Protein AF-A0A8H5W0X8-F1 (afdb_monomer_lite)

Sequence (452 aa):
MTFRLILVRHGQSTWNERNLFTGWEDVGITQNGHDEATQAGAFLKTHNYLPDLCHTSLLRRVITTCNIALDAADRHWIPVKKSWRLNERHYGALQVLNKKTTAEKFGDEQVKIWRRSYDVQPPPMSDDAYQRQLAYTNLQGQSIQAPRTESLQDVVARVEPYWKECIIPDLRSGKTVLVAAHGNSLRALVKIIDHLGDEEVVDLNIPTGTPIVYEFDDSLQPSSKDLLSCEFQNNLLTNTNPYPDLAPGRVIERPKAIYNEETGKYVIWIQVDNSTYGDARSGVAVSDAPCGDYEYLGSLQPKGHIARDMTLFVDDDSTAYLVAADRKEGTHFFKLSDNYTVIESLVATVPYSFMSALEAPAIVKTNGVYYFFGSHFTGWSTNGNQYTTTKNVKGSWSKPANFAPTGSKTCNSQTTFVLQTADGKLVYMGDRWNKNELDKSGTTWKLPEAGL

Radius of gyration: 26.24 Å; chains: 1; bounding box: 60×54×73 Å

Structure (mmCIF, N/CA/C/O backbone):
data_AF-A0A8H5W0X8-F1
#
_entry.id   AF-A0A8H5W0X8-F1
#
loop_
_atom_site.group_PDB
_atom_site.id
_atom_site.type_symbol
_atom_site.label_atom_id
_atom_site.label_alt_id
_atom_site.label_comp_id
_atom_site.label_asym_id
_atom_site.label_entity_id
_atom_site.label_seq_id
_atom_site.pdbx_PDB_ins_code
_atom_site.Cartn_x
_atom_site.Cartn_y
_atom_site.Cartn_z
_atom_site.occupancy
_atom_site.B_iso_or_equiv
_atom_site.auth_seq_id
_atom_site.auth_comp_id
_atom_site.auth_asym_id
_atom_site.auth_atom_id
_atom_site.pdbx_PDB_model_num
ATOM 1 N N . MET A 1 1 ? -17.360 -11.589 -9.525 1.00 60.47 1 MET A N 1
ATOM 2 C CA . MET A 1 1 ? -16.216 -12.527 -9.478 1.00 60.47 1 MET A CA 1
ATOM 3 C C . MET A 1 1 ? -14.984 -11.746 -9.056 1.00 60.47 1 MET A C 1
ATOM 5 O O . MET A 1 1 ? -14.965 -10.536 -9.215 1.00 60.47 1 MET A O 1
ATOM 9 N N . THR A 1 2 ? -13.985 -12.411 -8.478 1.00 79.62 2 THR A N 1
ATOM 10 C CA . THR A 1 2 ? -12.716 -11.760 -8.126 1.00 79.62 2 THR A CA 1
ATOM 1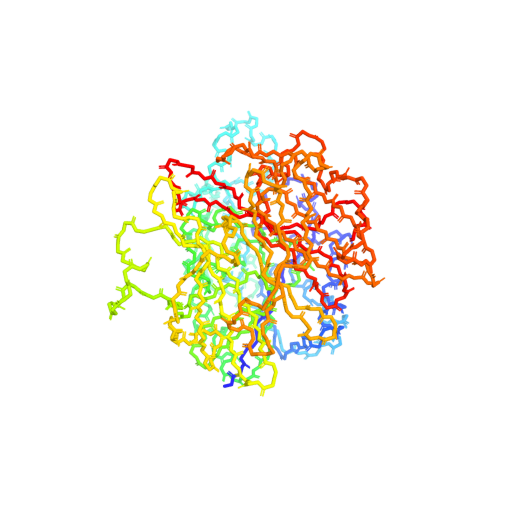1 C C . THR A 1 2 ? -11.647 -12.226 -9.101 1.00 79.62 2 THR A C 1
ATOM 13 O O . THR A 1 2 ? -11.407 -13.430 -9.206 1.00 79.62 2 THR A O 1
ATOM 16 N N . PHE A 1 3 ? -11.021 -11.299 -9.824 1.00 86.75 3 PHE A N 1
ATOM 17 C CA . PHE A 1 3 ? -9.876 -11.604 -10.684 1.00 86.75 3 PHE A CA 1
ATOM 18 C C . PHE A 1 3 ? -8.583 -11.314 -9.933 1.00 86.75 3 PHE A C 1
ATOM 20 O O . PHE A 1 3 ? -8.525 -10.373 -9.148 1.00 86.75 3 PHE A O 1
ATOM 27 N N . ARG A 1 4 ? -7.530 -12.094 -10.177 1.00 91.88 4 ARG A N 1
ATOM 28 C CA . ARG A 1 4 ? -6.252 -11.925 -9.479 1.00 91.88 4 ARG A CA 1
ATOM 29 C C . ARG A 1 4 ? -5.110 -11.731 -10.462 1.00 91.88 4 ARG A C 1
ATOM 31 O O . ARG A 1 4 ? -4.903 -12.559 -11.351 1.00 91.88 4 ARG A O 1
ATOM 38 N N . LEU A 1 5 ? -4.346 -10.666 -10.254 1.00 95.44 5 LEU A N 1
ATOM 39 C CA . LEU A 1 5 ? -3.121 -10.362 -10.982 1.00 95.44 5 LEU A CA 1
ATOM 40 C C . LEU A 1 5 ? -1.952 -10.327 -10.009 1.00 95.44 5 LEU A C 1
ATOM 42 O O . LEU A 1 5 ? -2.013 -9.703 -8.959 1.00 95.44 5 LEU A O 1
ATOM 46 N N . ILE A 1 6 ? -0.861 -10.966 -10.388 1.00 96.50 6 ILE A N 1
ATOM 47 C CA . ILE A 1 6 ? 0.369 -11.009 -9.614 1.00 96.50 6 ILE A CA 1
ATOM 48 C C . ILE A 1 6 ? 1.443 -10.350 -10.468 1.00 96.50 6 ILE A C 1
ATOM 50 O O . ILE A 1 6 ? 1.663 -10.765 -11.603 1.00 96.50 6 ILE A O 1
ATOM 54 N N . LEU A 1 7 ? 2.130 -9.341 -9.950 1.00 97.31 7 LEU A N 1
ATOM 55 C CA . LEU A 1 7 ? 3.269 -8.708 -10.606 1.00 97.31 7 LEU A CA 1
ATOM 56 C C . LEU A 1 7 ? 4.556 -9.147 -9.913 1.00 97.31 7 LEU A C 1
ATOM 58 O O . LEU A 1 7 ? 4.664 -9.068 -8.694 1.00 97.31 7 LEU A O 1
ATOM 62 N N . VAL A 1 8 ? 5.556 -9.577 -10.682 1.00 96.19 8 VAL A N 1
ATOM 63 C CA . VAL A 1 8 ? 6.878 -9.936 -10.149 1.00 96.19 8 VAL A CA 1
ATOM 64 C C . VAL A 1 8 ? 7.959 -9.264 -10.978 1.00 96.19 8 VAL A C 1
ATOM 66 O O . VAL A 1 8 ? 8.086 -9.488 -12.185 1.00 96.19 8 VAL A O 1
ATOM 69 N N . ARG A 1 9 ? 8.786 -8.443 -10.328 1.00 97.62 9 ARG A N 1
ATOM 70 C CA . ARG A 1 9 ? 9.995 -7.905 -10.955 1.00 97.62 9 ARG A CA 1
ATOM 71 C C . ARG A 1 9 ? 11.080 -8.976 -10.976 1.00 97.62 9 ARG A C 1
ATOM 73 O O . ARG A 1 9 ? 11.284 -9.654 -9.971 1.00 97.62 9 ARG A O 1
ATOM 80 N N . HIS A 1 10 ? 11.817 -9.079 -12.085 1.00 97.94 10 HIS A N 1
ATOM 81 C CA . HIS A 1 10 ? 12.969 -9.982 -12.154 1.00 97.94 10 HIS A CA 1
ATOM 82 C C . HIS A 1 10 ? 13.952 -9.774 -10.995 1.00 97.94 10 HIS A C 1
ATOM 84 O O . HIS A 1 10 ? 14.109 -8.659 -10.489 1.00 97.94 10 HIS A O 1
ATOM 90 N N . GLY A 1 11 ? 14.659 -10.844 -10.637 1.00 93.31 11 GLY A N 1
ATOM 91 C CA . GLY A 1 11 ? 15.725 -10.794 -9.644 1.00 93.31 11 GLY A CA 1
ATOM 92 C C . GLY A 1 11 ? 16.926 -9.971 -10.119 1.00 93.31 11 GLY A C 1
ATOM 93 O O . GLY A 1 11 ? 17.042 -9.617 -11.297 1.00 93.31 11 GLY A O 1
ATOM 94 N N . GLN A 1 12 ? 17.839 -9.651 -9.213 1.00 94.44 12 GLN A N 1
ATOM 95 C CA . GLN A 1 12 ? 19.032 -8.858 -9.474 1.00 94.44 12 GLN A CA 1
ATOM 96 C C . GLN A 1 12 ? 19.793 -9.377 -10.707 1.00 94.44 12 GLN A C 1
ATOM 98 O O . GLN A 1 12 ? 20.171 -10.545 -10.795 1.00 94.44 12 GLN A O 1
ATOM 103 N N . SER A 1 13 ? 20.027 -8.491 -11.681 1.00 95.50 13 SER A N 1
ATOM 104 C CA . SER A 1 13 ? 20.827 -8.820 -12.867 1.00 95.50 13 SER A CA 1
ATOM 105 C C . SER A 1 13 ? 22.316 -8.560 -12.661 1.00 95.50 13 SER A C 1
ATOM 107 O O . SER A 1 13 ? 22.697 -7.684 -11.880 1.00 95.50 13 SER A O 1
ATOM 109 N N . THR A 1 14 ? 23.161 -9.247 -13.437 1.00 93.56 14 THR A N 1
ATOM 110 C CA . THR A 1 14 ? 24.626 -9.041 -13.424 1.00 93.56 14 THR A CA 1
ATOM 111 C C . THR A 1 14 ? 25.023 -7.592 -13.722 1.00 93.56 14 THR A C 1
ATOM 113 O O . THR A 1 14 ? 26.083 -7.124 -13.316 1.00 93.56 14 THR A O 1
ATOM 116 N N . TRP A 1 15 ? 24.169 -6.844 -14.423 1.00 92.50 15 TRP A N 1
ATOM 117 C CA . TRP A 1 15 ? 24.390 -5.429 -14.725 1.00 92.50 15 TRP A CA 1
ATOM 118 C C . TRP A 1 15 ? 23.795 -4.483 -13.686 1.00 92.50 15 TRP A C 1
ATOM 120 O O . TRP A 1 15 ? 24.290 -3.366 -13.542 1.00 92.50 15 TRP A O 1
ATOM 130 N N . ASN A 1 16 ? 22.771 -4.904 -12.935 1.00 83.44 16 ASN A N 1
ATOM 131 C CA . ASN A 1 16 ? 22.322 -4.139 -11.771 1.00 83.44 16 ASN A CA 1
ATOM 132 C C . ASN A 1 16 ? 23.406 -4.122 -10.694 1.00 83.44 16 ASN A C 1
ATOM 134 O O . ASN A 1 16 ? 23.709 -3.047 -10.186 1.00 83.44 16 ASN A O 1
ATOM 138 N N . GLU A 1 17 ? 24.034 -5.271 -10.439 1.00 86.44 17 GLU A N 1
ATOM 139 C CA . GLU A 1 17 ? 25.179 -5.404 -9.530 1.00 86.44 17 GLU A CA 1
ATOM 140 C C . GLU A 1 17 ? 26.344 -4.485 -9.939 1.00 86.44 17 GLU A C 1
ATOM 142 O O . GLU A 1 17 ? 26.902 -3.765 -9.117 1.00 86.44 17 GLU A O 1
ATOM 147 N N . ARG A 1 18 ? 26.659 -4.424 -11.239 1.00 86.88 18 ARG A N 1
ATOM 148 C CA . ARG A 1 18 ? 27.742 -3.582 -11.786 1.00 86.88 18 ARG A CA 1
ATOM 149 C C . ARG A 1 18 ? 27.353 -2.122 -12.026 1.00 86.88 18 ARG A C 1
ATOM 151 O O . ARG A 1 18 ? 28.141 -1.361 -12.588 1.00 86.88 18 ARG A O 1
ATOM 158 N N . ASN A 1 19 ? 26.145 -1.725 -11.630 1.00 87.06 19 ASN A N 1
ATOM 159 C CA . ASN A 1 19 ? 25.619 -0.371 -11.785 1.00 87.06 19 ASN A CA 1
ATOM 160 C C . ASN A 1 19 ? 25.620 0.152 -13.244 1.00 87.06 19 ASN A C 1
ATOM 162 O O . ASN A 1 19 ? 25.884 1.331 -13.495 1.00 87.06 19 ASN A O 1
ATOM 166 N N . LEU A 1 20 ? 25.312 -0.716 -14.214 1.00 91.56 20 LEU A N 1
ATOM 167 C CA . LEU A 1 20 ? 25.224 -0.373 -15.639 1.00 91.56 20 LEU A CA 1
ATOM 168 C C . LEU A 1 20 ? 23.786 -0.003 -16.046 1.00 91.56 20 LEU A C 1
ATOM 170 O O . LEU A 1 20 ? 22.805 -0.431 -15.424 1.00 91.56 20 LEU A O 1
ATOM 174 N N . PHE A 1 21 ? 23.640 0.801 -17.098 1.00 91.56 21 PHE A N 1
ATOM 175 C CA . PHE A 1 21 ? 22.369 0.959 -17.807 1.00 91.56 21 PHE A CA 1
ATOM 176 C C . PHE A 1 21 ? 22.123 -0.269 -18.690 1.00 91.56 21 PHE A C 1
ATOM 178 O O . PHE A 1 21 ? 22.861 -0.524 -19.637 1.00 91.56 21 PHE A O 1
ATOM 185 N N . THR A 1 22 ? 21.091 -1.047 -18.366 1.00 93.31 22 THR A N 1
ATOM 186 C CA . THR A 1 22 ? 20.799 -2.313 -19.056 1.00 93.31 22 THR A CA 1
ATOM 187 C C . THR A 1 22 ? 19.863 -2.123 -20.243 1.00 93.31 22 THR A C 1
ATOM 189 O O . THR A 1 22 ? 20.231 -2.422 -21.369 1.00 93.31 22 THR A O 1
ATOM 192 N N . GLY A 1 23 ? 18.651 -1.621 -20.009 1.00 94.12 23 GLY A N 1
ATOM 193 C CA . GLY A 1 23 ? 17.635 -1.509 -21.055 1.00 94.12 23 GLY A CA 1
ATOM 194 C C . GLY A 1 23 ? 17.317 -2.852 -21.703 1.00 94.12 23 GLY A C 1
ATOM 195 O O . GLY A 1 23 ? 16.999 -3.815 -20.999 1.00 94.12 23 GLY A O 1
ATOM 196 N N . TRP A 1 24 ? 17.394 -2.916 -23.029 1.00 94.56 24 TRP A N 1
ATOM 197 C CA . TRP A 1 24 ? 17.068 -4.120 -23.799 1.00 94.56 24 TRP A CA 1
ATOM 198 C C . TRP A 1 24 ? 18.234 -5.104 -23.951 1.00 94.56 24 TRP A C 1
ATOM 200 O O . TRP A 1 24 ? 18.056 -6.162 -24.551 1.00 94.56 24 TRP A O 1
ATOM 210 N N . GLU A 1 25 ? 19.391 -4.815 -23.352 1.00 92.56 25 GLU A N 1
ATOM 211 C CA . GLU A 1 25 ? 20.513 -5.755 -23.314 1.00 92.56 25 GLU A CA 1
ATOM 212 C C . GLU A 1 25 ? 20.120 -7.055 -22.596 1.00 92.56 25 GLU A C 1
ATOM 214 O O . GLU A 1 25 ? 19.565 -7.041 -21.486 1.00 92.56 25 GLU A O 1
ATOM 219 N N . ASP A 1 26 ? 20.415 -8.193 -23.228 1.00 93.44 26 ASP A N 1
ATOM 220 C CA . ASP A 1 26 ? 19.935 -9.506 -22.797 1.00 93.44 26 ASP A CA 1
ATOM 221 C C . ASP A 1 26 ? 20.886 -10.199 -21.807 1.00 93.44 26 ASP A C 1
ATOM 223 O O . ASP A 1 26 ? 21.578 -11.178 -22.094 1.00 93.44 26 ASP A O 1
ATOM 227 N N . VAL A 1 27 ? 20.939 -9.645 -20.599 1.00 94.88 27 VAL A N 1
ATOM 228 C CA . VAL A 1 27 ? 21.827 -10.100 -19.520 1.00 94.88 27 VAL A CA 1
ATOM 229 C C . VAL A 1 27 ? 21.148 -11.105 -18.590 1.00 94.88 27 VAL A C 1
ATOM 231 O O . VAL A 1 27 ? 19.930 -11.085 -18.421 1.00 94.88 27 VAL A O 1
ATOM 234 N N . GLY A 1 28 ? 21.941 -11.980 -17.965 1.00 96.81 28 GLY A N 1
ATOM 235 C CA . GLY A 1 28 ? 21.471 -12.937 -16.958 1.00 96.81 28 GLY A CA 1
ATOM 236 C C . GLY A 1 28 ? 21.249 -12.329 -15.565 1.00 96.81 28 GLY A C 1
ATOM 237 O O . GLY A 1 28 ? 21.615 -11.179 -15.300 1.00 96.81 28 GLY A O 1
ATOM 238 N N . ILE A 1 29 ? 20.665 -13.131 -14.673 1.00 97.81 29 ILE A N 1
ATOM 239 C CA . ILE A 1 29 ? 20.543 -12.835 -13.237 1.00 97.81 29 ILE A CA 1
ATOM 240 C C . ILE A 1 29 ? 21.773 -13.317 -12.454 1.00 97.81 29 ILE A C 1
ATOM 242 O O . ILE A 1 29 ? 22.494 -14.198 -12.922 1.00 97.81 29 ILE A O 1
ATOM 246 N N . THR A 1 30 ? 22.055 -12.696 -11.307 1.00 97.62 30 THR A N 1
ATOM 247 C CA . THR A 1 30 ? 23.094 -13.141 -10.356 1.00 97.62 30 THR A CA 1
ATOM 248 C C . THR A 1 30 ? 22.572 -14.288 -9.492 1.00 97.62 30 THR A C 1
ATOM 250 O O . THR A 1 30 ? 21.372 -14.559 -9.501 1.00 97.62 30 THR A O 1
ATOM 253 N N . GLN A 1 31 ? 23.434 -14.920 -8.685 1.00 97.25 31 GLN A N 1
ATOM 254 C CA . GLN A 1 31 ? 22.982 -15.899 -7.687 1.00 97.25 31 GLN A CA 1
ATOM 255 C C . GLN A 1 31 ? 21.935 -15.299 -6.733 1.00 97.25 31 GLN A C 1
ATOM 257 O O . GLN A 1 31 ? 20.898 -15.911 -6.516 1.00 97.25 31 GLN A O 1
ATOM 262 N N . ASN A 1 32 ? 22.127 -14.055 -6.279 1.00 93.50 32 ASN A N 1
ATOM 263 C CA . ASN A 1 32 ? 21.112 -13.352 -5.488 1.00 93.50 32 ASN A CA 1
ATOM 264 C C . ASN A 1 32 ? 19.779 -13.225 -6.249 1.00 93.50 32 ASN A C 1
ATOM 266 O O . ASN A 1 32 ? 18.715 -13.413 -5.674 1.00 93.50 32 ASN A O 1
ATOM 270 N N . GLY A 1 33 ? 19.820 -12.965 -7.560 1.00 95.94 33 GLY A N 1
ATOM 271 C CA . GLY A 1 33 ? 18.616 -12.949 -8.392 1.00 95.94 33 GLY A CA 1
ATOM 272 C C . GLY A 1 33 ? 17.932 -14.318 -8.536 1.00 95.94 33 GLY A C 1
ATOM 273 O O . GLY A 1 33 ? 16.711 -14.367 -8.690 1.00 95.94 33 GLY A O 1
ATOM 274 N N . HIS A 1 34 ? 18.687 -15.422 -8.479 1.00 98.12 34 HIS A N 1
ATOM 275 C CA . HIS A 1 34 ? 18.131 -16.780 -8.405 1.00 98.12 34 HIS A CA 1
ATOM 276 C C . HIS A 1 34 ? 17.427 -17.021 -7.061 1.00 98.12 34 HIS A C 1
ATOM 278 O O . HIS A 1 34 ? 16.323 -17.572 -7.034 1.00 98.12 34 HIS A O 1
ATOM 284 N N . ASP A 1 35 ? 18.031 -16.570 -5.962 1.00 92.12 35 ASP A N 1
ATOM 285 C CA . ASP A 1 35 ? 17.473 -16.717 -4.615 1.00 92.12 35 ASP A CA 1
ATOM 286 C C . ASP A 1 35 ? 16.188 -15.885 -4.458 1.00 92.12 35 ASP A C 1
ATOM 288 O O . ASP A 1 35 ? 15.169 -16.400 -3.998 1.00 92.12 35 ASP A O 1
ATOM 292 N N . GLU A 1 36 ? 16.191 -14.636 -4.936 1.00 91.50 36 GLU A N 1
ATOM 293 C CA . GLU A 1 36 ? 15.012 -13.759 -5.013 1.00 91.50 36 GLU A CA 1
ATOM 294 C C . GLU A 1 36 ? 13.866 -14.404 -5.811 1.00 91.50 36 GLU A C 1
ATOM 296 O O . GLU A 1 36 ? 12.714 -14.384 -5.382 1.00 91.50 36 GLU A O 1
ATOM 301 N N . ALA A 1 37 ? 14.165 -15.015 -6.963 1.00 97.38 37 ALA A N 1
ATOM 302 C CA . ALA A 1 37 ? 13.160 -15.695 -7.780 1.00 97.38 37 ALA A CA 1
ATOM 303 C C . ALA A 1 37 ? 12.563 -16.927 -7.076 1.00 97.38 37 ALA A C 1
ATOM 305 O O . ALA A 1 37 ? 11.358 -17.169 -7.153 1.00 97.38 37 ALA A O 1
ATOM 306 N N . THR A 1 38 ? 13.398 -17.683 -6.361 1.00 96.75 38 THR A N 1
ATOM 307 C CA . THR A 1 38 ? 12.969 -18.850 -5.576 1.00 96.75 38 THR A CA 1
ATOM 308 C C . THR A 1 38 ? 12.060 -18.420 -4.425 1.00 96.75 38 THR A C 1
ATOM 310 O O . THR A 1 38 ? 11.000 -19.009 -4.215 1.00 96.75 38 THR A O 1
ATOM 313 N N . GLN A 1 39 ? 12.431 -17.348 -3.716 1.00 87.00 39 GLN A N 1
ATOM 314 C CA . GLN A 1 39 ? 11.625 -16.761 -2.642 1.00 87.00 39 GLN A CA 1
ATOM 315 C C . GLN A 1 39 ? 10.284 -16.233 -3.158 1.00 87.00 39 GLN A C 1
ATOM 317 O O . GLN A 1 39 ? 9.261 -16.469 -2.517 1.00 87.00 39 GLN A O 1
ATOM 322 N N . ALA A 1 40 ? 10.266 -15.595 -4.333 1.00 90.25 40 ALA A N 1
ATOM 323 C CA . ALA A 1 40 ? 9.032 -15.163 -4.981 1.00 90.25 40 ALA A CA 1
ATOM 324 C C . ALA A 1 40 ? 8.073 -16.347 -5.182 1.00 90.25 40 ALA A C 1
ATOM 326 O O . ALA A 1 40 ? 6.919 -16.283 -4.768 1.00 90.25 40 ALA A O 1
ATOM 327 N N . GLY A 1 41 ? 8.552 -17.455 -5.757 1.00 94.50 41 GLY A N 1
ATOM 328 C CA . GLY A 1 41 ? 7.735 -18.654 -5.962 1.00 94.50 41 GLY A CA 1
ATOM 329 C C . GLY A 1 41 ? 7.270 -19.312 -4.659 1.00 94.50 41 GLY A C 1
ATOM 330 O O . GLY A 1 41 ? 6.102 -19.684 -4.533 1.00 94.50 41 GLY A O 1
ATOM 331 N N . ALA A 1 42 ? 8.146 -19.389 -3.653 1.00 87.38 42 ALA A N 1
ATOM 332 C CA . ALA A 1 42 ? 7.792 -19.895 -2.327 1.00 87.38 42 ALA A CA 1
ATOM 333 C C . ALA A 1 42 ? 6.709 -19.038 -1.646 1.00 87.38 42 ALA A C 1
ATOM 335 O O . ALA A 1 42 ? 5.790 -19.582 -1.025 1.00 87.38 42 ALA A O 1
ATOM 336 N N . PHE A 1 43 ? 6.774 -17.711 -1.800 1.00 88.88 43 PHE A N 1
ATOM 337 C CA . PHE A 1 43 ? 5.736 -16.791 -1.337 1.00 88.88 43 PHE A CA 1
ATOM 338 C C . PHE A 1 43 ? 4.394 -17.090 -2.013 1.00 88.88 43 PHE A C 1
ATOM 340 O O . PHE A 1 43 ? 3.394 -17.249 -1.312 1.00 88.88 43 PHE A O 1
ATOM 347 N N . LEU A 1 44 ? 4.377 -17.234 -3.345 1.00 91.81 44 LEU A N 1
ATOM 348 C CA . LEU A 1 44 ? 3.159 -17.560 -4.096 1.00 91.81 44 LEU A CA 1
ATOM 349 C C . LEU A 1 44 ? 2.528 -18.871 -3.617 1.00 91.81 44 LEU A C 1
ATOM 351 O O . LEU A 1 44 ? 1.319 -18.928 -3.395 1.00 91.81 44 LEU A O 1
ATOM 355 N N . LYS A 1 45 ? 3.346 -19.906 -3.395 1.00 91.19 45 LYS A N 1
ATOM 356 C CA . LYS A 1 45 ? 2.881 -21.206 -2.900 1.00 91.19 45 LYS A CA 1
ATOM 357 C C . LYS A 1 45 ? 2.290 -21.119 -1.498 1.00 91.19 45 LYS A C 1
ATOM 359 O O . LYS A 1 45 ? 1.197 -21.622 -1.261 1.00 91.19 45 LYS A O 1
ATOM 364 N N . THR A 1 46 ? 3.007 -20.468 -0.583 1.00 86.81 46 THR A N 1
ATOM 365 C CA . THR A 1 46 ? 2.637 -20.379 0.839 1.00 86.81 46 THR A CA 1
ATOM 366 C C . THR A 1 46 ? 1.318 -19.632 1.037 1.00 86.81 46 THR A C 1
ATOM 368 O O . THR A 1 46 ? 0.517 -20.019 1.881 1.00 86.81 46 THR A O 1
ATOM 371 N N . HIS A 1 47 ? 1.063 -18.603 0.227 1.00 80.50 47 HIS A N 1
ATOM 372 C CA . HIS A 1 47 ? -0.140 -17.770 0.319 1.00 80.50 47 HIS A CA 1
ATOM 373 C C . HIS A 1 47 ? -1.253 -18.201 -0.646 1.00 80.50 47 HIS A C 1
ATOM 375 O O . HIS A 1 47 ? -2.251 -17.501 -0.789 1.00 80.50 47 HIS A O 1
ATOM 381 N N . ASN A 1 48 ? -1.096 -19.349 -1.315 1.00 88.19 48 ASN A N 1
ATOM 382 C CA . ASN A 1 48 ? -2.060 -19.876 -2.283 1.00 88.19 48 ASN A CA 1
ATOM 383 C C . ASN A 1 48 ? -2.373 -18.904 -3.450 1.00 88.19 48 ASN A C 1
ATOM 385 O O . ASN A 1 48 ? -3.473 -18.888 -4.005 1.00 88.19 48 ASN A O 1
ATOM 389 N N . TYR A 1 49 ? -1.384 -18.105 -3.859 1.00 90.38 49 TYR A N 1
ATOM 390 C CA . TYR A 1 49 ? -1.435 -17.236 -5.037 1.00 90.38 49 TYR A CA 1
ATOM 391 C C . TYR A 1 49 ? -0.888 -17.975 -6.254 1.00 90.38 49 TYR A C 1
ATOM 393 O O . TYR A 1 49 ? 0.166 -17.644 -6.792 1.00 90.38 49 TYR A O 1
ATOM 401 N N . LEU A 1 50 ? -1.592 -19.029 -6.654 1.00 94.50 50 LEU A N 1
ATOM 402 C CA . LEU A 1 50 ? -1.112 -19.979 -7.649 1.00 94.50 50 LEU A CA 1
ATOM 403 C C . LEU A 1 50 ? -1.552 -19.554 -9.063 1.00 94.50 50 LEU A C 1
ATOM 405 O O . LEU A 1 50 ? -2.740 -19.657 -9.362 1.00 94.50 50 LEU A O 1
ATOM 409 N N . PRO A 1 51 ? -0.642 -19.077 -9.934 1.00 97.44 51 PRO A N 1
ATOM 410 C CA . PRO A 1 51 ? -1.013 -18.609 -11.267 1.00 97.44 51 PRO A CA 1
ATOM 411 C C . PRO A 1 51 ? -1.406 -19.751 -12.209 1.00 97.44 51 PRO A C 1
ATOM 413 O O . PRO A 1 51 ? -0.823 -20.833 -12.159 1.00 97.44 51 PRO A O 1
ATOM 416 N N . ASP A 1 52 ? -2.339 -19.461 -13.118 1.00 98.19 52 ASP A N 1
ATOM 417 C CA . ASP A 1 52 ? -2.804 -20.354 -14.195 1.00 98.19 52 ASP A CA 1
ATOM 418 C C . ASP A 1 52 ? -2.222 -19.963 -15.564 1.00 98.19 52 ASP A C 1
ATOM 420 O O . ASP A 1 52 ? -2.264 -20.726 -16.530 1.00 98.19 52 ASP A O 1
ATOM 424 N N . LEU A 1 53 ? -1.697 -18.741 -15.666 1.00 98.44 53 LEU A N 1
ATOM 425 C CA . LEU A 1 53 ? -1.083 -18.183 -16.864 1.00 98.44 53 LEU A CA 1
ATOM 426 C C . LEU A 1 53 ? -0.009 -17.174 -16.466 1.00 98.44 53 LEU A C 1
ATOM 428 O O . LEU A 1 53 ? -0.219 -16.362 -15.565 1.00 98.44 53 LEU A O 1
ATOM 432 N N . CYS A 1 54 ? 1.112 -17.169 -17.186 1.00 98.56 54 CYS A N 1
ATOM 433 C CA . CYS A 1 54 ? 2.132 -16.139 -17.038 1.00 98.56 54 CYS A CA 1
ATOM 434 C C . CYS A 1 54 ? 2.312 -15.307 -18.316 1.00 98.56 54 CYS A C 1
ATOM 436 O O . CYS A 1 54 ? 2.409 -15.850 -19.415 1.00 98.56 54 CYS A O 1
ATOM 438 N N . HIS A 1 55 ? 2.432 -13.987 -18.172 1.00 98.69 55 HIS A N 1
ATOM 439 C CA . HIS A 1 55 ? 2.974 -13.091 -19.188 1.00 98.69 55 HIS A CA 1
ATOM 440 C C . HIS A 1 55 ? 4.387 -12.654 -18.799 1.00 98.69 55 HIS A C 1
ATOM 442 O O . HIS A 1 55 ? 4.661 -12.332 -17.644 1.00 98.69 55 HIS A O 1
ATOM 448 N N . THR A 1 56 ? 5.287 -12.596 -19.776 1.00 98.38 56 THR A N 1
ATOM 449 C CA . THR A 1 56 ? 6.668 -12.152 -19.565 1.00 98.38 56 THR A CA 1
ATOM 450 C C . THR A 1 56 ? 7.207 -11.343 -20.742 1.00 98.38 56 THR A C 1
ATOM 452 O O . THR A 1 56 ? 6.669 -11.359 -21.850 1.00 98.38 56 THR A O 1
ATOM 455 N N . SER A 1 57 ? 8.305 -10.634 -20.497 1.00 96.81 57 SER A N 1
ATOM 456 C CA . SER A 1 57 ? 9.136 -10.032 -21.541 1.00 96.81 57 SER A CA 1
ATOM 457 C C . SER A 1 57 ? 9.916 -11.076 -22.357 1.00 96.81 57 SER A C 1
ATOM 459 O O . SER A 1 57 ? 9.889 -12.272 -22.049 1.00 96.81 57 SER A O 1
ATOM 461 N N . LEU A 1 58 ? 10.672 -10.615 -23.356 1.00 94.94 58 LEU A N 1
ATOM 462 C CA . LEU A 1 58 ? 11.559 -11.459 -24.170 1.00 94.94 58 LEU A CA 1
ATOM 463 C C . LEU A 1 58 ? 12.984 -11.578 -23.614 1.00 94.94 58 LEU A C 1
ATOM 465 O 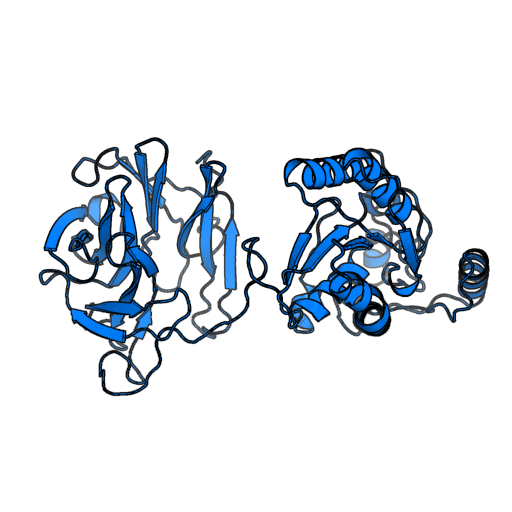O . LEU A 1 58 ? 13.815 -12.260 -24.205 1.00 94.94 58 LEU A O 1
ATOM 469 N N . LEU A 1 59 ? 13.285 -10.906 -22.502 1.00 95.44 59 LEU A N 1
ATOM 470 C CA . LEU A 1 59 ? 14.644 -10.814 -21.974 1.00 95.44 59 LEU A CA 1
ATOM 471 C C . LEU A 1 59 ? 14.913 -11.924 -20.956 1.00 95.44 59 LEU A C 1
ATOM 473 O O . LEU A 1 59 ? 14.137 -12.134 -20.016 1.00 95.44 59 LEU A O 1
ATOM 477 N N . ARG A 1 60 ? 16.051 -12.599 -21.115 1.00 96.00 60 ARG A N 1
ATOM 478 C CA . ARG A 1 60 ? 16.448 -13.805 -20.390 1.00 96.00 60 ARG A CA 1
ATOM 479 C C . ARG A 1 60 ? 16.390 -13.636 -18.882 1.00 96.00 60 ARG A C 1
ATOM 481 O O . ARG A 1 60 ? 15.958 -14.558 -18.216 1.00 96.00 60 ARG A O 1
ATOM 488 N N . ARG A 1 61 ? 16.748 -12.470 -18.330 1.00 97.50 61 ARG A N 1
ATOM 489 C CA . ARG A 1 61 ? 16.678 -12.230 -16.875 1.00 97.50 61 ARG A CA 1
ATOM 490 C C . ARG A 1 61 ? 15.279 -12.447 -16.305 1.00 97.50 61 ARG A C 1
ATOM 492 O O . ARG A 1 61 ? 15.139 -13.117 -15.292 1.00 97.50 61 ARG A O 1
ATOM 499 N N . VAL A 1 62 ? 14.248 -11.928 -16.974 1.00 97.75 62 VAL A N 1
ATOM 500 C CA . VAL A 1 62 ? 12.861 -12.115 -16.536 1.00 97.75 62 VAL A CA 1
ATOM 501 C C . VAL A 1 62 ? 12.415 -13.537 -16.827 1.00 97.75 62 VAL A C 1
ATOM 503 O O . VAL A 1 62 ? 11.778 -14.134 -15.973 1.00 97.75 62 VAL A O 1
ATOM 506 N N . ILE A 1 63 ? 12.757 -14.092 -17.996 1.00 98.00 63 ILE A N 1
ATOM 507 C CA . ILE A 1 63 ? 12.374 -15.467 -18.350 1.00 98.00 63 ILE A CA 1
ATOM 508 C C . ILE A 1 63 ? 12.945 -16.456 -17.324 1.00 98.00 63 ILE A C 1
ATOM 510 O O . ILE A 1 63 ? 12.219 -17.312 -16.832 1.00 98.00 63 ILE A O 1
ATOM 514 N N . THR A 1 64 ? 14.215 -16.307 -16.946 1.00 98.25 64 THR A N 1
ATOM 515 C CA . THR A 1 64 ? 14.858 -17.126 -15.917 1.00 98.25 64 THR A CA 1
ATOM 516 C C . THR A 1 64 ? 14.197 -16.923 -14.554 1.00 98.25 64 THR A C 1
ATOM 518 O O . THR A 1 64 ? 13.854 -17.915 -13.918 1.00 98.25 64 THR A O 1
ATOM 521 N N . THR A 1 65 ? 13.957 -15.678 -14.113 1.00 98.00 65 THR A N 1
ATOM 522 C CA . THR A 1 65 ? 13.232 -15.423 -12.853 1.00 98.00 65 THR A CA 1
ATOM 523 C C . THR A 1 65 ? 11.840 -16.055 -12.860 1.00 98.00 65 THR A C 1
ATOM 525 O O . THR A 1 65 ? 11.466 -16.702 -11.890 1.00 98.00 65 THR A O 1
ATOM 528 N N . CYS A 1 66 ? 11.095 -15.907 -13.954 1.00 97.69 66 CYS A N 1
ATOM 529 C CA . CYS A 1 66 ? 9.769 -16.484 -14.125 1.00 97.69 66 CYS A CA 1
ATOM 530 C C . CYS A 1 66 ? 9.806 -18.010 -13.999 1.00 97.69 66 CYS A C 1
ATOM 532 O O . CYS A 1 66 ? 9.069 -18.568 -13.195 1.00 97.69 66 CYS A O 1
ATOM 534 N N . ASN A 1 67 ? 10.711 -18.676 -14.719 1.00 98.38 67 ASN A N 1
ATOM 535 C CA . ASN A 1 67 ? 10.831 -20.132 -14.672 1.00 98.38 67 ASN A CA 1
ATOM 536 C C . ASN A 1 67 ? 11.143 -20.640 -13.256 1.00 98.38 67 ASN A C 1
ATOM 538 O O . ASN A 1 67 ? 10.521 -21.597 -12.810 1.00 98.38 67 ASN A O 1
ATOM 542 N N . ILE A 1 68 ? 12.065 -19.986 -12.540 1.00 98.62 68 ILE A N 1
ATOM 543 C CA . ILE A 1 68 ? 12.423 -20.361 -11.161 1.00 98.62 68 ILE A CA 1
ATOM 544 C C . ILE A 1 68 ? 11.241 -20.144 -10.211 1.00 98.62 68 ILE A C 1
ATOM 546 O O . ILE A 1 68 ? 10.927 -21.017 -9.406 1.00 98.62 68 ILE A O 1
ATOM 550 N N . ALA A 1 69 ? 10.565 -18.996 -10.313 1.00 98.06 69 ALA A N 1
ATOM 551 C CA . ALA A 1 69 ? 9.419 -18.689 -9.465 1.00 98.06 69 ALA A CA 1
ATOM 552 C C . ALA A 1 69 ? 8.253 -19.660 -9.713 1.00 98.06 69 ALA A C 1
ATOM 554 O O . ALA A 1 69 ? 7.620 -20.112 -8.763 1.00 98.06 69 ALA A O 1
ATOM 555 N N . LEU A 1 70 ? 7.985 -20.018 -10.973 1.00 98.44 70 LEU A N 1
ATOM 556 C CA . LEU A 1 70 ? 6.945 -20.985 -11.329 1.00 98.44 70 LEU A CA 1
ATOM 557 C C . LEU A 1 70 ? 7.286 -22.405 -10.872 1.00 98.44 70 LEU A C 1
ATOM 559 O O . LEU A 1 70 ? 6.389 -23.116 -10.429 1.00 98.44 70 LEU A O 1
ATOM 563 N N . ASP A 1 71 ? 8.551 -22.815 -10.941 1.00 98.38 71 ASP A N 1
ATOM 564 C CA . ASP A 1 71 ? 8.993 -24.110 -10.414 1.00 98.38 71 ASP A CA 1
ATOM 565 C C . ASP A 1 71 ? 8.807 -24.186 -8.890 1.00 98.38 71 ASP A C 1
ATOM 567 O O . ASP A 1 71 ? 8.122 -25.076 -8.385 1.00 98.38 71 ASP A O 1
ATOM 571 N N . ALA A 1 72 ? 9.281 -23.174 -8.156 1.00 97.44 72 ALA A N 1
ATOM 572 C CA . ALA A 1 72 ? 9.106 -23.084 -6.705 1.00 97.44 72 ALA A CA 1
ATOM 573 C C . ALA A 1 72 ? 7.626 -22.981 -6.276 1.00 97.44 72 ALA A C 1
ATOM 575 O O . ALA A 1 72 ? 7.254 -23.467 -5.203 1.00 97.44 72 ALA A O 1
ATOM 576 N N . ALA A 1 73 ? 6.769 -22.398 -7.122 1.00 96.81 73 ALA A N 1
ATOM 577 C CA . ALA A 1 73 ? 5.323 -22.331 -6.917 1.00 96.81 73 ALA A CA 1
ATOM 578 C C . ALA A 1 73 ? 4.566 -23.614 -7.319 1.00 96.81 73 ALA A C 1
ATOM 580 O O . ALA A 1 73 ? 3.345 -23.660 -7.175 1.00 96.81 73 ALA A O 1
ATOM 581 N N . ASP A 1 74 ? 5.256 -24.651 -7.810 1.00 97.06 74 ASP A N 1
ATOM 582 C CA . ASP A 1 74 ? 4.655 -25.872 -8.368 1.00 97.06 74 ASP A CA 1
ATOM 583 C C . ASP A 1 74 ? 3.655 -25.577 -9.510 1.00 97.06 74 ASP A C 1
ATOM 585 O O . ASP A 1 74 ? 2.505 -26.031 -9.552 1.00 97.06 74 ASP A O 1
ATOM 589 N N . ARG A 1 75 ? 4.095 -24.709 -10.427 1.00 97.81 75 ARG A N 1
ATOM 590 C CA . ARG A 1 75 ? 3.352 -24.196 -11.590 1.00 97.81 75 ARG A CA 1
ATOM 591 C C . ARG A 1 75 ? 4.203 -24.141 -12.864 1.00 97.81 75 ARG A C 1
ATOM 593 O O . ARG A 1 75 ? 3.873 -23.415 -13.793 1.00 97.81 75 ARG A O 1
ATOM 600 N N . HIS A 1 76 ? 5.273 -24.932 -12.957 1.00 94.62 76 HIS A N 1
ATOM 601 C CA . HIS A 1 76 ? 6.185 -24.939 -14.114 1.00 94.62 76 HIS A CA 1
ATOM 602 C C . HIS A 1 76 ? 5.502 -25.245 -15.467 1.00 94.62 76 HIS A C 1
ATOM 604 O O . HIS A 1 76 ? 6.030 -24.894 -16.519 1.00 94.62 76 HIS A O 1
ATOM 610 N N . TRP A 1 77 ? 4.348 -25.917 -15.447 1.00 96.69 77 TRP A N 1
ATOM 611 C CA . TRP A 1 77 ? 3.624 -26.389 -16.630 1.00 96.69 77 TRP A CA 1
ATOM 612 C C . TRP A 1 77 ? 2.645 -25.365 -17.220 1.00 96.69 77 TRP A C 1
ATOM 614 O O . TRP A 1 77 ? 2.093 -25.609 -18.296 1.00 96.69 77 TRP A O 1
ATOM 624 N N . ILE A 1 78 ? 2.388 -24.246 -16.535 1.00 98.25 78 ILE A N 1
ATOM 625 C CA . ILE A 1 78 ? 1.380 -23.286 -16.992 1.00 98.25 78 ILE A CA 1
ATOM 626 C C . ILE A 1 78 ? 1.809 -22.612 -18.304 1.00 98.25 78 ILE A C 1
ATOM 628 O O . ILE A 1 78 ? 3.004 -22.427 -18.557 1.00 98.25 78 ILE A O 1
ATOM 632 N N . PRO A 1 79 ? 0.857 -22.193 -19.153 1.00 98.19 79 PRO A N 1
ATOM 633 C CA . PRO A 1 79 ? 1.180 -21.436 -20.353 1.00 98.19 79 PRO A CA 1
ATOM 634 C C . PRO A 1 79 ? 1.931 -20.131 -20.031 1.00 98.19 79 PRO A C 1
ATOM 636 O O . PRO A 1 79 ? 1.581 -19.398 -19.104 1.00 98.19 79 PRO A O 1
ATOM 639 N N . VAL A 1 80 ? 2.936 -19.808 -20.855 1.00 98.12 80 VAL A N 1
ATOM 640 C CA . VAL A 1 80 ? 3.726 -18.570 -20.756 1.00 98.12 80 VAL A CA 1
ATOM 641 C C . VAL A 1 80 ? 3.647 -17.783 -22.066 1.00 98.12 80 VAL A C 1
ATOM 643 O O . VAL A 1 80 ? 4.169 -18.216 -23.096 1.00 98.12 80 VAL A O 1
ATOM 646 N N . LYS A 1 81 ? 3.031 -16.598 -22.032 1.00 97.62 81 LYS A N 1
ATOM 647 C CA . LYS A 1 81 ? 2.929 -15.662 -23.162 1.00 97.62 81 LYS A CA 1
ATOM 648 C C . LYS A 1 81 ? 4.058 -14.633 -23.095 1.00 97.62 81 LYS A C 1
ATOM 650 O O . LYS A 1 81 ? 4.203 -13.919 -22.105 1.00 97.62 81 LYS A O 1
ATOM 655 N N . LYS A 1 82 ? 4.868 -14.536 -24.150 1.00 95.62 82 LYS A N 1
ATOM 656 C CA . LYS A 1 82 ? 6.024 -13.627 -24.202 1.00 95.62 82 LYS A CA 1
ATOM 657 C C . LYS A 1 82 ? 5.747 -12.454 -25.136 1.00 95.62 82 LYS A C 1
ATOM 659 O O . LYS A 1 82 ? 5.234 -12.663 -26.230 1.00 95.62 82 LYS A O 1
ATOM 664 N N . SER A 1 83 ? 6.107 -11.238 -24.730 1.00 94.56 83 SER A N 1
ATOM 665 C CA . SER A 1 83 ? 5.919 -10.041 -25.557 1.00 94.56 83 SER A CA 1
ATOM 666 C C . SER A 1 83 ? 6.987 -8.983 -25.304 1.00 94.56 83 SER A C 1
ATOM 668 O O . SER A 1 83 ? 7.311 -8.665 -24.159 1.00 94.56 83 SER A O 1
ATOM 670 N N . TRP A 1 84 ? 7.488 -8.374 -26.381 1.00 94.31 84 TRP A N 1
ATOM 671 C CA . TRP A 1 84 ? 8.416 -7.240 -26.309 1.00 94.31 84 TRP A CA 1
ATOM 672 C C . TRP A 1 84 ? 7.788 -6.029 -25.610 1.00 94.31 84 TRP A C 1
ATOM 674 O O . TRP A 1 84 ? 8.499 -5.232 -25.004 1.00 94.31 84 TRP A O 1
ATOM 684 N N . ARG A 1 85 ? 6.450 -5.911 -25.634 1.00 95.12 85 ARG A N 1
ATOM 685 C CA . ARG A 1 85 ? 5.715 -4.836 -24.954 1.00 95.12 85 ARG A CA 1
ATOM 686 C C . ARG A 1 85 ? 5.907 -4.855 -23.439 1.00 95.12 85 ARG A C 1
ATOM 688 O O . ARG A 1 85 ? 5.653 -3.840 -22.805 1.00 95.12 85 ARG A O 1
ATOM 695 N N . LEU A 1 86 ? 6.408 -5.955 -22.871 1.00 97.38 86 LEU A N 1
ATOM 696 C CA . LEU A 1 86 ? 6.785 -6.067 -21.461 1.00 97.38 86 LEU A CA 1
ATOM 697 C C . LEU A 1 86 ? 8.290 -5.895 -21.198 1.00 97.38 86 LEU A C 1
ATOM 699 O O . LEU A 1 86 ? 8.699 -5.998 -20.042 1.00 97.38 86 LEU A O 1
ATOM 703 N N . ASN A 1 87 ? 9.126 -5.628 -22.210 1.00 97.06 87 ASN A N 1
ATOM 704 C CA . ASN A 1 87 ? 10.559 -5.358 -22.024 1.00 97.06 87 ASN A CA 1
ATOM 705 C C . ASN A 1 87 ? 10.798 -4.129 -21.128 1.00 97.06 87 ASN A C 1
ATOM 707 O O . ASN A 1 87 ? 9.919 -3.285 -20.952 1.00 97.06 87 ASN A O 1
ATOM 711 N N . GLU A 1 88 ? 12.010 -4.021 -20.581 1.00 96.50 88 GLU A N 1
ATOM 712 C CA . GLU A 1 88 ? 12.464 -2.857 -19.807 1.00 96.50 88 GLU A CA 1
ATOM 713 C C . GLU A 1 88 ? 12.451 -1.568 -20.647 1.00 96.50 88 GLU A C 1
ATOM 715 O O . GLU A 1 88 ? 12.395 -1.639 -21.870 1.00 96.50 88 GLU A O 1
ATOM 720 N N . ARG A 1 89 ? 12.538 -0.392 -20.017 1.00 96.25 89 ARG A N 1
ATOM 721 C CA . ARG A 1 89 ? 12.777 0.877 -20.729 1.00 96.25 89 ARG A CA 1
ATOM 722 C C . ARG A 1 89 ? 14.079 0.820 -21.533 1.00 96.25 89 ARG A C 1
ATOM 724 O O . ARG A 1 89 ? 15.131 0.518 -20.967 1.00 96.25 89 ARG A O 1
ATOM 731 N N . HIS A 1 90 ? 14.030 1.150 -22.817 1.00 95.81 90 HIS A N 1
ATOM 732 C CA . HIS A 1 90 ? 15.212 1.255 -23.667 1.00 95.81 90 HIS A CA 1
ATOM 733 C C . HIS A 1 90 ? 16.021 2.522 -23.339 1.00 95.81 90 HIS A C 1
ATOM 735 O O . HIS A 1 90 ? 15.548 3.639 -23.518 1.00 95.81 90 HIS A O 1
ATOM 741 N N . TYR A 1 91 ? 17.269 2.372 -22.885 1.00 95.00 91 TYR A N 1
ATOM 742 C CA . TYR A 1 91 ? 18.098 3.512 -22.446 1.00 95.00 91 TYR A CA 1
ATOM 743 C C . TYR A 1 91 ? 18.904 4.178 -23.575 1.00 95.00 91 TYR A C 1
ATOM 745 O O . TYR A 1 91 ? 19.762 5.022 -23.315 1.00 95.00 91 TYR A O 1
ATOM 753 N N . GLY A 1 92 ? 18.656 3.789 -24.826 1.00 95.12 92 GLY A N 1
ATOM 754 C CA . GLY A 1 92 ? 19.299 4.376 -25.997 1.00 95.12 92 GLY A CA 1
ATOM 755 C C . GLY A 1 92 ? 20.815 4.220 -25.968 1.00 95.12 92 GLY A C 1
ATOM 756 O O . GLY A 1 92 ? 21.331 3.155 -25.629 1.00 95.12 92 GLY A O 1
ATOM 757 N N . ALA A 1 93 ? 21.535 5.290 -26.293 1.00 94.31 93 ALA A N 1
ATOM 758 C CA . ALA A 1 93 ? 22.995 5.320 -26.272 1.00 94.31 93 ALA A CA 1
ATOM 759 C C . ALA A 1 93 ? 23.599 5.163 -24.865 1.00 94.31 93 ALA A C 1
ATOM 761 O O . ALA A 1 93 ? 24.811 4.998 -24.750 1.00 94.31 93 ALA A O 1
ATOM 762 N N . LEU A 1 94 ? 22.789 5.215 -23.797 1.00 93.31 94 LEU A N 1
ATOM 763 C CA . LEU A 1 94 ? 23.283 4.981 -22.442 1.00 93.31 94 LEU A CA 1
ATOM 764 C C . LEU A 1 94 ? 23.445 3.496 -22.118 1.00 93.31 94 LEU A C 1
ATOM 766 O O . LEU A 1 94 ? 24.126 3.190 -21.144 1.00 93.31 94 LEU A O 1
ATOM 770 N N . GLN A 1 95 ? 22.841 2.578 -22.886 1.00 93.06 95 GLN A N 1
ATOM 771 C CA . GLN A 1 95 ? 23.017 1.140 -22.654 1.00 93.06 95 GLN A CA 1
ATOM 772 C C . GLN A 1 95 ? 24.508 0.780 -22.604 1.00 93.06 95 GLN A C 1
ATOM 774 O O . GLN A 1 95 ? 25.328 1.370 -23.304 1.00 93.06 95 GLN A O 1
ATOM 779 N N . VAL A 1 96 ? 24.863 -0.180 -21.746 1.00 91.06 96 VAL A N 1
ATOM 780 C CA . VAL A 1 96 ? 26.245 -0.628 -21.473 1.00 91.06 96 VAL A CA 1
ATOM 781 C C . VAL A 1 96 ? 27.070 0.348 -20.622 1.00 91.06 96 VAL A C 1
ATOM 783 O O . VAL A 1 96 ? 28.019 -0.074 -19.960 1.00 91.06 96 VAL A O 1
ATOM 786 N N . LEU A 1 97 ? 26.708 1.633 -20.554 1.00 91.81 97 LEU A N 1
ATOM 787 C CA . LEU A 1 97 ? 27.468 2.609 -19.774 1.00 91.81 97 LEU A CA 1
ATOM 788 C C . LEU A 1 97 ? 27.271 2.416 -18.265 1.00 91.81 97 LEU A C 1
ATOM 790 O O . LEU A 1 97 ? 26.183 2.088 -17.779 1.00 91.81 97 LEU A O 1
ATOM 794 N N . ASN A 1 98 ? 28.337 2.663 -17.499 1.00 92.19 98 ASN A N 1
ATOM 795 C CA . ASN A 1 98 ? 28.262 2.699 -16.044 1.00 92.19 98 ASN A CA 1
ATOM 796 C C . ASN A 1 98 ? 27.598 4.001 -15.589 1.00 92.19 98 ASN A C 1
ATOM 798 O O . ASN A 1 98 ? 27.957 5.089 -16.039 1.00 92.19 98 ASN A O 1
ATOM 802 N N . LYS A 1 99 ? 26.626 3.902 -14.679 1.00 87.12 99 LYS A N 1
ATOM 803 C CA . LYS A 1 99 ? 25.840 5.060 -14.233 1.00 87.12 99 LYS A CA 1
ATOM 804 C C . LYS A 1 99 ? 26.697 6.119 -13.547 1.00 87.12 99 LYS A C 1
ATOM 806 O O . LYS A 1 99 ? 26.431 7.300 -13.735 1.00 87.12 99 LYS A O 1
ATOM 811 N N . LYS A 1 100 ? 27.724 5.707 -12.798 1.00 87.19 100 LYS A N 1
ATOM 812 C CA . LYS A 1 100 ? 28.630 6.621 -12.094 1.00 87.19 100 LYS A CA 1
ATOM 813 C C . LYS A 1 100 ? 29.501 7.400 -13.080 1.00 87.19 100 LYS A C 1
ATOM 815 O O . LYS A 1 100 ? 29.510 8.621 -13.044 1.00 87.19 100 LYS A O 1
ATOM 820 N N . THR A 1 101 ? 30.152 6.714 -14.017 1.00 88.62 101 THR A N 1
ATOM 821 C CA . THR A 1 101 ? 31.005 7.393 -15.010 1.00 88.62 101 THR A CA 1
ATOM 822 C C . THR A 1 101 ? 30.190 8.226 -16.004 1.00 88.62 101 THR A C 1
ATOM 824 O O . THR A 1 101 ? 30.653 9.250 -16.497 1.00 88.62 101 THR A O 1
ATOM 827 N N . THR A 1 102 ? 28.943 7.830 -16.277 1.00 89.06 102 THR A N 1
ATOM 828 C CA . THR A 1 102 ? 28.008 8.639 -17.076 1.00 89.06 102 THR A CA 1
ATOM 829 C C . THR A 1 102 ? 27.654 9.937 -16.350 1.00 89.06 102 THR A C 1
ATOM 831 O O . THR A 1 102 ? 27.641 10.991 -16.979 1.00 89.06 102 THR A O 1
ATOM 834 N N . ALA A 1 103 ? 27.416 9.881 -15.037 1.00 88.56 103 ALA A N 1
ATOM 835 C CA . ALA A 1 103 ? 27.185 11.068 -14.217 1.00 88.56 103 ALA A CA 1
ATOM 836 C C . ALA A 1 103 ? 28.408 11.995 -14.171 1.00 88.56 103 ALA A C 1
ATOM 838 O O . ALA A 1 103 ? 28.259 13.198 -14.348 1.00 88.56 103 ALA A O 1
ATOM 839 N N . GLU A 1 104 ? 29.619 11.445 -14.056 1.00 88.75 104 GLU A N 1
ATOM 840 C CA . GLU A 1 104 ? 30.866 12.225 -14.130 1.00 88.75 104 GLU A CA 1
ATOM 841 C C . GLU A 1 104 ? 31.019 12.952 -15.481 1.00 88.75 104 GLU A C 1
ATOM 843 O O . GLU A 1 104 ? 31.530 14.069 -15.531 1.00 88.75 104 GLU A O 1
ATOM 848 N N . LYS A 1 105 ? 30.556 12.344 -16.583 1.00 89.88 105 LYS A N 1
ATOM 849 C CA . LYS A 1 105 ? 30.675 12.909 -17.937 1.00 89.88 105 LYS A CA 1
ATOM 850 C C . LYS A 1 105 ? 29.581 13.921 -18.292 1.00 89.88 105 LYS A C 1
ATOM 852 O O . LYS A 1 105 ? 29.871 14.909 -18.960 1.00 89.88 105 LYS A O 1
ATOM 857 N N . PHE A 1 106 ? 28.331 13.639 -17.933 1.00 87.31 106 PHE A N 1
ATOM 858 C CA . PHE A 1 106 ? 27.161 14.415 -18.371 1.00 87.31 106 PHE A CA 1
ATOM 859 C C . PHE A 1 106 ? 26.533 15.259 -17.252 1.00 87.31 106 PHE A C 1
ATOM 861 O O . PHE A 1 106 ? 25.634 16.049 -17.525 1.00 87.31 106 PHE A O 1
ATOM 868 N N . GLY A 1 107 ? 27.011 15.112 -16.015 1.00 89.88 107 GLY A N 1
ATOM 869 C CA . GLY A 1 107 ? 26.461 15.748 -14.823 1.00 89.88 107 GLY A CA 1
ATOM 870 C C . GLY A 1 107 ? 25.377 14.904 -14.149 1.00 89.88 107 GLY A C 1
ATOM 871 O O . GLY A 1 107 ? 24.543 14.273 -14.807 1.00 89.88 107 GLY A O 1
ATOM 872 N N . ASP A 1 108 ? 25.369 14.923 -12.814 1.00 84.44 108 ASP A N 1
ATOM 873 C CA . ASP A 1 108 ? 24.398 14.192 -11.990 1.00 84.44 108 ASP A CA 1
ATOM 874 C C . ASP A 1 108 ? 22.952 14.604 -12.290 1.00 84.44 108 ASP A C 1
ATOM 876 O O . ASP A 1 108 ? 22.085 13.739 -12.427 1.00 84.44 108 ASP A O 1
ATOM 880 N N . GLU A 1 109 ? 22.695 15.904 -12.466 1.00 87.75 109 GLU A N 1
ATOM 881 C CA . GLU A 1 109 ? 21.357 16.427 -12.771 1.00 87.75 109 GLU A CA 1
ATOM 882 C C . GLU A 1 109 ? 20.830 15.900 -14.111 1.00 87.75 109 GLU A C 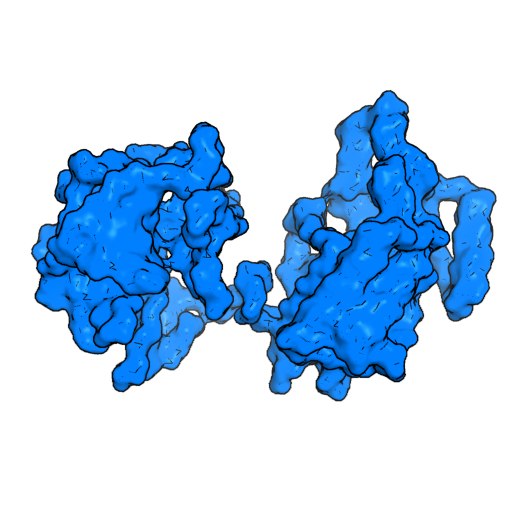1
ATOM 884 O O . GLU A 1 109 ? 19.701 15.417 -14.188 1.00 87.75 109 GLU A O 1
ATOM 889 N N . GLN A 1 110 ? 21.663 15.874 -15.155 1.00 88.56 110 GLN A N 1
ATOM 890 C CA . GLN A 1 110 ? 21.258 15.362 -16.467 1.00 88.56 110 GLN A CA 1
ATOM 891 C C . GLN A 1 110 ? 20.966 13.856 -16.426 1.00 88.56 110 GLN A C 1
ATOM 893 O O . GLN A 1 110 ? 19.965 13.386 -16.973 1.00 88.56 110 GLN A O 1
ATOM 898 N N . VAL A 1 111 ? 21.814 13.082 -15.742 1.00 85.00 111 VAL A N 1
ATOM 899 C CA . VAL A 1 111 ? 21.602 11.639 -15.567 1.00 85.00 111 VAL A CA 1
ATOM 900 C C . VAL A 1 111 ? 20.368 11.360 -14.714 1.00 85.00 111 VAL A C 1
ATOM 902 O O . VAL A 1 111 ? 19.640 10.398 -14.976 1.00 85.00 111 VAL A O 1
ATOM 905 N N . LYS A 1 112 ? 20.100 12.193 -13.707 1.00 83.88 112 LYS A N 1
ATOM 906 C CA . LYS A 1 112 ? 18.888 12.116 -12.895 1.00 83.88 112 LYS A CA 1
ATOM 907 C C . LYS A 1 112 ? 17.653 12.403 -13.742 1.00 83.88 112 LYS A C 1
ATOM 909 O O . LYS A 1 112 ? 16.733 11.595 -13.674 1.00 83.88 112 LYS A O 1
ATOM 914 N N . ILE A 1 113 ? 17.665 13.433 -14.592 1.00 87.31 113 ILE A N 1
ATOM 915 C CA . ILE A 1 113 ? 16.576 13.734 -15.537 1.00 87.31 113 ILE A CA 1
ATOM 916 C C . ILE A 1 113 ? 16.302 12.524 -16.434 1.00 87.31 113 ILE A C 1
ATOM 918 O O . ILE A 1 113 ? 15.192 12.008 -16.419 1.00 87.31 113 ILE A O 1
ATOM 922 N N . TRP A 1 114 ? 17.303 11.962 -17.117 1.00 87.94 114 TRP A N 1
ATOM 923 C CA . TRP A 1 114 ? 17.092 10.769 -17.957 1.00 87.94 114 TRP A CA 1
ATOM 924 C C . TRP A 1 114 ? 16.574 9.546 -17.185 1.00 87.94 114 TRP A C 1
ATOM 926 O O . TRP A 1 114 ? 15.905 8.674 -17.740 1.00 87.94 114 TRP A O 1
ATOM 936 N N . ARG A 1 115 ? 16.898 9.434 -15.893 1.00 81.94 115 ARG A N 1
ATOM 937 C CA . ARG A 1 115 ? 16.480 8.295 -15.067 1.00 81.94 115 ARG A CA 1
ATOM 938 C C . ARG A 1 115 ? 15.104 8.474 -14.444 1.00 81.94 115 ARG A C 1
ATOM 940 O O . ARG A 1 115 ? 14.426 7.457 -14.269 1.00 81.94 115 ARG A O 1
ATOM 947 N N . ARG A 1 116 ? 14.752 9.703 -14.075 1.00 81.44 116 ARG A N 1
ATOM 948 C CA . ARG A 1 116 ? 13.627 10.049 -13.202 1.00 81.44 116 ARG A CA 1
ATOM 949 C C . ARG A 1 116 ? 12.598 10.966 -13.859 1.00 81.44 116 ARG A C 1
ATOM 951 O O . ARG A 1 116 ? 11.546 11.117 -13.283 1.00 81.44 116 ARG A O 1
ATOM 958 N N . SER A 1 117 ? 12.826 11.546 -15.030 1.00 88.44 117 SER A N 1
ATOM 959 C CA . SER A 1 117 ? 11.733 12.201 -15.756 1.00 88.44 117 SER A CA 1
ATOM 960 C C . SER A 1 117 ? 10.763 11.156 -16.322 1.00 88.44 117 SER A C 1
ATOM 962 O O . SER A 1 117 ? 11.156 10.026 -16.650 1.00 88.44 117 SER A O 1
ATOM 964 N N . TYR A 1 118 ? 9.493 11.549 -16.411 1.00 91.00 118 TYR A N 1
ATOM 965 C CA . TYR A 1 118 ? 8.438 10.766 -17.032 1.00 91.00 118 TYR A CA 1
ATOM 966 C C . TYR A 1 118 ? 8.550 10.755 -18.567 1.00 91.00 118 TYR A C 1
ATOM 968 O O . TYR A 1 118 ? 8.489 9.684 -19.171 1.00 91.00 118 TYR A O 1
ATOM 976 N N . ASP A 1 119 ? 8.788 11.912 -19.184 1.00 94.88 119 ASP A N 1
ATOM 977 C CA . ASP A 1 119 ? 8.658 12.180 -20.624 1.00 94.88 119 ASP A CA 1
ATOM 978 C C . ASP A 1 119 ? 9.994 12.463 -21.342 1.00 94.88 119 ASP A C 1
ATOM 980 O O . ASP A 1 119 ? 10.049 12.523 -22.569 1.00 94.88 119 ASP A O 1
ATOM 984 N N . VAL A 1 120 ? 11.109 12.578 -20.614 1.00 93.81 120 VAL A N 1
ATOM 985 C CA . VAL A 1 120 ? 12.418 12.841 -21.229 1.00 93.81 120 VAL A CA 1
ATOM 986 C C . VAL A 1 120 ? 13.116 11.543 -21.640 1.00 93.81 120 VAL A C 1
ATOM 988 O O . VAL A 1 120 ? 13.476 10.699 -20.814 1.00 93.81 120 VAL A O 1
ATOM 991 N N . GLN A 1 121 ? 13.388 11.423 -22.939 1.00 95.12 121 GLN A N 1
ATOM 992 C CA . GLN A 1 121 ? 14.169 10.333 -23.518 1.00 95.12 121 GLN A CA 1
ATOM 993 C C . GLN A 1 121 ? 15.688 10.553 -23.339 1.00 95.12 121 GLN A C 1
ATOM 995 O O . GLN A 1 121 ? 16.193 11.661 -23.549 1.00 95.12 121 GLN A O 1
ATOM 1000 N N . PRO A 1 122 ? 16.463 9.502 -23.011 1.00 94.56 122 PRO A N 1
ATOM 1001 C CA . PRO A 1 122 ? 17.914 9.501 -23.193 1.00 94.56 122 PRO A CA 1
ATOM 1002 C C . PRO A 1 122 ? 18.322 9.666 -24.668 1.00 94.56 122 PRO A C 1
ATOM 1004 O O . PRO A 1 122 ? 17.505 9.397 -25.554 1.00 94.56 122 PRO A O 1
ATOM 1007 N N . PRO A 1 123 ? 19.593 10.009 -24.969 1.00 94.62 123 PRO A N 1
ATOM 1008 C CA . PRO A 1 123 ? 20.067 10.095 -26.347 1.00 94.62 123 PRO A CA 1
ATOM 1009 C C . PRO A 1 123 ? 19.829 8.783 -27.119 1.00 94.62 123 PRO A C 1
ATOM 1011 O O . PRO A 1 123 ? 20.085 7.703 -26.573 1.00 94.62 123 PRO A O 1
ATOM 1014 N N . PRO A 1 124 ? 19.356 8.841 -28.376 1.00 96.06 124 PRO A N 1
ATOM 1015 C CA . PRO A 1 124 ? 19.065 7.651 -29.168 1.00 96.06 124 PRO A CA 1
ATOM 1016 C C . PRO A 1 124 ? 20.330 6.852 -29.482 1.00 96.06 124 PRO A C 1
ATOM 1018 O O . PRO A 1 124 ? 21.414 7.411 -29.647 1.00 96.06 124 PRO A O 1
ATOM 1021 N N . MET A 1 125 ? 20.191 5.530 -29.583 1.00 94.50 125 MET A N 1
ATOM 1022 C CA . MET A 1 125 ? 21.293 4.658 -29.997 1.00 94.50 125 MET A CA 1
ATOM 1023 C C . MET A 1 125 ? 21.690 4.883 -31.469 1.00 94.50 125 MET A C 1
ATOM 1025 O O . MET A 1 125 ? 20.882 5.344 -32.282 1.00 94.50 125 MET A O 1
ATOM 1029 N N . SER A 1 126 ? 22.927 4.513 -31.819 1.00 94.19 126 SER A N 1
ATOM 1030 C CA . SER A 1 126 ? 23.433 4.597 -33.195 1.00 94.19 126 SER A CA 1
ATOM 1031 C C . SER A 1 126 ? 22.738 3.614 -34.142 1.00 94.19 126 SER A C 1
ATOM 1033 O O . SER A 1 126 ? 22.161 2.619 -33.700 1.00 94.19 126 SER A O 1
ATOM 1035 N N . ASP A 1 127 ? 22.840 3.855 -35.451 1.00 92.31 127 ASP A N 1
ATOM 1036 C CA . ASP A 1 127 ? 22.279 2.968 -36.482 1.00 92.31 127 ASP A CA 1
ATOM 1037 C C . ASP A 1 127 ? 22.813 1.537 -36.377 1.00 92.31 127 ASP A C 1
ATOM 1039 O O . ASP A 1 127 ? 22.031 0.591 -36.387 1.00 92.31 127 ASP A O 1
ATOM 1043 N N . ASP A 1 128 ? 24.120 1.362 -36.180 1.00 90.56 128 ASP A N 1
ATOM 1044 C CA . ASP A 1 128 ? 24.711 0.029 -36.035 1.00 90.56 128 ASP A CA 1
ATOM 1045 C C . ASP A 1 128 ? 24.172 -0.711 -34.805 1.00 90.56 128 ASP A C 1
ATOM 1047 O O . ASP A 1 128 ? 23.912 -1.915 -34.855 1.00 90.56 128 ASP A O 1
ATOM 1051 N N . ALA A 1 129 ? 24.006 -0.004 -33.681 1.00 89.38 129 ALA A N 1
ATOM 1052 C CA . ALA A 1 129 ? 23.434 -0.582 -32.467 1.00 89.38 129 ALA A CA 1
ATOM 1053 C C . ALA A 1 129 ? 21.958 -0.941 -32.670 1.00 89.38 129 ALA A C 1
ATOM 1055 O O . ALA A 1 129 ? 21.526 -2.023 -32.273 1.00 89.38 129 ALA A O 1
ATOM 1056 N N . TYR A 1 130 ? 21.224 -0.074 -33.362 1.00 90.06 130 TYR A N 1
ATOM 1057 C CA . TYR A 1 130 ? 19.832 -0.286 -33.718 1.00 90.06 130 TYR A CA 1
ATOM 1058 C C . TYR A 1 130 ? 19.637 -1.529 -34.595 1.00 90.06 130 TYR A C 1
ATOM 1060 O O . TYR A 1 130 ? 18.800 -2.374 -34.280 1.00 90.06 130 TYR A O 1
ATOM 1068 N N . GLN A 1 131 ? 20.448 -1.699 -35.644 1.00 87.88 131 GLN A N 1
ATOM 1069 C CA . GLN A 1 131 ? 20.369 -2.869 -36.525 1.00 87.88 131 GLN A CA 1
ATOM 1070 C C . GLN A 1 131 ? 20.685 -4.176 -35.786 1.00 87.88 131 GLN A C 1
ATOM 1072 O O . GLN A 1 131 ? 20.008 -5.182 -36.001 1.00 87.88 131 GLN A O 1
ATOM 1077 N N . ARG A 1 132 ? 21.659 -4.170 -34.863 1.00 85.88 132 ARG A N 1
ATOM 1078 C CA . ARG A 1 132 ? 21.946 -5.341 -34.014 1.00 85.88 132 ARG A CA 1
ATOM 1079 C C . ARG A 1 132 ? 20.775 -5.688 -33.096 1.00 85.88 132 ARG A C 1
ATOM 1081 O O . ARG A 1 132 ? 20.413 -6.859 -32.996 1.00 85.88 132 ARG A O 1
ATOM 1088 N N . GLN A 1 133 ? 20.173 -4.685 -32.455 1.00 87.19 133 GLN A N 1
ATOM 1089 C CA . GLN A 1 133 ? 19.020 -4.880 -31.574 1.00 87.19 133 GLN A CA 1
ATOM 1090 C C . GLN A 1 133 ? 17.810 -5.410 -32.358 1.00 87.19 133 GLN A C 1
ATOM 1092 O O . GLN A 1 133 ? 17.189 -6.377 -31.923 1.00 87.19 133 GLN A O 1
ATOM 1097 N N . LEU A 1 134 ? 17.519 -4.839 -33.535 1.00 84.12 134 LEU A N 1
ATOM 1098 C CA . LEU A 1 134 ? 16.454 -5.308 -34.427 1.00 84.12 134 LEU A CA 1
ATOM 1099 C C . LEU A 1 134 ? 16.665 -6.756 -34.868 1.00 84.12 134 LEU A C 1
ATOM 1101 O O . LEU A 1 134 ? 15.739 -7.559 -34.778 1.00 84.12 134 LEU A O 1
ATOM 1105 N N . ALA A 1 135 ? 17.873 -7.108 -35.318 1.00 82.25 135 ALA A N 1
ATOM 1106 C CA . ALA A 1 135 ? 18.189 -8.474 -35.724 1.00 82.25 135 ALA A CA 1
ATOM 1107 C C . ALA A 1 135 ? 17.949 -9.463 -34.575 1.00 82.25 135 ALA A C 1
ATOM 1109 O O . ALA A 1 135 ? 17.326 -10.505 -34.776 1.00 82.25 135 ALA A O 1
ATOM 1110 N N . TYR A 1 136 ? 18.371 -9.106 -33.358 1.00 79.75 136 TYR A N 1
ATOM 1111 C CA . TYR A 1 136 ? 18.143 -9.928 -32.175 1.00 79.75 136 TYR A CA 1
ATOM 1112 C C . TYR A 1 136 ? 16.650 -10.065 -31.836 1.00 79.75 136 TYR A C 1
ATOM 1114 O O . TYR A 1 136 ? 16.184 -11.171 -31.581 1.00 79.75 136 TYR A O 1
ATOM 1122 N N . THR A 1 137 ? 15.868 -8.985 -31.889 1.00 78.44 137 THR A N 1
ATOM 1123 C CA . THR A 1 137 ? 14.424 -9.058 -31.617 1.00 78.44 137 THR A CA 1
ATOM 1124 C C . THR A 1 137 ? 13.659 -9.843 -32.689 1.00 78.44 137 THR A C 1
ATOM 1126 O O . THR A 1 137 ? 12.758 -10.612 -32.353 1.00 78.44 137 THR A O 1
ATOM 1129 N N . ASN A 1 138 ? 14.056 -9.743 -33.959 1.00 80.12 138 ASN A N 1
ATOM 1130 C CA . ASN A 1 138 ? 13.468 -10.540 -35.038 1.00 80.12 138 ASN A CA 1
ATOM 1131 C C . ASN A 1 138 ? 13.707 -12.047 -34.833 1.00 80.12 138 ASN A C 1
ATOM 1133 O O . ASN A 1 138 ? 12.799 -12.844 -35.069 1.00 80.12 138 ASN A O 1
ATOM 1137 N N . LEU A 1 139 ? 14.879 -12.448 -34.318 1.00 73.44 139 LEU A N 1
ATOM 1138 C CA . LEU A 1 139 ? 15.156 -13.846 -33.941 1.00 73.44 139 LEU A CA 1
ATOM 1139 C C . LEU A 1 139 ? 14.225 -14.363 -32.832 1.00 73.44 139 LEU A C 1
ATOM 1141 O O . LEU A 1 139 ? 14.018 -15.567 -32.715 1.00 73.44 139 LEU A O 1
ATOM 1145 N N . GLN A 1 140 ? 13.629 -13.470 -32.040 1.00 75.94 140 GLN A N 1
ATOM 1146 C CA . GLN A 1 140 ? 12.646 -13.811 -31.008 1.00 75.94 140 GLN A CA 1
ATOM 1147 C C . GLN A 1 140 ? 11.213 -13.931 -31.566 1.00 75.94 140 GLN A C 1
ATOM 1149 O O . GLN A 1 140 ? 10.256 -14.026 -30.796 1.00 75.94 140 GLN A O 1
ATOM 1154 N N . GLY A 1 141 ? 11.053 -13.927 -32.896 1.00 73.25 141 GLY A N 1
ATOM 1155 C CA . GLY A 1 141 ? 9.772 -14.120 -33.577 1.00 73.25 141 GLY A CA 1
ATOM 1156 C C . GLY A 1 141 ? 8.857 -12.896 -33.547 1.00 73.25 141 GLY A C 1
ATOM 1157 O O . GLY A 1 141 ? 7.652 -13.032 -33.743 1.00 73.25 141 GLY A O 1
ATOM 1158 N N . GLN A 1 142 ? 9.402 -11.708 -33.275 1.00 72.12 142 GLN A N 1
ATOM 1159 C CA . GLN A 1 142 ? 8.652 -10.454 -33.258 1.00 72.12 142 GLN A CA 1
ATOM 1160 C C . GLN A 1 142 ? 9.093 -9.572 -34.424 1.00 72.12 142 GLN A C 1
ATOM 1162 O O . GLN A 1 142 ? 10.231 -9.119 -34.450 1.00 72.12 142 GLN A O 1
ATOM 1167 N N . SER A 1 143 ? 8.189 -9.286 -35.361 1.00 70.25 143 SER A N 1
ATOM 1168 C CA . SER A 1 143 ? 8.423 -8.279 -36.400 1.00 70.25 143 SER A CA 1
ATOM 1169 C C . SER A 1 143 ? 8.016 -6.909 -35.862 1.00 70.25 143 SER A C 1
ATOM 1171 O O . SER A 1 143 ? 6.851 -6.523 -35.969 1.00 70.25 143 SER A O 1
ATOM 1173 N N . ILE A 1 144 ? 8.952 -6.197 -35.232 1.00 72.25 144 ILE A N 1
ATOM 1174 C CA . ILE A 1 144 ? 8.683 -4.901 -34.591 1.00 72.25 144 ILE A CA 1
ATOM 1175 C C . ILE A 1 144 ? 9.653 -3.823 -35.062 1.00 72.25 144 ILE A C 1
ATOM 1177 O O . ILE A 1 144 ? 10.796 -4.104 -35.417 1.00 72.25 144 ILE A O 1
ATOM 1181 N N . GLN A 1 145 ? 9.225 -2.565 -34.974 1.00 71.56 145 GLN A N 1
ATOM 1182 C CA . GLN A 1 145 ? 10.155 -1.443 -34.927 1.00 71.56 145 GLN A CA 1
ATOM 1183 C C . GLN A 1 145 ? 10.600 -1.273 -33.475 1.00 71.56 145 GLN A C 1
ATOM 1185 O O . GLN A 1 145 ? 9.884 -0.686 -32.667 1.00 71.56 145 GLN A O 1
ATOM 1190 N N . ALA A 1 146 ? 11.758 -1.839 -33.122 1.00 76.38 146 ALA A N 1
ATOM 1191 C CA . ALA A 1 146 ? 12.353 -1.596 -31.811 1.00 76.38 146 ALA A CA 1
ATOM 1192 C C . ALA A 1 146 ? 12.534 -0.076 -31.591 1.00 76.38 146 ALA A C 1
ATOM 1194 O O . ALA A 1 146 ? 12.770 0.655 -32.561 1.00 76.38 146 ALA A O 1
ATOM 1195 N N . PRO A 1 147 ? 12.429 0.423 -30.351 1.00 90.62 147 PRO A N 1
ATOM 1196 C CA . PRO A 1 147 ? 12.718 1.817 -30.054 1.00 90.62 147 PRO A CA 1
ATOM 1197 C C . PRO A 1 147 ? 14.229 2.076 -30.110 1.00 90.62 147 PRO A C 1
ATOM 1199 O O . PRO A 1 147 ? 15.037 1.216 -29.769 1.00 90.62 147 PRO A O 1
ATOM 1202 N N . ARG A 1 148 ? 14.627 3.292 -30.496 1.00 93.75 148 ARG A N 1
ATOM 1203 C CA . ARG A 1 148 ? 16.030 3.747 -30.393 1.00 93.75 148 ARG A CA 1
ATOM 1204 C C . ARG A 1 148 ? 16.370 4.313 -29.017 1.00 93.75 148 ARG A C 1
ATOM 1206 O O . ARG A 1 148 ? 17.545 4.418 -28.674 1.00 93.75 148 ARG A O 1
ATOM 1213 N N . THR A 1 149 ? 15.353 4.704 -28.256 1.00 96.06 149 THR A N 1
ATOM 1214 C CA . THR A 1 149 ? 15.372 5.220 -26.882 1.00 96.06 149 THR A CA 1
ATOM 1215 C C . THR A 1 149 ? 13.925 5.276 -26.384 1.00 96.06 149 THR A C 1
ATOM 1217 O O . THR A 1 149 ? 13.009 5.287 -27.203 1.00 96.06 149 THR A O 1
ATOM 1220 N N . GLU A 1 150 ? 13.719 5.270 -25.072 1.00 96.75 150 GLU A N 1
ATOM 1221 C CA . GLU A 1 150 ? 12.404 5.384 -24.439 1.00 96.75 150 GLU A CA 1
ATOM 1222 C C . GLU A 1 150 ? 12.493 6.258 -23.178 1.00 96.75 150 GLU A C 1
ATOM 1224 O O . GLU A 1 150 ? 13.427 6.146 -22.378 1.00 96.75 150 GLU A O 1
ATOM 1229 N N . SER A 1 151 ? 11.472 7.083 -22.975 1.00 96.62 151 SER A N 1
ATOM 1230 C CA . SER A 1 151 ? 11.078 7.673 -21.694 1.00 96.62 151 SER A CA 1
ATOM 1231 C C . SER A 1 151 ? 10.198 6.683 -20.912 1.00 96.62 151 SER A C 1
ATOM 1233 O O . SER A 1 151 ? 9.969 5.556 -21.357 1.00 96.62 151 SER A O 1
ATOM 1235 N N . LEU A 1 152 ? 9.714 7.046 -19.719 1.00 95.75 152 LEU A N 1
ATOM 1236 C CA . LEU A 1 152 ? 8.717 6.212 -19.031 1.00 95.75 152 LEU A CA 1
ATOM 1237 C C . LEU A 1 152 ? 7.344 6.312 -19.719 1.00 95.75 152 LEU A C 1
ATOM 1239 O O . LEU A 1 152 ? 6.649 5.301 -19.808 1.00 95.75 152 LEU A O 1
ATOM 1243 N N . GLN A 1 153 ? 6.998 7.479 -20.270 1.00 97.50 153 GLN A N 1
ATOM 1244 C CA . GLN A 1 153 ? 5.794 7.699 -21.074 1.00 97.50 153 GLN A CA 1
ATOM 1245 C C . GLN A 1 153 ? 5.728 6.747 -22.279 1.00 97.50 153 GLN A C 1
ATOM 1247 O O . GLN A 1 153 ? 4.695 6.124 -22.514 1.00 97.50 153 GLN A O 1
ATOM 1252 N N . ASP A 1 154 ? 6.841 6.553 -22.994 1.00 97.44 154 ASP A N 1
ATOM 1253 C CA . ASP A 1 154 ? 6.902 5.617 -24.128 1.00 97.44 154 ASP A CA 1
ATOM 1254 C C . ASP A 1 154 ? 6.644 4.166 -23.688 1.00 97.44 154 ASP A C 1
ATOM 1256 O O . ASP A 1 154 ? 5.950 3.403 -24.367 1.00 97.44 154 ASP A O 1
ATOM 1260 N N . VAL A 1 155 ? 7.160 3.784 -22.512 1.00 97.38 155 VAL A N 1
ATOM 1261 C CA . VAL A 1 155 ? 6.910 2.459 -21.928 1.00 97.38 155 VAL A CA 1
ATOM 1262 C C . VAL A 1 155 ? 5.428 2.292 -21.595 1.00 97.38 155 VAL A C 1
ATOM 1264 O O . VAL A 1 155 ? 4.860 1.248 -21.918 1.00 97.38 155 VAL A O 1
ATOM 1267 N N . VAL A 1 156 ? 4.785 3.308 -21.008 1.00 97.19 156 VAL A N 1
ATOM 1268 C CA . VAL A 1 156 ? 3.333 3.312 -20.751 1.00 97.19 156 VAL A CA 1
ATOM 1269 C C . VAL A 1 156 ? 2.561 3.129 -22.055 1.00 97.19 156 VAL A C 1
ATOM 1271 O O . VAL A 1 156 ? 1.756 2.202 -22.151 1.00 97.19 156 VAL A O 1
ATOM 1274 N N . ALA A 1 157 ? 2.887 3.906 -23.091 1.00 96.75 157 ALA A N 1
ATOM 1275 C CA . ALA A 1 157 ? 2.207 3.866 -24.384 1.00 96.75 157 ALA A CA 1
ATOM 1276 C C . ALA A 1 157 ? 2.256 2.482 -25.062 1.00 96.75 157 ALA A C 1
ATOM 1278 O O . ALA A 1 157 ? 1.310 2.092 -25.750 1.00 96.75 157 ALA A O 1
ATOM 1279 N N . ARG A 1 158 ? 3.327 1.694 -24.866 1.00 95.69 158 ARG A N 1
ATOM 1280 C CA . ARG A 1 158 ? 3.388 0.316 -25.395 1.00 95.69 158 ARG A CA 1
ATOM 1281 C C . ARG A 1 158 ? 2.817 -0.752 -24.465 1.00 95.69 158 ARG A C 1
ATOM 1283 O O . ARG A 1 158 ? 2.394 -1.795 -24.975 1.00 95.69 158 ARG A O 1
ATOM 1290 N N . VAL A 1 159 ? 2.825 -0.529 -23.150 1.00 97.62 159 VAL A N 1
ATOM 1291 C CA . VAL A 1 159 ? 2.288 -1.459 -22.142 1.00 97.62 159 VAL A CA 1
ATOM 1292 C C . VAL A 1 159 ? 0.763 -1.386 -22.095 1.00 97.62 159 VAL A C 1
ATOM 1294 O O . VAL A 1 159 ? 0.121 -2.427 -21.982 1.00 97.62 159 VAL A O 1
ATOM 1297 N N . GLU A 1 160 ? 0.176 -0.201 -22.252 1.00 96.00 160 GLU A N 1
ATOM 1298 C CA . GLU A 1 160 ? -1.271 0.010 -22.153 1.00 96.00 160 GLU A CA 1
ATOM 1299 C C . GLU A 1 160 ? -2.092 -0.830 -23.151 1.00 96.00 160 GLU A C 1
ATOM 1301 O O . GLU A 1 160 ? -3.027 -1.507 -22.712 1.00 96.00 160 GLU A O 1
ATOM 1306 N N . PRO A 1 161 ? -1.742 -0.916 -24.451 1.00 96.12 161 PRO A N 1
ATOM 1307 C CA . PRO A 1 161 ? -2.432 -1.830 -25.358 1.00 96.12 161 PRO A CA 1
ATOM 1308 C C . PRO A 1 161 ? -2.283 -3.297 -24.939 1.00 96.12 161 PRO A C 1
ATOM 1310 O O . PRO A 1 161 ? -3.237 -4.058 -25.013 1.00 96.12 161 PRO A O 1
ATOM 1313 N N . TYR A 1 162 ? -1.116 -3.707 -24.425 1.00 97.31 162 TYR A N 1
ATOM 1314 C CA . TYR A 1 162 ? -0.909 -5.088 -23.968 1.00 97.31 162 TYR A CA 1
ATOM 1315 C C . TYR A 1 162 ? -1.737 -5.422 -22.720 1.00 97.31 162 TYR A C 1
ATOM 1317 O O . TYR A 1 162 ? -2.260 -6.530 -22.594 1.00 97.31 162 TYR A O 1
ATOM 1325 N N . TRP A 1 163 ? -1.889 -4.460 -21.809 1.00 96.25 163 TRP A N 1
ATOM 1326 C CA . TRP A 1 163 ? -2.796 -4.567 -20.671 1.00 96.25 163 TRP A CA 1
ATOM 1327 C C . TRP A 1 163 ? -4.237 -4.803 -21.140 1.00 96.25 163 TRP A C 1
ATOM 1329 O O . TRP A 1 163 ? -4.848 -5.800 -20.755 1.00 96.25 163 TRP A O 1
ATOM 1339 N N . LYS A 1 164 ? -4.740 -3.951 -22.042 1.00 94.06 164 LYS A N 1
ATOM 1340 C CA . LYS A 1 164 ? -6.123 -3.988 -22.548 1.00 94.06 164 LYS A CA 1
ATOM 1341 C C . LYS A 1 164 ? -6.433 -5.204 -23.420 1.00 94.06 164 LYS A C 1
ATOM 1343 O O . LYS A 1 164 ? -7.502 -5.791 -23.294 1.00 94.06 164 LYS A O 1
ATOM 1348 N N . GLU A 1 165 ? -5.517 -5.579 -24.305 1.00 96.12 165 GLU A N 1
ATOM 1349 C CA . GLU A 1 165 ? -5.768 -6.567 -25.362 1.00 96.12 165 GLU A CA 1
ATOM 1350 C C . GLU A 1 165 ? -5.292 -7.978 -24.999 1.00 96.12 165 GLU A C 1
ATOM 1352 O O . GLU A 1 165 ? -5.706 -8.943 -25.637 1.00 96.12 165 GLU A O 1
ATOM 1357 N N . CYS A 1 166 ? -4.407 -8.126 -24.007 1.00 96.88 166 CYS A N 1
ATOM 1358 C CA . CYS A 1 166 ? -3.856 -9.429 -23.622 1.00 96.88 166 CYS A CA 1
ATOM 1359 C C . CYS A 1 166 ? -4.141 -9.776 -22.159 1.00 96.88 166 CYS A C 1
ATOM 1361 O O . CYS A 1 166 ? -4.762 -10.802 -21.900 1.00 96.88 166 CYS A O 1
ATOM 1363 N N . ILE A 1 167 ? -3.721 -8.935 -21.207 1.00 97.75 167 ILE A N 1
ATOM 1364 C CA . ILE A 1 167 ? -3.814 -9.273 -19.775 1.00 97.75 167 ILE A CA 1
ATOM 1365 C C . ILE A 1 167 ? -5.272 -9.239 -19.287 1.00 97.75 167 ILE A C 1
ATOM 1367 O O . ILE A 1 167 ? -5.722 -10.191 -18.652 1.00 97.75 167 ILE A O 1
ATOM 1371 N N . ILE A 1 168 ? -6.034 -8.191 -19.626 1.00 94.88 168 ILE A N 1
ATOM 1372 C CA . ILE A 1 168 ? -7.450 -8.057 -19.245 1.00 94.88 168 ILE A CA 1
ATOM 1373 C C . ILE A 1 168 ? -8.305 -9.240 -19.740 1.00 94.88 168 ILE A C 1
ATOM 1375 O O . ILE A 1 168 ? -9.049 -9.801 -18.932 1.00 94.88 168 ILE A O 1
ATOM 1379 N N . PRO A 1 169 ? -8.230 -9.668 -21.016 1.00 96.06 169 PRO A N 1
ATOM 1380 C CA . PRO A 1 169 ? -8.976 -10.836 -21.479 1.00 96.06 169 PRO A CA 1
ATOM 1381 C C . PRO A 1 169 ? -8.631 -12.124 -20.727 1.00 96.06 169 PRO A C 1
ATOM 1383 O O . PRO A 1 169 ? -9.525 -12.917 -20.435 1.00 96.06 169 PRO A O 1
ATOM 1386 N N . ASP A 1 170 ? -7.357 -12.334 -20.382 1.00 97.19 170 ASP A N 1
ATOM 1387 C CA . ASP A 1 170 ? -6.952 -13.505 -19.605 1.00 97.19 170 ASP A CA 1
ATOM 1388 C C . ASP A 1 170 ? -7.472 -13.443 -18.160 1.00 97.19 170 ASP A C 1
ATOM 1390 O O . ASP A 1 170 ? -7.982 -14.454 -17.674 1.00 97.19 170 ASP A O 1
ATOM 1394 N N . LEU A 1 171 ? -7.453 -12.272 -17.512 1.00 94.19 171 LEU A N 1
ATOM 1395 C CA . LEU A 1 171 ? -8.091 -12.063 -16.203 1.00 94.19 171 LEU A CA 1
ATOM 1396 C C . LEU A 1 171 ? -9.594 -12.363 -16.264 1.00 94.19 171 LEU A C 1
ATOM 1398 O O . LEU A 1 171 ? -10.094 -13.179 -15.494 1.00 94.19 171 LEU A O 1
ATOM 1402 N N . ARG A 1 172 ? -10.305 -11.791 -17.244 1.00 91.94 172 ARG A N 1
ATOM 1403 C CA . ARG A 1 172 ? -11.750 -12.007 -17.449 1.00 91.94 172 ARG A CA 1
ATOM 1404 C C . ARG A 1 172 ? -12.116 -13.453 -17.777 1.00 91.94 172 ARG A C 1
ATOM 1406 O O . ARG A 1 172 ? -13.262 -13.841 -17.583 1.00 91.94 172 ARG A O 1
ATOM 1413 N N . SER A 1 173 ? -11.159 -14.261 -18.236 1.00 93.81 173 SER A N 1
ATOM 1414 C CA . SER A 1 173 ? -11.349 -15.707 -18.408 1.00 93.81 173 SER A CA 1
ATOM 1415 C C . SER A 1 173 ? -11.316 -16.500 -17.091 1.00 93.81 173 SER A C 1
ATOM 1417 O O . SER A 1 173 ? -11.398 -17.725 -17.120 1.00 93.81 173 SER A O 1
ATOM 1419 N N . GLY A 1 174 ? -11.203 -15.817 -15.945 1.00 91.81 174 GLY A N 1
ATOM 1420 C CA . GLY A 1 174 ? -11.200 -16.411 -14.607 1.00 91.81 174 GLY A CA 1
ATOM 1421 C C . GLY A 1 174 ? -9.840 -16.954 -14.164 1.00 91.81 174 GLY A C 1
ATOM 1422 O O . GLY A 1 174 ? -9.768 -17.645 -13.153 1.00 91.81 174 GLY A O 1
ATOM 1423 N N . LYS A 1 175 ? -8.765 -16.669 -14.908 1.00 95.25 175 LYS A N 1
ATOM 1424 C CA . LYS A 1 175 ? -7.408 -17.130 -14.584 1.00 95.25 175 LYS A CA 1
ATOM 1425 C C . LYS A 1 175 ? -6.762 -16.230 -13.538 1.00 95.25 175 LYS A C 1
ATOM 1427 O O . LYS A 1 175 ? -6.869 -15.006 -13.622 1.00 95.25 175 LYS A O 1
ATOM 1432 N N . THR A 1 176 ? -5.978 -16.823 -12.641 1.00 96.75 176 THR A N 1
ATOM 1433 C CA . THR A 1 176 ? -4.973 -16.076 -11.876 1.00 96.75 176 THR A CA 1
ATOM 1434 C C . THR A 1 176 ? -3.791 -15.777 -12.796 1.00 96.75 176 THR A C 1
ATOM 1436 O O . THR A 1 176 ? -3.104 -16.694 -13.256 1.00 96.75 176 THR A O 1
ATOM 1439 N N . VAL A 1 177 ? -3.551 -14.499 -13.089 1.00 98.25 177 VAL A N 1
ATOM 1440 C CA . VAL A 1 177 ? -2.532 -14.078 -14.060 1.00 98.25 177 VAL A CA 1
ATOM 1441 C C . VAL A 1 177 ? -1.271 -13.604 -13.346 1.00 98.25 177 VAL A C 1
ATOM 1443 O O . VAL A 1 177 ? -1.318 -12.693 -12.530 1.00 98.25 177 VAL A O 1
ATOM 1446 N N . LEU A 1 178 ? -0.119 -14.174 -13.695 1.00 98.56 178 LEU A N 1
ATOM 1447 C CA . LEU A 1 178 ? 1.199 -13.671 -13.302 1.00 98.56 178 LEU A CA 1
ATOM 1448 C C . LEU A 1 178 ? 1.797 -12.818 -14.425 1.00 98.56 178 LEU A C 1
ATOM 1450 O O . LEU A 1 178 ? 1.864 -13.259 -15.568 1.00 98.56 178 LEU A O 1
ATOM 1454 N N . VAL A 1 179 ? 2.331 -11.644 -14.107 1.00 98.69 179 VAL A N 1
ATOM 1455 C CA . VAL A 1 179 ? 3.174 -10.844 -14.999 1.00 98.69 179 VAL A CA 1
ATOM 1456 C C . VAL A 1 179 ? 4.568 -10.740 -14.394 1.00 98.69 179 VAL A C 1
ATOM 1458 O O . VAL A 1 179 ? 4.809 -9.972 -13.462 1.00 98.69 179 VAL A O 1
ATOM 1461 N N . ALA A 1 180 ? 5.508 -11.501 -14.950 1.00 98.44 180 ALA A N 1
ATOM 1462 C CA . ALA A 1 180 ? 6.922 -11.358 -14.636 1.00 98.44 180 ALA A CA 1
ATOM 1463 C C . ALA A 1 180 ? 7.539 -10.334 -15.598 1.00 98.44 180 ALA A C 1
ATOM 1465 O O . ALA A 1 180 ? 7.519 -10.537 -16.813 1.00 98.44 180 ALA A O 1
ATOM 1466 N N . ALA A 1 181 ? 8.079 -9.221 -15.100 1.00 98.38 181 ALA A N 1
ATOM 1467 C CA . ALA A 1 181 ? 8.639 -8.177 -15.965 1.00 98.38 181 ALA A CA 1
ATOM 1468 C C . ALA A 1 181 ? 9.739 -7.342 -15.279 1.00 98.38 181 ALA A C 1
ATOM 1470 O O . ALA A 1 181 ? 10.450 -7.814 -14.387 1.00 98.38 181 ALA A O 1
ATOM 1471 N N . HIS A 1 182 ? 9.957 -6.117 -15.762 1.00 97.81 182 HIS A N 1
ATOM 1472 C CA . HIS A 1 182 ? 11.054 -5.240 -15.347 1.00 97.81 182 HIS A CA 1
ATOM 1473 C C . HIS A 1 182 ? 10.535 -4.040 -14.568 1.00 97.81 182 HIS A C 1
ATOM 1475 O O . HIS A 1 182 ? 9.336 -3.783 -14.529 1.00 97.81 182 HIS A O 1
ATOM 1481 N N . GLY A 1 183 ? 11.447 -3.265 -13.982 1.00 93.75 183 GLY A N 1
ATOM 1482 C CA . GLY A 1 183 ? 11.074 -2.112 -13.168 1.00 93.75 183 GLY A CA 1
ATOM 1483 C C . GLY A 1 183 ? 10.178 -1.123 -13.918 1.00 93.75 183 GLY A C 1
ATOM 1484 O O . GLY A 1 183 ? 9.124 -0.770 -13.410 1.00 93.75 183 GLY A O 1
ATOM 1485 N N . ASN A 1 184 ? 10.543 -0.681 -15.129 1.00 95.81 184 ASN A N 1
ATOM 1486 C CA . ASN A 1 184 ? 9.740 0.334 -15.828 1.00 95.81 184 ASN A CA 1
ATOM 1487 C C . ASN A 1 184 ? 8.449 -0.226 -16.424 1.00 95.81 184 ASN A C 1
ATOM 1489 O O . ASN A 1 184 ? 7.437 0.463 -16.378 1.00 95.81 184 ASN A O 1
ATOM 1493 N N . SER A 1 185 ? 8.455 -1.455 -16.949 1.00 97.56 185 SER A N 1
ATOM 1494 C CA . SER A 1 185 ? 7.229 -2.046 -17.494 1.00 97.56 185 SER A CA 1
ATOM 1495 C C . SER A 1 185 ? 6.209 -2.380 -16.405 1.00 97.56 185 SER A C 1
ATOM 1497 O O . SER A 1 185 ? 5.018 -2.185 -16.626 1.00 97.56 185 SER A O 1
ATOM 1499 N N . LEU A 1 186 ? 6.650 -2.790 -15.211 1.00 97.12 186 LEU A N 1
ATOM 1500 C CA . LEU A 1 186 ? 5.750 -2.943 -14.067 1.00 97.12 186 LEU A CA 1
ATOM 1501 C C . LEU A 1 186 ? 5.274 -1.596 -13.519 1.00 97.12 186 LEU A C 1
ATOM 1503 O O . LEU A 1 186 ? 4.101 -1.477 -13.202 1.00 97.12 186 LEU A O 1
ATOM 1507 N N . ARG A 1 187 ? 6.124 -0.560 -13.465 1.00 94.56 187 ARG A N 1
ATOM 1508 C CA . ARG A 1 187 ? 5.675 0.793 -13.082 1.00 94.56 187 ARG A CA 1
ATOM 1509 C C . ARG A 1 187 ? 4.623 1.343 -14.035 1.00 94.56 187 ARG A C 1
ATOM 1511 O O . ARG A 1 187 ? 3.672 1.963 -13.584 1.00 94.56 187 ARG A O 1
ATOM 1518 N N . ALA A 1 188 ? 4.771 1.081 -15.332 1.00 96.75 188 ALA A N 1
ATOM 1519 C CA . ALA A 1 188 ? 3.752 1.418 -16.315 1.00 96.75 188 ALA A CA 1
ATOM 1520 C C . ALA A 1 188 ? 2.430 0.681 -16.047 1.00 96.75 188 ALA A C 1
ATOM 1522 O O . ALA A 1 188 ? 1.384 1.317 -16.070 1.00 96.75 188 ALA A O 1
ATOM 1523 N N . LEU A 1 189 ? 2.468 -0.624 -15.739 1.00 96.00 189 LEU A N 1
ATOM 1524 C CA . LEU A 1 189 ? 1.263 -1.371 -15.351 1.00 96.00 189 LEU A CA 1
ATOM 1525 C C . LEU A 1 189 ? 0.619 -0.800 -14.087 1.00 96.00 189 LEU A C 1
ATOM 1527 O O . LEU A 1 189 ? -0.574 -0.531 -14.105 1.00 96.00 189 LEU A O 1
ATOM 1531 N N . VAL A 1 190 ? 1.402 -0.563 -13.033 1.00 89.88 190 VAL A N 1
ATOM 1532 C CA . VAL A 1 190 ? 0.912 0.019 -11.774 1.00 89.88 190 VAL A CA 1
ATOM 1533 C C . VAL A 1 190 ? 0.291 1.395 -12.017 1.00 89.88 190 VAL A C 1
ATOM 1535 O O . VAL A 1 190 ? -0.807 1.647 -11.551 1.00 89.88 190 VAL A O 1
ATOM 1538 N N . LYS A 1 191 ? 0.909 2.258 -12.835 1.00 88.56 191 LYS A N 1
ATOM 1539 C CA . LYS A 1 191 ? 0.311 3.547 -13.224 1.00 88.56 191 LYS A CA 1
ATOM 1540 C C . LYS A 1 191 ? -1.057 3.387 -13.884 1.00 88.56 191 LYS A C 1
ATOM 1542 O O . LYS A 1 191 ? -1.954 4.172 -13.609 1.00 88.56 191 LYS A O 1
ATOM 1547 N N . ILE A 1 192 ? -1.197 2.416 -14.787 1.00 89.19 192 ILE A N 1
ATOM 1548 C CA . ILE A 1 192 ? -2.454 2.175 -15.505 1.00 89.19 192 ILE A CA 1
ATOM 1549 C C . ILE A 1 192 ? -3.525 1.631 -14.553 1.00 89.19 192 ILE A C 1
ATOM 1551 O O . ILE A 1 192 ? -4.676 2.038 -14.665 1.00 89.19 192 ILE A O 1
ATOM 1555 N N . ILE A 1 193 ? -3.143 0.716 -13.657 1.00 86.25 193 ILE A N 1
ATOM 1556 C CA . ILE A 1 193 ? -4.044 0.037 -12.717 1.00 86.25 193 ILE A CA 1
ATOM 1557 C C . ILE A 1 193 ? -4.496 0.985 -11.600 1.00 86.25 193 ILE A C 1
ATOM 1559 O O . ILE A 1 193 ? -5.688 1.086 -11.346 1.00 86.25 193 ILE A O 1
ATOM 1563 N N . ASP A 1 194 ? -3.558 1.708 -10.986 1.00 80.75 194 ASP A N 1
ATOM 1564 C CA . ASP A 1 194 ? -3.806 2.587 -9.834 1.00 80.75 194 ASP A CA 1
ATOM 1565 C C . ASP A 1 194 ? -4.084 4.041 -10.250 1.00 80.75 194 ASP A C 1
ATOM 1567 O O . ASP A 1 194 ? -4.141 4.934 -9.410 1.00 80.75 194 ASP A O 1
ATOM 1571 N N . HIS A 1 195 ? -4.217 4.303 -11.554 1.00 79.38 195 HIS A N 1
ATOM 1572 C CA . HIS A 1 195 ? -4.479 5.631 -12.119 1.00 79.38 195 HIS A CA 1
ATOM 1573 C C . HIS A 1 195 ? -3.505 6.732 -11.654 1.00 79.38 195 HIS A C 1
ATOM 1575 O O . HIS A 1 195 ? -3.876 7.902 -11.564 1.00 79.38 195 HIS A O 1
ATOM 1581 N N . LEU A 1 196 ? -2.243 6.369 -11.399 1.00 78.44 196 LEU A N 1
ATOM 1582 C CA . LEU A 1 196 ? -1.238 7.291 -10.862 1.00 78.44 196 LEU A CA 1
ATOM 1583 C C . LEU A 1 196 ? -0.945 8.450 -11.824 1.00 78.44 196 LEU A C 1
ATOM 1585 O O . LEU A 1 196 ? -0.852 8.269 -13.046 1.00 78.44 196 LEU A O 1
ATOM 1589 N N . GLY A 1 197 ? -0.679 9.629 -11.266 1.00 80.06 197 GLY A N 1
ATOM 1590 C CA . GLY A 1 197 ? -0.139 10.784 -11.975 1.00 80.06 197 GLY A CA 1
ATOM 1591 C C . GLY A 1 197 ? 1.285 10.562 -12.503 1.00 80.06 197 GLY A C 1
ATOM 1592 O O . GLY A 1 197 ? 1.937 9.541 -12.261 1.00 80.06 197 GLY A O 1
ATOM 1593 N N . ASP A 1 198 ? 1.779 11.508 -13.301 1.00 87.38 198 ASP A N 1
ATOM 1594 C CA . ASP A 1 198 ? 3.115 11.424 -13.916 1.00 87.38 198 ASP A CA 1
ATOM 1595 C C . ASP A 1 198 ? 4.242 11.615 -12.889 1.00 87.38 198 ASP A C 1
ATOM 1597 O O . ASP A 1 198 ? 5.282 10.963 -12.983 1.00 87.38 198 ASP A O 1
ATOM 1601 N N . GLU A 1 199 ? 4.016 12.443 -11.868 1.00 81.00 199 GLU A N 1
ATOM 1602 C CA . GLU A 1 199 ? 4.965 12.643 -10.766 1.00 81.00 199 GLU A CA 1
ATOM 1603 C C . GLU A 1 199 ? 5.006 11.428 -9.823 1.00 81.00 199 GLU A C 1
ATOM 1605 O O . GLU A 1 199 ? 6.078 10.979 -9.421 1.00 81.00 199 GLU A O 1
ATOM 1610 N N . GLU A 1 200 ? 3.855 10.813 -9.541 1.00 73.12 200 GLU A N 1
ATOM 1611 C CA . GLU A 1 200 ? 3.749 9.675 -8.618 1.00 73.12 200 GLU A CA 1
ATOM 1612 C C . GLU A 1 200 ? 4.453 8.418 -9.156 1.00 73.12 200 GLU A C 1
ATOM 1614 O O . GLU A 1 200 ? 5.210 7.749 -8.445 1.00 73.12 200 GLU A O 1
ATOM 1619 N N . VAL A 1 201 ? 4.277 8.105 -10.446 1.00 79.31 201 VAL A N 1
ATOM 1620 C CA . VAL A 1 201 ? 4.904 6.920 -11.064 1.00 79.31 201 VAL A CA 1
ATOM 1621 C C . VAL A 1 201 ? 6.438 7.028 -11.131 1.00 79.31 201 VAL A C 1
ATOM 1623 O O . VAL A 1 201 ? 7.156 6.019 -11.160 1.00 79.31 201 VAL A O 1
ATOM 1626 N N . VAL A 1 202 ? 6.971 8.250 -11.172 1.00 79.56 202 VAL A N 1
ATOM 1627 C CA . VAL A 1 202 ? 8.415 8.511 -11.232 1.00 79.56 202 VAL A CA 1
ATOM 1628 C C . VAL A 1 202 ? 9.112 8.061 -9.946 1.00 79.56 202 VAL A C 1
ATOM 1630 O O . VAL A 1 202 ? 10.212 7.476 -10.005 1.00 79.56 202 VAL A O 1
ATOM 1633 N N . ASP A 1 203 ? 8.455 8.292 -8.812 1.00 77.12 203 ASP A N 1
ATOM 1634 C CA . ASP A 1 203 ? 8.952 7.968 -7.478 1.00 77.12 203 ASP A CA 1
ATOM 1635 C C . ASP A 1 203 ? 8.587 6.554 -7.026 1.00 77.12 203 ASP A C 1
ATOM 1637 O O . ASP A 1 203 ? 9.281 5.987 -6.173 1.00 77.12 203 ASP A O 1
ATOM 1641 N N . LEU A 1 204 ? 7.601 5.928 -7.675 1.00 76.25 204 LEU A N 1
ATOM 1642 C CA . LEU A 1 204 ? 7.280 4.520 -7.481 1.00 76.25 204 LEU A CA 1
ATOM 1643 C C . LEU A 1 204 ? 8.529 3.642 -7.666 1.00 76.25 204 LEU A C 1
ATOM 1645 O O . LEU A 1 204 ? 9.219 3.687 -8.692 1.00 76.25 204 LEU A O 1
ATOM 1649 N N . ASN A 1 205 ? 8.807 2.796 -6.673 1.00 79.81 205 ASN A N 1
ATOM 1650 C CA . ASN A 1 205 ? 9.901 1.832 -6.703 1.00 79.81 205 ASN A CA 1
ATOM 1651 C C . ASN A 1 205 ? 9.376 0.417 -6.460 1.00 79.81 205 ASN A C 1
ATOM 1653 O O . ASN A 1 205 ? 8.914 0.101 -5.370 1.00 79.81 205 ASN A O 1
ATOM 1657 N N . ILE A 1 206 ? 9.530 -0.444 -7.464 1.00 80.94 206 ILE A N 1
ATOM 1658 C CA . ILE A 1 206 ? 9.122 -1.848 -7.390 1.00 80.94 206 ILE A CA 1
ATOM 1659 C C . ILE A 1 206 ? 10.351 -2.691 -7.020 1.00 80.94 206 ILE A C 1
ATOM 1661 O O . ILE A 1 206 ? 11.295 -2.732 -7.821 1.00 80.94 206 ILE A O 1
ATOM 1665 N N . PRO A 1 207 ? 10.402 -3.327 -5.837 1.00 83.19 207 PRO A N 1
ATOM 1666 C CA . PRO A 1 207 ? 11.540 -4.150 -5.418 1.00 83.19 207 PRO A CA 1
ATOM 1667 C C . PRO A 1 207 ? 11.726 -5.385 -6.314 1.00 83.19 207 PRO A C 1
ATOM 1669 O O . PRO A 1 207 ? 10.811 -5.812 -7.013 1.00 83.19 207 PRO A O 1
ATOM 1672 N N . THR A 1 208 ? 12.942 -5.932 -6.350 1.00 87.19 208 THR A N 1
ATOM 1673 C CA . THR A 1 208 ? 13.261 -7.171 -7.081 1.00 87.19 208 THR A CA 1
ATOM 1674 C C . THR A 1 208 ? 12.733 -8.384 -6.323 1.00 87.19 208 THR A C 1
ATOM 1676 O O . THR A 1 208 ? 12.810 -8.423 -5.101 1.00 87.19 208 THR A O 1
ATOM 1679 N N . GLY A 1 209 ? 12.178 -9.374 -7.030 1.00 82.00 209 GLY A N 1
ATOM 1680 C CA . GLY A 1 209 ? 11.792 -10.657 -6.429 1.00 82.00 209 GLY A CA 1
ATOM 1681 C C . GLY A 1 209 ? 10.627 -10.631 -5.434 1.00 82.00 209 GLY A C 1
ATOM 1682 O O . GLY A 1 209 ? 10.268 -11.682 -4.918 1.00 82.00 209 GLY A O 1
ATOM 1683 N N . THR A 1 210 ? 10.010 -9.481 -5.160 1.00 86.56 210 THR A N 1
ATOM 1684 C CA . THR A 1 210 ? 8.828 -9.394 -4.290 1.00 86.56 210 THR A CA 1
ATOM 1685 C C . THR A 1 210 ? 7.553 -9.382 -5.137 1.00 86.56 210 THR A C 1
ATOM 1687 O O . THR A 1 210 ? 7.385 -8.461 -5.943 1.00 86.56 210 THR A O 1
ATOM 1690 N N . PRO A 1 211 ? 6.652 -10.370 -4.986 1.00 90.00 211 PRO A N 1
ATOM 1691 C CA . PRO A 1 211 ? 5.349 -10.341 -5.642 1.00 90.00 211 PRO A CA 1
ATOM 1692 C C . PRO A 1 211 ? 4.457 -9.207 -5.118 1.00 90.00 211 PRO A C 1
ATOM 1694 O O . PRO A 1 211 ? 4.360 -9.006 -3.911 1.00 90.00 211 PRO A O 1
ATOM 1697 N N . ILE A 1 212 ? 3.780 -8.507 -6.028 1.00 86.31 212 ILE A N 1
ATOM 1698 C CA . ILE A 1 212 ? 2.677 -7.576 -5.743 1.00 86.31 212 ILE A CA 1
ATOM 1699 C C . ILE A 1 212 ? 1.394 -8.252 -6.224 1.00 86.31 212 ILE A C 1
ATOM 1701 O O . ILE A 1 212 ? 1.372 -8.768 -7.342 1.00 86.31 212 ILE A O 1
ATOM 1705 N N . VAL A 1 213 ? 0.345 -8.281 -5.406 1.00 85.88 213 VAL A N 1
ATOM 1706 C CA . VAL A 1 213 ? -0.901 -8.993 -5.723 1.00 85.88 213 VAL A CA 1
ATOM 1707 C C . VAL A 1 213 ? -2.050 -8.000 -5.780 1.00 85.88 213 VAL A C 1
ATOM 1709 O O . VAL A 1 213 ? -2.394 -7.397 -4.774 1.00 85.88 213 VAL A O 1
ATOM 1712 N N . TYR A 1 214 ? -2.664 -7.886 -6.952 1.00 82.12 214 TYR A N 1
ATOM 1713 C CA . TYR A 1 214 ? -3.914 -7.171 -7.154 1.00 82.12 214 TYR A CA 1
ATOM 1714 C C . TYR A 1 214 ? -5.076 -8.153 -7.163 1.00 82.12 214 TYR A C 1
ATOM 1716 O O . TYR A 1 214 ? -5.027 -9.198 -7.825 1.00 82.12 214 TYR A O 1
ATOM 1724 N N . GLU A 1 215 ? -6.148 -7.776 -6.480 1.00 80.19 215 GLU A N 1
ATOM 1725 C CA . GLU A 1 215 ? -7.452 -8.401 -6.634 1.00 80.19 215 GLU A CA 1
ATOM 1726 C C . GLU A 1 215 ? -8.426 -7.384 -7.210 1.00 80.19 215 GLU A C 1
ATOM 1728 O O . GLU A 1 215 ? -8.500 -6.253 -6.737 1.00 80.19 215 GLU A O 1
ATOM 1733 N N . PHE A 1 216 ? -9.152 -7.798 -8.240 1.00 75.69 216 PHE A N 1
ATOM 1734 C CA . PHE A 1 216 ? -10.092 -6.962 -8.964 1.00 75.69 216 PHE A CA 1
ATOM 1735 C C . PHE A 1 216 ? -11.514 -7.474 -8.807 1.00 75.69 216 PHE A C 1
ATOM 1737 O O . PHE A 1 216 ? -11.739 -8.687 -8.740 1.00 75.69 216 PHE A O 1
ATOM 1744 N N . ASP A 1 217 ? -12.469 -6.556 -8.828 1.00 75.56 217 ASP A N 1
ATOM 1745 C CA . ASP A 1 217 ? -13.886 -6.866 -8.983 1.00 75.56 217 ASP A CA 1
ATOM 1746 C C . ASP A 1 217 ? -14.275 -7.118 -10.462 1.00 75.56 217 ASP A C 1
ATOM 1748 O O . ASP A 1 217 ? -13.433 -7.134 -11.367 1.00 75.56 217 ASP A O 1
ATOM 1752 N N . ASP A 1 218 ? -15.575 -7.285 -10.731 1.00 74.94 218 ASP A N 1
ATOM 1753 C CA . ASP A 1 218 ? -16.100 -7.488 -12.091 1.00 74.94 218 ASP A CA 1
ATOM 1754 C C . ASP A 1 218 ? -15.873 -6.280 -13.026 1.00 74.94 218 ASP A C 1
ATOM 1756 O O . ASP A 1 218 ? -15.876 -6.433 -14.253 1.00 74.94 218 ASP A O 1
ATOM 1760 N N . SER A 1 219 ? -15.646 -5.089 -12.463 1.00 71.44 219 SER A N 1
ATOM 1761 C CA . SER A 1 219 ? -15.351 -3.858 -13.198 1.00 71.44 219 SER A CA 1
ATOM 1762 C C . SER A 1 219 ? -13.853 -3.657 -13.479 1.00 71.44 219 SER A C 1
ATOM 1764 O O . SER A 1 219 ? -13.486 -2.724 -14.197 1.00 71.44 219 SER A O 1
ATOM 1766 N N . LEU A 1 220 ? -13.008 -4.605 -13.044 1.00 68.44 220 LEU A N 1
ATOM 1767 C CA . LEU A 1 220 ? -11.544 -4.558 -13.104 1.00 68.44 220 LEU A CA 1
ATOM 1768 C C . LEU A 1 220 ? -10.938 -3.394 -12.307 1.00 68.44 220 LEU A C 1
ATOM 1770 O O . LEU A 1 220 ? -9.862 -2.909 -12.659 1.00 68.44 220 LEU A O 1
ATOM 1774 N N . GLN A 1 221 ? -11.609 -2.981 -11.230 1.00 61.50 221 GLN A N 1
ATOM 1775 C CA . GLN A 1 221 ? -11.096 -2.006 -10.268 1.00 61.50 221 GLN A CA 1
ATOM 1776 C C . GLN A 1 221 ? -10.393 -2.721 -9.102 1.00 61.50 221 GLN A C 1
ATOM 1778 O O . GLN A 1 221 ? -10.871 -3.775 -8.662 1.00 61.50 221 GLN A O 1
ATOM 1783 N N . PRO A 1 222 ? -9.221 -2.238 -8.646 1.00 56.72 222 PRO A N 1
ATOM 1784 C CA . PRO A 1 222 ? -8.442 -2.900 -7.603 1.00 56.72 222 PRO A CA 1
ATOM 1785 C C . PRO A 1 222 ? -9.088 -2.732 -6.217 1.00 56.72 222 PRO A C 1
ATOM 1787 O O . PRO A 1 222 ? -9.203 -1.627 -5.699 1.00 56.72 222 PRO A O 1
ATOM 1790 N N . SER A 1 223 ? -9.443 -3.841 -5.564 1.00 52.47 223 SER A N 1
ATOM 1791 C CA . SER A 1 223 ? -9.908 -3.848 -4.171 1.00 52.47 223 SER A CA 1
ATOM 1792 C C . SER A 1 223 ? -8.721 -3.980 -3.208 1.00 52.47 223 SER A C 1
ATOM 1794 O O . SER A 1 223 ? -7.968 -4.954 -3.301 1.00 52.47 223 SER A O 1
ATOM 1796 N N . SER A 1 224 ? -8.557 -3.044 -2.266 1.00 52.16 224 SER A N 1
ATOM 1797 C CA . SER A 1 224 ? -7.476 -3.094 -1.266 1.00 52.16 224 SER A CA 1
ATOM 1798 C C . SER A 1 224 ? -7.545 -4.355 -0.408 1.00 52.16 224 SER A C 1
ATOM 1800 O O . SER A 1 224 ? -8.473 -4.524 0.385 1.00 52.16 224 SER A O 1
ATOM 1802 N N . LYS A 1 225 ? -6.547 -5.234 -0.524 1.00 48.75 225 LYS A N 1
ATOM 1803 C CA . LYS A 1 225 ? -6.347 -6.378 0.391 1.00 48.75 225 LYS A CA 1
ATOM 1804 C C . LYS A 1 225 ? -4.924 -6.487 0.928 1.00 48.75 225 LYS A C 1
ATOM 1806 O O . LYS A 1 225 ? -4.653 -7.333 1.775 1.00 48.75 225 LYS A O 1
ATOM 1811 N N . ASP A 1 226 ? -4.021 -5.637 0.447 1.00 55.91 226 ASP A N 1
ATOM 1812 C CA . ASP A 1 226 ? -2.583 -5.715 0.693 1.00 55.91 226 ASP A CA 1
ATOM 1813 C C . ASP A 1 226 ? -2.028 -4.523 1.478 1.00 55.91 226 ASP A C 1
ATOM 1815 O O . ASP A 1 226 ? -0.817 -4.455 1.678 1.00 55.91 226 ASP A O 1
ATOM 1819 N N . LEU A 1 227 ? -2.896 -3.611 1.946 1.00 61.34 227 LEU A N 1
ATOM 1820 C CA . LEU A 1 227 ? -2.514 -2.373 2.637 1.00 61.34 227 LEU A CA 1
ATOM 1821 C C . LEU A 1 227 ? -1.676 -1.414 1.760 1.00 61.34 227 LEU A C 1
ATOM 1823 O O . LEU A 1 227 ? -1.076 -0.480 2.284 1.00 61.34 227 LEU A O 1
ATOM 1827 N N . LEU A 1 228 ? -1.602 -1.630 0.443 1.00 52.00 228 LEU A N 1
ATOM 1828 C CA . LEU A 1 228 ? -0.795 -0.818 -0.478 1.00 52.00 228 LEU A CA 1
ATOM 1829 C C . LEU A 1 228 ? -1.645 -0.174 -1.572 1.00 52.00 228 LEU A C 1
ATOM 1831 O O . LEU A 1 228 ? -1.426 0.986 -1.910 1.00 52.00 228 LEU A O 1
ATOM 1835 N N . SER A 1 229 ? -2.618 -0.909 -2.099 1.00 52.75 229 SER A N 1
ATOM 1836 C CA . SER A 1 229 ? -3.630 -0.392 -3.023 1.00 52.75 229 SER A CA 1
ATOM 1837 C C . SER A 1 229 ? -4.830 0.096 -2.217 1.00 52.75 229 SER A C 1
ATOM 1839 O O . SER A 1 229 ? -5.305 -0.649 -1.375 1.00 52.75 229 SER A O 1
ATOM 1841 N N . CYS A 1 230 ? -5.325 1.319 -2.411 1.00 56.44 230 CYS A N 1
ATOM 1842 C CA . CYS A 1 230 ? -6.542 1.822 -1.756 1.00 56.44 230 CYS A CA 1
ATOM 1843 C C . CYS A 1 230 ? -7.436 2.473 -2.812 1.00 56.44 230 CYS A C 1
ATOM 1845 O O . CYS A 1 230 ? -6.990 3.382 -3.503 1.00 56.44 230 CYS A O 1
ATOM 1847 N N . GLU A 1 231 ? -8.695 2.047 -2.912 1.00 58.88 231 GLU A N 1
ATOM 1848 C CA . GLU A 1 231 ? -9.698 2.705 -3.752 1.00 58.88 231 GLU A CA 1
ATOM 1849 C C . GLU A 1 231 ? -10.605 3.572 -2.873 1.00 58.88 231 GLU A C 1
ATOM 1851 O O . GLU A 1 231 ? -11.080 3.133 -1.821 1.00 58.88 231 GLU A O 1
ATOM 1856 N N . PHE A 1 232 ? -10.869 4.803 -3.310 1.00 77.00 232 PHE A N 1
ATOM 1857 C CA . PHE A 1 232 ? -11.890 5.633 -2.687 1.00 77.00 232 PHE A CA 1
ATOM 1858 C C . PHE A 1 232 ? -13.276 5.027 -2.944 1.00 77.00 232 PHE A C 1
ATOM 1860 O O . PHE A 1 232 ? -13.716 4.954 -4.085 1.00 77.00 232 PHE A O 1
ATOM 1867 N N . GLN A 1 233 ? -13.967 4.619 -1.880 1.00 80.81 233 GLN A N 1
ATOM 1868 C CA . GLN A 1 233 ? -15.303 4.025 -1.984 1.00 80.81 233 GLN A CA 1
ATOM 1869 C C . GLN A 1 233 ? -16.404 5.079 -1.838 1.00 80.81 233 GLN A C 1
ATOM 1871 O O . GLN A 1 233 ? -17.249 5.248 -2.713 1.00 80.81 233 GLN A O 1
ATOM 1876 N N . ASN A 1 234 ? -16.404 5.791 -0.713 1.00 86.44 234 ASN A N 1
ATOM 1877 C CA . ASN A 1 234 ? -17.420 6.778 -0.380 1.00 86.44 234 ASN A CA 1
ATOM 1878 C C . ASN A 1 234 ? -16.872 7.779 0.642 1.00 86.44 234 ASN A C 1
ATOM 1880 O O . ASN A 1 234 ? -15.989 7.456 1.442 1.00 86.44 234 ASN A O 1
ATOM 1884 N N . ASN A 1 235 ? -17.456 8.975 0.669 1.00 89.06 235 ASN A N 1
ATOM 1885 C CA . ASN A 1 235 ? -17.293 9.882 1.795 1.00 89.06 235 ASN A CA 1
ATOM 1886 C C . ASN A 1 235 ? -18.187 9.397 2.938 1.00 89.06 235 ASN A C 1
ATOM 1888 O O . ASN A 1 235 ? -19.397 9.589 2.893 1.00 89.06 235 ASN A O 1
ATOM 1892 N N . LEU A 1 236 ? -17.587 8.793 3.967 1.00 90.12 236 LEU A N 1
ATOM 1893 C CA . LEU A 1 236 ? -18.333 8.176 5.075 1.00 90.12 236 LEU A CA 1
ATOM 1894 C C . LEU A 1 236 ? -19.233 9.181 5.805 1.00 90.12 236 LEU A C 1
ATOM 1896 O O . LEU A 1 236 ? -20.356 8.865 6.180 1.00 90.12 236 LEU A O 1
ATOM 1900 N N . LEU A 1 237 ? -18.728 10.403 5.983 1.00 89.19 237 LEU A N 1
ATOM 1901 C CA . LEU A 1 237 ? -19.454 11.537 6.539 1.00 89.19 237 LEU A CA 1
ATOM 1902 C C . LEU A 1 237 ? -19.368 12.697 5.555 1.00 89.19 237 LEU A C 1
ATOM 1904 O O . LEU A 1 237 ? -18.281 13.070 5.110 1.00 89.19 237 LEU A O 1
ATOM 1908 N N . THR A 1 238 ? -20.514 13.286 5.237 1.00 86.00 238 THR A N 1
ATOM 1909 C CA . THR A 1 238 ? -20.607 14.454 4.362 1.00 86.00 238 THR A CA 1
ATOM 1910 C C . THR A 1 238 ? -21.220 15.629 5.114 1.00 86.00 238 THR A C 1
ATOM 1912 O O . THR A 1 238 ? -21.852 15.479 6.158 1.00 86.00 238 THR A O 1
ATOM 1915 N N . ASN A 1 239 ? -21.038 16.834 4.580 1.00 78.94 239 ASN A N 1
ATOM 1916 C CA . ASN A 1 239 ? -21.581 18.070 5.147 1.00 78.94 239 ASN A CA 1
ATOM 1917 C C . ASN A 1 239 ? -23.099 18.233 4.919 1.00 78.94 239 ASN A C 1
ATOM 1919 O O . ASN A 1 239 ? -23.625 19.344 5.040 1.00 78.94 239 ASN A O 1
ATOM 1923 N N . THR A 1 240 ? -23.813 17.163 4.551 1.00 60.59 240 THR A N 1
ATOM 1924 C CA . THR A 1 240 ? -25.248 17.226 4.295 1.00 60.59 240 THR A CA 1
ATOM 1925 C C . THR A 1 240 ? -25.989 17.435 5.615 1.00 60.59 240 THR A C 1
ATOM 1927 O O . THR A 1 240 ? -26.052 16.556 6.471 1.00 60.59 240 THR A O 1
ATOM 1930 N N . ASN A 1 241 ? -26.503 18.657 5.769 1.00 55.06 241 ASN A N 1
ATOM 1931 C CA . ASN A 1 241 ? -27.372 19.157 6.838 1.00 55.06 241 ASN A CA 1
ATOM 1932 C C . ASN A 1 241 ? -28.373 18.071 7.310 1.00 55.06 241 ASN A C 1
ATOM 1934 O O . ASN A 1 241 ? -29.007 17.460 6.447 1.00 55.06 241 ASN A O 1
ATOM 1938 N N . PRO A 1 242 ? -28.546 17.830 8.630 1.00 70.38 242 PRO A N 1
ATOM 1939 C CA . PRO A 1 242 ? -28.860 18.881 9.605 1.00 70.38 242 PRO A CA 1
ATOM 1940 C C . PRO A 1 242 ? -27.839 19.105 10.740 1.00 70.38 242 PRO A C 1
ATOM 1942 O O . PRO A 1 242 ? -28.199 19.718 11.742 1.00 70.38 242 PRO A O 1
ATOM 1945 N N . TYR A 1 243 ? -26.600 18.608 10.654 1.00 82.19 243 TYR A N 1
ATOM 1946 C CA . TYR A 1 243 ? -25.684 18.614 11.807 1.00 82.19 243 TYR A CA 1
ATOM 1947 C C . TYR A 1 243 ? -24.722 19.816 11.822 1.00 82.19 243 TYR A C 1
ATOM 1949 O O . TYR A 1 243 ? -23.803 19.861 11.001 1.00 82.19 243 TYR A O 1
ATOM 1957 N N . PRO A 1 244 ? -24.842 20.760 12.785 1.00 88.75 244 PRO A N 1
ATOM 1958 C CA . PRO A 1 244 ? -23.949 21.923 12.875 1.00 88.75 244 PRO A CA 1
ATOM 1959 C C . PRO A 1 244 ? -22.476 21.552 13.069 1.00 88.75 244 PRO A C 1
ATOM 1961 O O . PRO A 1 244 ? -21.591 22.290 12.643 1.00 88.75 244 PRO A O 1
ATOM 1964 N N . ASP A 1 245 ? -22.220 20.398 13.686 1.00 92.25 245 ASP A N 1
ATOM 1965 C CA . ASP A 1 245 ? -20.878 19.869 13.921 1.00 92.25 245 ASP A CA 1
ATOM 1966 C C . ASP A 1 245 ? -20.116 19.577 12.624 1.00 92.25 245 ASP A C 1
ATOM 1968 O O . ASP A 1 245 ? -18.901 19.744 12.603 1.00 92.25 245 ASP A O 1
ATOM 1972 N N . LEU A 1 246 ? -20.823 19.178 11.558 1.00 92.06 246 LEU A N 1
ATOM 1973 C CA . LEU A 1 246 ? -20.261 18.776 10.260 1.00 92.06 246 LEU A CA 1
ATOM 1974 C C . LEU A 1 246 ? -20.358 19.887 9.199 1.00 92.06 246 LEU A C 1
ATOM 1976 O O . LEU A 1 246 ? -20.085 19.663 8.018 1.00 92.06 246 LEU A O 1
ATOM 1980 N N . ALA A 1 247 ? -20.781 21.088 9.599 1.00 91.06 247 ALA A N 1
ATOM 1981 C CA . ALA A 1 247 ? -20.918 22.218 8.694 1.00 91.06 247 ALA A CA 1
ATOM 1982 C C . ALA A 1 247 ? -19.549 22.687 8.147 1.00 91.06 247 ALA A C 1
ATOM 1984 O O . ALA A 1 247 ? -18.512 22.491 8.787 1.00 91.06 247 ALA A O 1
ATOM 1985 N N . PRO A 1 248 ? -19.509 23.366 6.986 1.00 89.81 248 PRO A N 1
ATOM 1986 C CA . PRO A 1 248 ? -18.286 24.008 6.506 1.00 89.81 248 PRO A CA 1
ATOM 1987 C C . PRO A 1 248 ? -17.654 24.933 7.561 1.00 89.81 248 PRO A C 1
ATOM 1989 O O . PRO A 1 248 ? -18.353 25.672 8.252 1.00 89.81 248 PRO A O 1
ATOM 1992 N N . GLY A 1 249 ? -16.322 24.909 7.675 1.00 88.81 249 GLY A N 1
ATOM 1993 C CA . GLY A 1 249 ? -15.568 25.697 8.664 1.00 88.81 249 GLY A CA 1
ATOM 1994 C C . GLY A 1 249 ? -15.406 25.027 10.035 1.00 88.81 249 GLY A C 1
ATOM 1995 O O . GLY A 1 249 ? -14.741 25.582 10.911 1.00 88.81 249 GLY A O 1
ATOM 1996 N N . ARG A 1 250 ? -15.985 23.838 10.218 1.00 94.00 250 ARG A N 1
ATOM 1997 C CA . ARG A 1 250 ? -15.734 22.954 11.360 1.00 94.00 250 ARG A CA 1
ATOM 1998 C C . ARG A 1 250 ? -14.470 22.123 11.130 1.00 94.00 250 ARG A C 1
ATOM 2000 O O . ARG A 1 250 ? -14.048 21.926 9.991 1.00 94.00 250 ARG A O 1
ATOM 2007 N N . VAL A 1 251 ? -13.874 21.642 12.217 1.00 95.38 251 VAL A N 1
ATOM 2008 C CA . VAL A 1 251 ? -12.690 20.774 12.198 1.00 95.38 251 VAL A CA 1
ATOM 2009 C C . VAL A 1 251 ? -13.128 19.357 12.541 1.00 95.38 251 VAL A C 1
ATOM 2011 O O . VAL A 1 251 ? -13.633 19.122 13.638 1.00 95.38 251 VAL A O 1
ATOM 2014 N N . ILE A 1 252 ? -12.931 18.433 11.599 1.00 95.56 252 ILE A N 1
ATOM 2015 C CA . ILE A 1 252 ? -13.204 17.004 11.761 1.00 95.56 252 ILE A CA 1
ATOM 2016 C C . ILE A 1 252 ? -11.900 16.250 11.548 1.00 95.56 252 ILE A C 1
ATOM 2018 O O . ILE A 1 252 ? -11.339 16.274 10.455 1.00 95.56 252 ILE A O 1
ATOM 2022 N N . GLU A 1 253 ? -11.400 15.605 12.595 1.00 96.50 253 GLU A N 1
ATOM 2023 C CA . GLU A 1 253 ? -10.065 15.007 12.592 1.00 96.50 253 GLU A CA 1
ATOM 2024 C C . GLU A 1 253 ? -10.079 13.563 13.098 1.00 96.50 253 GLU A C 1
ATOM 2026 O O . GLU A 1 253 ? -10.951 13.137 13.860 1.00 96.50 253 GLU A O 1
ATOM 2031 N N . ARG A 1 254 ? -9.057 12.811 12.672 1.00 96.38 254 ARG A N 1
ATOM 2032 C CA . ARG A 1 254 ? -8.701 11.474 13.173 1.00 96.38 254 ARG A CA 1
ATOM 2033 C C . ARG A 1 254 ? -9.879 10.487 13.289 1.00 96.38 254 ARG A C 1
ATOM 2035 O O . ARG A 1 254 ? -9.971 9.824 14.328 1.00 96.38 254 ARG A O 1
ATOM 2042 N N . PRO A 1 255 ? -10.710 10.300 12.244 1.00 97.00 255 PRO A N 1
ATOM 2043 C CA . PRO A 1 255 ? -11.757 9.284 12.276 1.00 97.00 255 PRO A CA 1
ATOM 2044 C C . PRO A 1 255 ? -11.178 7.915 12.642 1.00 97.00 255 PRO A C 1
ATOM 2046 O O . PRO A 1 255 ? -10.066 7.561 12.232 1.00 97.00 255 PRO A O 1
ATOM 2049 N N . LYS A 1 256 ? -11.929 7.155 13.434 1.00 97.69 256 LYS A N 1
ATOM 2050 C CA . LYS A 1 256 ? -11.665 5.743 13.723 1.00 97.69 256 LYS A CA 1
ATOM 2051 C C . LYS A 1 256 ? -12.956 4.968 13.609 1.00 97.69 256 LYS A C 1
ATOM 2053 O O . LYS A 1 256 ? -13.951 5.396 14.181 1.00 97.69 256 LYS A O 1
ATOM 2058 N N . ALA A 1 257 ? -12.904 3.837 12.920 1.00 95.88 257 ALA A N 1
ATOM 2059 C CA . ALA A 1 257 ? -14.016 2.911 12.784 1.00 95.88 257 ALA A CA 1
ATOM 2060 C C . ALA A 1 257 ? -13.736 1.638 13.586 1.00 95.88 257 ALA A C 1
ATOM 2062 O O . ALA A 1 257 ? -12.613 1.134 13.574 1.00 95.88 257 ALA A O 1
ATOM 2063 N N . ILE A 1 258 ? -14.761 1.110 14.245 1.00 97.25 258 ILE A N 1
ATOM 2064 C CA . ILE A 1 258 ? -14.771 -0.215 14.870 1.00 97.25 258 ILE A CA 1
ATOM 2065 C C . ILE A 1 258 ? -16.057 -0.938 14.470 1.00 97.25 258 ILE A C 1
ATOM 2067 O O . ILE A 1 258 ? -17.080 -0.299 14.225 1.00 97.25 258 ILE A O 1
ATOM 2071 N N . TYR A 1 259 ? -16.004 -2.262 14.379 1.00 96.25 259 TYR A N 1
ATOM 2072 C CA . TYR A 1 259 ? -17.179 -3.087 14.120 1.00 96.25 259 TYR A CA 1
ATOM 2073 C C . TYR A 1 259 ? -17.723 -3.629 15.440 1.00 96.25 259 TYR A C 1
ATOM 2075 O O . TYR A 1 259 ? -16.953 -4.064 16.295 1.00 96.25 259 TYR A O 1
ATOM 2083 N N . ASN A 1 260 ? -19.039 -3.582 15.610 1.00 95.50 260 ASN A N 1
ATOM 2084 C CA . ASN A 1 260 ? -19.725 -4.143 16.760 1.00 95.50 260 ASN A CA 1
ATOM 2085 C C . ASN A 1 260 ? -20.438 -5.431 16.332 1.00 95.50 260 ASN A C 1
ATOM 2087 O O . ASN A 1 260 ? -21.423 -5.380 15.597 1.00 95.50 260 ASN A O 1
ATOM 2091 N N . GLU A 1 261 ? -19.937 -6.580 16.788 1.00 90.31 261 GLU A N 1
ATOM 2092 C CA . GLU A 1 261 ? -20.466 -7.887 16.377 1.00 90.31 261 GLU A CA 1
ATOM 2093 C C . GLU A 1 261 ? -21.909 -8.123 16.838 1.00 90.31 261 GLU A C 1
ATOM 2095 O O . GLU A 1 261 ? -22.683 -8.751 16.120 1.00 90.31 261 GLU A O 1
ATOM 2100 N N . GLU A 1 262 ? -22.289 -7.595 18.005 1.00 9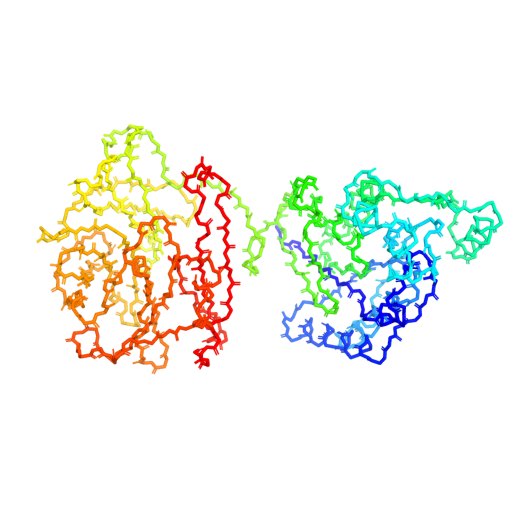2.31 262 GLU A N 1
ATOM 2101 C CA . GLU A 1 262 ? -23.621 -7.793 18.587 1.00 92.31 262 GLU A CA 1
ATOM 2102 C C . GLU A 1 262 ? -24.714 -7.058 17.801 1.00 92.31 262 GLU A C 1
ATOM 2104 O O . GLU A 1 262 ? -25.793 -7.596 17.555 1.00 92.31 262 GLU A O 1
ATOM 2109 N N . THR A 1 263 ? -24.431 -5.828 17.375 1.00 95.62 263 THR A N 1
ATOM 2110 C CA . THR A 1 263 ? -25.382 -4.997 16.622 1.00 95.62 263 THR A CA 1
ATOM 2111 C C . THR A 1 263 ? -25.245 -5.143 15.109 1.00 95.62 263 THR A C 1
ATOM 2113 O O . THR A 1 263 ? -26.144 -4.724 14.380 1.00 95.62 263 THR A O 1
ATOM 2116 N N . GLY A 1 264 ? -24.133 -5.702 14.624 1.00 94.06 264 GLY A N 1
ATOM 2117 C CA . GLY A 1 264 ? -23.802 -5.771 13.200 1.00 94.06 264 GLY A CA 1
ATOM 2118 C C . GLY A 1 264 ? -23.467 -4.414 12.571 1.00 94.06 264 GLY A C 1
ATOM 2119 O O . GLY A 1 264 ? -23.487 -4.287 11.349 1.00 94.06 264 GLY A O 1
ATOM 2120 N N . LYS A 1 265 ? -23.197 -3.385 13.384 1.00 96.50 265 LYS A N 1
ATOM 2121 C CA . LYS A 1 265 ? -22.954 -2.013 12.923 1.00 96.50 265 LYS A CA 1
ATOM 2122 C C . LYS A 1 265 ? -21.471 -1.666 12.937 1.00 96.50 265 LYS A C 1
ATOM 2124 O O . LYS A 1 265 ? -20.718 -2.061 13.828 1.00 96.50 265 LYS A O 1
A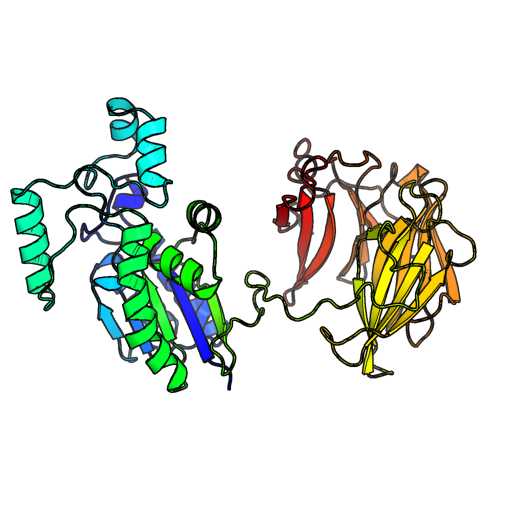TOM 2129 N N . TYR A 1 266 ? -21.073 -0.825 11.991 1.00 98.06 266 TYR A N 1
ATOM 2130 C CA . TYR A 1 266 ? -19.819 -0.088 12.043 1.00 98.06 266 TYR A CA 1
ATOM 2131 C C . TYR A 1 266 ? -20.045 1.224 12.783 1.00 98.06 266 TYR A C 1
ATOM 2133 O O . TYR A 1 266 ? -20.955 1.978 12.448 1.00 98.06 266 TYR A O 1
ATOM 2141 N N . VAL A 1 267 ? -19.200 1.514 13.767 1.00 98.44 267 VAL A N 1
ATOM 2142 C CA . VAL A 1 267 ? -19.269 2.729 14.580 1.00 98.44 267 VAL A CA 1
ATOM 2143 C C . VAL A 1 267 ? -18.012 3.545 14.343 1.00 98.44 267 VAL A C 1
ATOM 2145 O O . VAL A 1 267 ? -16.901 3.045 14.521 1.00 98.44 267 VAL A O 1
ATOM 2148 N N . ILE A 1 268 ? -18.184 4.802 13.941 1.00 98.06 268 ILE A N 1
ATOM 2149 C CA . ILE A 1 268 ? -17.096 5.765 13.801 1.00 98.06 268 ILE A CA 1
ATOM 2150 C C . ILE A 1 268 ? -17.155 6.776 14.933 1.00 98.06 268 ILE A C 1
ATOM 2152 O O . ILE A 1 268 ? -18.213 7.331 15.214 1.00 98.06 268 ILE A O 1
ATOM 2156 N N . TRP A 1 269 ? -15.997 7.064 15.521 1.00 98.56 269 TRP A N 1
ATOM 2157 C CA . TRP A 1 269 ? -15.798 8.253 16.341 1.00 98.56 269 TRP A CA 1
ATOM 2158 C C . TRP A 1 269 ? -14.794 9.201 15.680 1.00 98.56 269 TRP A C 1
ATOM 2160 O O . TRP A 1 269 ? -13.817 8.765 15.064 1.00 98.56 269 TRP A O 1
ATOM 2170 N N . ILE A 1 270 ? -15.039 10.502 15.825 1.00 97.69 270 ILE A N 1
ATOM 2171 C CA . ILE A 1 270 ? -14.261 11.600 15.237 1.00 97.69 270 ILE A CA 1
ATOM 2172 C C . ILE A 1 270 ? -13.982 12.685 16.272 1.00 97.69 270 ILE A C 1
ATOM 2174 O O . ILE A 1 270 ? -14.803 12.940 17.154 1.00 97.69 270 ILE A O 1
ATOM 2178 N N . GLN A 1 271 ? -12.857 13.379 16.131 1.00 97.88 271 GLN A N 1
ATOM 2179 C CA . GLN A 1 271 ? -12.651 14.647 16.820 1.00 97.88 271 GLN A CA 1
ATOM 2180 C C . GLN A 1 271 ? -13.495 15.715 16.127 1.00 97.88 271 GLN A C 1
ATOM 2182 O O . GLN A 1 271 ? -13.436 15.849 14.905 1.00 97.88 271 GLN A O 1
ATOM 2187 N N . VAL A 1 272 ? -14.257 16.476 16.909 1.00 97.44 272 VAL A N 1
ATOM 2188 C CA . VAL A 1 272 ? -15.109 17.569 16.435 1.00 97.44 272 VAL A CA 1
ATOM 2189 C C . VAL A 1 272 ? -14.686 18.849 17.130 1.00 97.44 272 VAL A C 1
ATOM 2191 O O . VAL A 1 272 ? -14.748 18.959 18.357 1.00 97.44 272 VAL A O 1
ATOM 2194 N N . ASP A 1 273 ? -14.292 19.838 16.336 1.00 97.50 273 ASP A N 1
ATOM 2195 C CA . ASP A 1 273 ? -13.830 21.110 16.863 1.00 97.50 273 ASP A CA 1
ATOM 2196 C C . ASP A 1 273 ? -14.238 22.316 16.004 1.00 97.50 273 ASP A C 1
ATOM 2198 O O . ASP A 1 273 ? -14.780 22.195 14.900 1.00 97.50 273 ASP A O 1
ATOM 2202 N N . ASN A 1 274 ? -13.986 23.503 16.544 1.00 95.06 274 ASN A N 1
ATOM 2203 C CA . ASN A 1 274 ? -14.002 24.755 15.802 1.00 95.06 274 ASN A CA 1
ATOM 2204 C C . ASN A 1 274 ? -12.570 25.125 15.360 1.00 95.06 274 ASN A C 1
ATOM 2206 O O . ASN A 1 274 ? -11.592 24.497 15.764 1.00 95.06 274 ASN A O 1
ATOM 2210 N N . SER A 1 275 ? -12.421 26.171 14.546 1.00 92.19 275 SER A N 1
ATOM 2211 C CA . SER A 1 275 ? -11.116 26.573 13.995 1.00 92.19 275 SER A CA 1
ATOM 2212 C C . SER A 1 275 ? -10.087 27.043 15.035 1.00 92.19 275 SER A C 1
ATOM 2214 O O . SER A 1 275 ? -8.903 27.141 14.716 1.00 92.19 275 SER A O 1
ATOM 2216 N N . THR A 1 276 ? -10.503 27.334 16.273 1.00 93.25 276 THR A N 1
ATOM 2217 C CA . THR A 1 276 ? -9.603 27.694 17.383 1.00 93.25 276 THR A CA 1
ATOM 2218 C C . THR A 1 276 ? -9.314 26.514 18.315 1.00 93.25 276 THR A C 1
ATOM 2220 O O . THR A 1 276 ? -8.618 26.683 19.318 1.00 93.25 276 THR A O 1
ATOM 2223 N N . TYR A 1 277 ? -9.814 25.320 17.980 1.00 93.75 277 TYR A N 1
ATOM 2224 C CA . TYR A 1 277 ? -9.763 24.108 18.797 1.00 93.75 277 TYR A CA 1
ATOM 2225 C C . TYR A 1 277 ? -10.388 24.273 20.199 1.00 93.75 277 TYR A C 1
ATOM 2227 O O . TYR A 1 277 ? -9.895 23.723 21.198 1.00 93.75 277 TYR A O 1
ATOM 2235 N N . GLY A 1 278 ? -11.414 25.124 20.299 1.00 94.56 278 GLY A N 1
ATOM 2236 C CA . GLY A 1 278 ? -12.064 25.515 21.549 1.00 94.56 278 GLY A CA 1
ATOM 2237 C C . GLY A 1 278 ? -13.232 24.627 21.984 1.00 94.56 278 GLY A C 1
ATOM 2238 O O . GLY A 1 278 ? -13.553 24.627 23.172 1.00 94.56 278 GLY A O 1
ATOM 2239 N N . ASP A 1 279 ? -13.850 23.875 21.070 1.00 96.25 279 ASP A N 1
ATOM 2240 C CA . ASP A 1 279 ? -14.983 23.003 21.400 1.00 96.25 279 ASP A CA 1
ATOM 2241 C C . ASP A 1 279 ? -14.484 21.708 22.059 1.00 96.25 279 ASP A C 1
ATOM 2243 O O . ASP A 1 279 ? -15.039 21.286 23.079 1.00 96.25 279 ASP A O 1
ATOM 2247 N N . ALA A 1 280 ? -13.421 21.112 21.499 1.00 96.81 280 ALA A N 1
ATOM 2248 C CA . ALA A 1 280 ? -12.757 19.894 21.972 1.00 96.81 280 ALA A CA 1
ATOM 2249 C C . ALA A 1 280 ? -13.729 18.753 22.328 1.00 96.81 280 ALA A C 1
ATOM 2251 O O . ALA A 1 280 ? -13.798 18.304 23.480 1.00 96.81 280 ALA A O 1
ATOM 2252 N N . ARG A 1 281 ? -14.514 18.327 21.333 1.00 97.62 281 ARG A N 1
ATOM 2253 C CA . ARG A 1 281 ? -15.572 17.316 21.451 1.00 97.62 281 ARG A CA 1
ATOM 2254 C C . ARG A 1 281 ? -15.214 16.061 20.658 1.00 97.62 281 ARG A C 1
ATOM 2256 O O . ARG A 1 281 ? -14.406 16.093 19.733 1.00 97.62 281 ARG A O 1
ATOM 2263 N N . SER A 1 282 ? -15.908 14.971 20.963 1.00 98.12 282 SER A N 1
ATOM 2264 C CA . SER A 1 282 ? -15.903 13.753 20.153 1.00 98.12 282 SER A CA 1
ATOM 2265 C C . SER A 1 282 ? -17.292 13.506 19.577 1.00 98.12 282 SER A C 1
ATOM 2267 O O . SER A 1 282 ? -18.281 13.545 20.312 1.00 98.12 282 SER A O 1
ATOM 2269 N N . GLY A 1 283 ? -17.360 13.302 18.263 1.00 97.50 283 GLY A N 1
ATOM 2270 C CA . GLY A 1 283 ? -18.564 12.958 17.512 1.00 97.50 283 GLY A CA 1
ATOM 2271 C C . GLY A 1 283 ? -18.642 11.466 17.220 1.00 97.50 283 GLY A C 1
ATOM 2272 O O . GLY A 1 283 ? -17.604 10.815 17.119 1.00 97.50 283 GLY A O 1
ATOM 2273 N N . VAL A 1 284 ? -19.857 10.941 17.070 1.00 98.31 284 VAL A N 1
ATOM 2274 C CA . VAL A 1 284 ? -20.117 9.522 16.788 1.00 98.31 284 VAL A CA 1
ATOM 2275 C C . VAL A 1 284 ? -21.091 9.354 15.624 1.00 98.31 284 VAL A C 1
ATOM 2277 O O . VAL A 1 284 ? -22.028 10.136 15.466 1.00 98.31 284 VAL A O 1
ATOM 2280 N N . ALA A 1 285 ? -20.868 8.329 14.806 1.00 97.38 285 ALA A N 1
ATOM 2281 C CA . ALA A 1 285 ? -21.736 7.955 13.700 1.00 97.38 285 ALA A CA 1
ATOM 2282 C C . ALA A 1 285 ? -21.787 6.435 13.510 1.00 97.38 285 ALA A C 1
ATOM 2284 O O . ALA A 1 285 ? -20.852 5.734 13.899 1.00 97.38 285 ALA A O 1
ATOM 2285 N N . VAL A 1 286 ? -22.849 5.924 12.886 1.00 97.75 286 VAL A N 1
ATOM 2286 C CA . VAL A 1 286 ? -23.051 4.481 12.670 1.00 97.75 286 VAL A CA 1
ATOM 2287 C C . VAL A 1 286 ? -23.435 4.155 11.231 1.00 97.75 286 VAL A C 1
ATOM 2289 O O . VAL A 1 286 ? -24.097 4.948 10.574 1.00 97.75 286 VAL A O 1
ATOM 2292 N N . SER A 1 287 ? -23.051 2.977 10.742 1.00 96.75 287 SER A N 1
ATOM 2293 C CA . SER A 1 287 ? -23.471 2.464 9.433 1.00 96.75 287 SER A CA 1
ATOM 2294 C C . SER A 1 287 ? -23.628 0.944 9.443 1.00 96.75 287 SER A C 1
ATOM 2296 O O . SER A 1 287 ? -23.040 0.249 10.272 1.00 96.75 287 SER A O 1
ATOM 2298 N N . ASP A 1 288 ? -24.415 0.424 8.504 1.00 93.81 288 ASP A N 1
ATOM 2299 C CA . ASP A 1 288 ? -24.550 -1.015 8.229 1.00 93.81 288 ASP A CA 1
ATOM 2300 C C . ASP A 1 288 ? -23.393 -1.578 7.390 1.00 93.81 288 ASP A C 1
ATOM 2302 O O . ASP A 1 288 ? -23.246 -2.791 7.266 1.00 93.81 288 ASP A O 1
ATOM 2306 N N . ALA A 1 289 ? -22.567 -0.711 6.799 1.00 91.69 289 ALA A N 1
ATOM 2307 C CA . ALA A 1 289 ? -21.478 -1.103 5.913 1.00 91.69 289 ALA A CA 1
ATOM 2308 C C . ALA A 1 289 ? -20.189 -0.324 6.230 1.00 91.69 289 ALA A C 1
ATOM 2310 O O . ALA A 1 289 ? -20.262 0.838 6.628 1.00 91.69 289 ALA A O 1
ATOM 2311 N N . PRO A 1 290 ? -18.999 -0.913 5.997 1.00 86.56 290 PRO A N 1
ATOM 2312 C CA . PRO A 1 290 ? -17.721 -0.282 6.345 1.00 86.56 290 PRO A CA 1
ATOM 2313 C C . PRO A 1 290 ? -17.451 1.005 5.555 1.00 86.56 290 PRO A C 1
ATOM 2315 O O . PRO A 1 290 ? -16.784 1.911 6.045 1.00 86.56 290 PRO A O 1
ATOM 2318 N N . CYS A 1 291 ? -17.975 1.084 4.329 1.00 90.25 291 CYS A N 1
ATOM 2319 C CA . CYS A 1 291 ? -17.922 2.271 3.477 1.00 90.25 291 CYS A CA 1
ATOM 2320 C C . CYS A 1 291 ? -19.323 2.794 3.120 1.00 90.25 291 CYS A C 1
ATOM 2322 O O . CYS A 1 291 ? -19.505 3.413 2.074 1.00 90.25 291 CYS A O 1
ATOM 2324 N N . GLY A 1 292 ? -20.323 2.492 3.955 1.00 88.25 292 GLY A N 1
ATOM 2325 C CA . GLY A 1 292 ? -21.693 2.957 3.753 1.00 88.25 292 GLY A CA 1
ATOM 2326 C C . GLY A 1 292 ? -21.868 4.440 4.068 1.00 88.25 292 GLY A C 1
ATOM 2327 O O . GLY A 1 292 ? -20.921 5.136 4.435 1.00 88.25 292 GLY A O 1
ATOM 2328 N N . ASP A 1 293 ? -23.107 4.909 3.956 1.00 88.50 293 ASP A N 1
ATOM 2329 C CA . ASP A 1 293 ? -23.493 6.214 4.480 1.00 88.50 293 ASP A CA 1
ATOM 2330 C C . ASP A 1 293 ? -23.600 6.108 6.005 1.00 88.50 293 ASP A C 1
ATOM 2332 O O . ASP A 1 293 ? -24.319 5.245 6.525 1.00 88.50 293 ASP A O 1
ATOM 2336 N N . TYR A 1 294 ? -22.845 6.934 6.732 1.00 93.69 294 TYR A N 1
ATOM 2337 C CA . TYR A 1 294 ? -22.894 6.939 8.190 1.00 93.69 294 TYR A CA 1
ATOM 2338 C C . TYR A 1 294 ? -23.940 7.932 8.700 1.00 93.69 294 TYR A C 1
ATOM 2340 O O . TYR A 1 294 ? -23.915 9.122 8.382 1.00 93.69 294 TYR A O 1
ATOM 2348 N N . GLU A 1 295 ? -24.826 7.450 9.566 1.00 94.25 295 GLU A N 1
ATOM 2349 C CA . GLU A 1 295 ? -25.751 8.270 10.337 1.00 94.25 295 GLU A CA 1
ATOM 2350 C C . GLU A 1 295 ? -25.002 8.913 11.508 1.00 94.25 295 GLU A C 1
ATOM 2352 O O . GLU A 1 295 ? -24.559 8.228 12.432 1.00 94.25 295 GLU A O 1
ATOM 2357 N N . TYR A 1 296 ? -24.852 10.236 11.478 1.00 96.00 296 TYR A N 1
ATOM 2358 C CA . TYR A 1 296 ? -24.212 10.983 12.557 1.00 96.00 296 TYR A CA 1
ATOM 2359 C C . TYR A 1 296 ? -25.166 11.174 13.743 1.00 96.00 296 TYR A C 1
ATOM 2361 O O . TYR A 1 296 ? -26.271 11.692 13.598 1.00 96.00 296 TYR A O 1
ATOM 2369 N N . LEU A 1 297 ? -24.729 10.795 14.943 1.00 95.69 297 LEU A N 1
ATOM 2370 C CA . LEU A 1 297 ? -25.560 10.827 16.153 1.00 95.69 297 LEU A CA 1
ATOM 2371 C C . LEU A 1 297 ? -25.311 12.075 17.019 1.00 95.69 297 LEU A C 1
ATOM 2373 O O . LEU A 1 297 ? -26.038 12.314 17.982 1.00 95.69 297 LEU A O 1
ATOM 2377 N N . GLY A 1 298 ? -24.305 12.888 16.678 1.00 95.31 298 GLY A N 1
ATOM 2378 C CA . GLY A 1 298 ? -23.923 14.095 17.417 1.00 95.31 298 GLY A CA 1
ATOM 2379 C C . GLY A 1 298 ? -22.534 14.010 18.050 1.00 95.31 298 GLY A C 1
ATOM 2380 O O . GLY A 1 298 ? -21.853 12.987 17.969 1.00 95.31 298 GLY A O 1
ATOM 2381 N N . SER A 1 299 ? -22.117 15.099 18.703 1.00 96.94 299 SER A N 1
ATOM 2382 C CA . SER A 1 299 ? -20.881 15.164 19.493 1.00 96.94 299 SER A CA 1
ATOM 2383 C C . SER A 1 299 ? -21.110 15.585 20.935 1.00 96.94 299 SER A C 1
ATOM 2385 O O . SER A 1 299 ? -22.118 16.209 21.277 1.00 96.94 299 SER A O 1
ATOM 2387 N N . LEU A 1 300 ? -20.129 15.309 21.792 1.00 97.62 300 LEU A N 1
ATOM 2388 C CA . LEU A 1 300 ? -20.119 15.692 23.203 1.00 97.62 300 LEU A CA 1
ATOM 2389 C C . LEU A 1 300 ? -18.690 15.848 23.741 1.00 97.62 300 LEU A C 1
ATOM 2391 O O . LEU A 1 300 ? -17.736 15.368 23.136 1.00 97.62 300 LEU A O 1
ATOM 2395 N N . GLN A 1 301 ? -18.549 16.492 24.901 1.00 97.38 301 GLN A N 1
ATOM 2396 C CA . GLN A 1 301 ? -17.346 16.377 25.732 1.00 97.38 301 GLN A CA 1
ATOM 2397 C C . GLN A 1 301 ? -17.473 15.124 26.616 1.00 97.38 301 GLN A C 1
ATOM 2399 O O . GLN A 1 301 ? -18.392 15.074 27.447 1.00 97.38 301 GLN A O 1
ATOM 2404 N N . PRO A 1 302 ? -16.627 14.089 26.442 1.00 97.00 302 PRO A N 1
ATOM 2405 C CA . PRO A 1 302 ? -16.771 12.814 27.142 1.00 97.00 302 PRO A CA 1
ATOM 2406 C C . PRO A 1 302 ? -16.738 12.988 28.660 1.00 97.00 302 PRO A C 1
ATOM 2408 O O . PRO A 1 302 ? -15.722 13.353 29.239 1.00 97.00 302 PRO A O 1
ATOM 2411 N N . LYS A 1 303 ? -17.886 12.772 29.317 1.00 96.62 303 LYS A N 1
ATOM 2412 C CA . LYS A 1 303 ? -18.067 13.016 30.763 1.00 96.62 303 LYS A CA 1
ATOM 2413 C C . LYS A 1 303 ? -17.618 14.415 31.227 1.00 96.62 303 LYS A C 1
ATOM 2415 O O . LYS A 1 303 ? -17.213 14.576 32.370 1.00 96.62 303 LYS A O 1
ATOM 2420 N N . GLY A 1 304 ? -17.718 15.422 30.356 1.00 95.56 304 GLY A N 1
ATOM 2421 C CA . GLY A 1 304 ? -17.302 16.798 30.652 1.00 95.56 304 GLY A CA 1
ATOM 2422 C C . GLY A 1 304 ? -15.794 17.054 30.555 1.00 95.56 304 GLY A C 1
ATOM 2423 O O . GLY A 1 304 ? -15.357 18.152 30.890 1.00 95.56 304 GLY A O 1
ATOM 2424 N N . HIS A 1 305 ? -15.008 16.079 30.095 1.00 96.19 305 HIS A N 1
ATOM 2425 C CA . HIS A 1 305 ? -13.582 16.246 29.827 1.00 96.19 305 HIS A CA 1
ATOM 2426 C C . HIS A 1 305 ? -13.335 16.739 28.400 1.00 96.19 305 HIS A C 1
ATOM 2428 O O . HIS A 1 305 ? -14.134 16.514 27.486 1.00 96.19 305 HIS A O 1
ATOM 2434 N N . ILE A 1 306 ? -12.190 17.391 28.208 1.00 94.50 306 ILE A N 1
ATOM 2435 C CA . ILE A 1 306 ? -11.713 17.815 26.893 1.00 94.50 306 ILE A CA 1
ATOM 2436 C C . ILE A 1 306 ? -11.330 16.568 26.094 1.00 94.50 306 ILE A C 1
ATOM 2438 O O . ILE A 1 306 ? -10.619 15.697 26.590 1.00 94.50 306 ILE A O 1
ATOM 2442 N N . ALA A 1 307 ? -11.738 16.520 24.828 1.00 94.44 307 ALA A N 1
ATOM 2443 C CA . ALA A 1 307 ? -11.309 15.486 23.898 1.00 94.44 307 ALA A CA 1
ATOM 2444 C C . ALA A 1 307 ? -10.825 16.118 22.589 1.00 94.44 307 ALA A C 1
ATOM 2446 O O . ALA A 1 307 ? -11.595 16.758 21.877 1.00 94.44 307 ALA A O 1
ATOM 2447 N N . ARG A 1 308 ? -9.531 15.966 22.289 1.00 94.88 308 ARG A N 1
ATOM 2448 C CA . ARG A 1 308 ? -8.937 16.353 20.999 1.00 94.88 308 ARG A CA 1
ATOM 2449 C C . ARG A 1 308 ? -8.449 15.110 20.266 1.00 94.88 308 ARG A C 1
ATOM 2451 O O . ARG A 1 308 ? -9.256 14.209 20.053 1.00 94.88 308 ARG A O 1
ATOM 2458 N N . ASP A 1 309 ? -7.159 15.047 19.933 1.00 95.25 309 ASP A N 1
ATOM 2459 C CA . ASP A 1 309 ? -6.552 13.906 19.266 1.00 95.25 309 ASP A CA 1
ATOM 2460 C C . ASP A 1 309 ? -7.005 12.595 19.907 1.00 95.25 309 ASP A C 1
ATOM 2462 O O . ASP A 1 309 ? -6.873 12.408 21.119 1.00 95.25 309 ASP A O 1
ATOM 2466 N N . MET A 1 310 ? -7.539 11.689 19.091 1.00 96.75 310 MET A N 1
ATOM 2467 C CA . MET A 1 310 ? -8.214 10.503 19.597 1.00 96.75 310 MET A CA 1
ATOM 2468 C C . MET A 1 310 ? -7.970 9.244 18.768 1.00 96.75 310 MET A C 1
ATOM 2470 O O . MET A 1 310 ? -7.632 9.292 17.580 1.00 96.75 310 MET A O 1
ATOM 2474 N N . THR A 1 311 ? -8.195 8.106 19.427 1.00 97.88 311 THR A N 1
ATOM 2475 C CA . THR A 1 311 ? -8.328 6.790 18.812 1.00 97.88 311 THR A CA 1
ATOM 2476 C C . THR A 1 311 ? -9.464 5.980 19.447 1.00 97.88 311 THR A C 1
ATOM 2478 O O . THR A 1 311 ? -9.972 6.331 20.512 1.00 97.88 311 THR A O 1
ATOM 2481 N N . LEU A 1 312 ? -9.843 4.878 18.802 1.00 98.00 312 LEU A N 1
ATOM 2482 C CA . LEU A 1 312 ? -10.684 3.829 19.371 1.00 98.00 312 LEU A CA 1
ATOM 2483 C C . LEU A 1 312 ? -9.851 2.578 19.643 1.00 98.00 312 LEU A C 1
ATOM 2485 O O . LEU A 1 312 ? -8.825 2.357 18.995 1.00 98.00 312 LEU A O 1
ATOM 2489 N N . PHE A 1 313 ? -10.311 1.772 20.594 1.00 97.25 313 PHE A N 1
ATOM 2490 C CA . PHE A 1 313 ? -9.742 0.471 20.922 1.00 97.25 313 PHE A CA 1
ATOM 2491 C C . PHE A 1 313 ? -10.845 -0.469 21.384 1.00 97.25 313 PHE A C 1
ATOM 2493 O O . PHE A 1 313 ? -11.630 -0.090 22.249 1.00 97.25 313 PHE A O 1
ATOM 2500 N N . VAL A 1 314 ? -10.896 -1.675 20.826 1.00 96.69 314 VAL A N 1
ATOM 2501 C CA . VAL A 1 314 ? -11.757 -2.758 21.310 1.00 96.69 314 VAL A CA 1
ATOM 2502 C C . VAL A 1 314 ? -10.842 -3.808 21.916 1.00 96.69 314 VAL A C 1
ATOM 2504 O O . VAL A 1 314 ? -9.895 -4.247 21.266 1.00 96.69 314 VAL A O 1
ATOM 2507 N N . ASP A 1 315 ? -11.080 -4.134 23.179 1.00 95.69 315 ASP A N 1
ATOM 2508 C CA . ASP A 1 315 ? -10.311 -5.131 23.914 1.00 95.69 315 ASP A CA 1
ATOM 2509 C C . ASP A 1 315 ? -10.782 -6.554 23.578 1.00 95.69 315 ASP A C 1
ATOM 2511 O O . ASP A 1 315 ? -11.847 -6.754 22.994 1.00 95.69 315 ASP A O 1
ATOM 2515 N N . ASP A 1 316 ? -10.007 -7.555 23.993 1.00 92.06 316 ASP A N 1
ATOM 2516 C CA . ASP A 1 316 ? -10.283 -8.973 23.716 1.00 92.06 316 ASP A CA 1
ATOM 2517 C C . ASP A 1 316 ? -11.624 -9.447 24.316 1.00 92.06 316 ASP A C 1
ATOM 2519 O O . ASP A 1 316 ? -12.185 -10.449 23.881 1.00 92.06 316 ASP A O 1
ATOM 2523 N N . ASP A 1 317 ? -12.135 -8.741 25.331 1.00 93.81 317 ASP A N 1
ATOM 2524 C CA . ASP A 1 317 ? -13.424 -9.005 25.978 1.00 93.81 317 ASP A CA 1
ATOM 2525 C C . ASP A 1 317 ? -14.589 -8.207 25.364 1.00 93.81 317 ASP A C 1
ATOM 2527 O O . ASP A 1 317 ? -15.667 -8.137 25.950 1.00 93.81 317 ASP A O 1
ATOM 2531 N N . SER A 1 318 ? -14.379 -7.615 24.183 1.00 93.75 318 SER A N 1
ATOM 2532 C CA . SER A 1 318 ? -15.322 -6.735 23.477 1.00 93.75 318 SER A CA 1
ATOM 2533 C C . SER A 1 318 ? -15.617 -5.403 24.176 1.00 93.75 318 SER A C 1
ATOM 2535 O O . SER A 1 318 ? -16.450 -4.632 23.691 1.00 93.75 318 SER A O 1
ATOM 2537 N N . THR A 1 319 ? -14.920 -5.061 25.268 1.00 96.75 319 THR A N 1
ATOM 2538 C CA . THR A 1 319 ? -15.006 -3.717 25.849 1.00 96.75 319 THR A CA 1
ATOM 2539 C C . THR A 1 319 ? -14.357 -2.709 24.908 1.00 96.75 319 THR A C 1
ATOM 2541 O O . THR A 1 319 ? -13.163 -2.791 24.619 1.00 96.75 319 THR A O 1
ATOM 2544 N N . ALA A 1 320 ? -15.123 -1.712 24.466 1.00 98.12 320 ALA A N 1
ATOM 2545 C CA . ALA A 1 320 ? -14.600 -0.639 23.633 1.00 98.12 320 ALA A CA 1
ATOM 2546 C C . ALA A 1 320 ? -14.273 0.623 24.439 1.00 98.12 320 ALA A C 1
ATOM 2548 O O . ALA A 1 320 ? -14.948 0.979 25.411 1.00 98.12 320 ALA A O 1
ATOM 2549 N N . TYR A 1 321 ? -13.242 1.329 23.987 1.00 98.38 321 TYR A N 1
ATOM 2550 C CA . TYR A 1 321 ? -12.744 2.551 24.589 1.00 98.38 321 TYR A CA 1
ATOM 2551 C C . TYR A 1 321 ? -12.589 3.658 23.550 1.00 98.38 321 TYR A C 1
ATOM 2553 O O . TYR A 1 321 ? -11.966 3.458 22.505 1.00 98.38 321 TYR A O 1
ATOM 2561 N N . LEU A 1 322 ? -13.074 4.852 23.892 1.00 98.44 322 LEU A N 1
ATOM 2562 C CA . LEU A 1 322 ? -12.601 6.096 23.293 1.00 98.44 322 LEU A CA 1
ATOM 2563 C C . LEU A 1 322 ? -11.377 6.563 24.077 1.00 98.44 322 LEU A C 1
ATOM 2565 O O . LEU A 1 322 ? -11.457 6.792 25.285 1.00 98.44 322 LEU A O 1
ATOM 2569 N N . VAL A 1 323 ? -10.253 6.721 23.387 1.00 97.12 323 VAL A N 1
ATOM 2570 C CA . VAL A 1 323 ? -9.003 7.207 23.972 1.00 97.12 323 VAL A CA 1
ATOM 2571 C C . VAL A 1 323 ? -8.723 8.587 23.400 1.00 97.12 323 VAL A C 1
ATOM 2573 O O . VAL A 1 323 ? -8.480 8.705 22.202 1.00 97.12 323 VAL A O 1
ATOM 2576 N N . ALA A 1 324 ? -8.782 9.630 24.227 1.00 95.88 324 ALA A N 1
ATOM 2577 C CA . ALA A 1 324 ? -8.727 11.015 23.759 1.00 95.88 324 ALA A CA 1
ATOM 2578 C C . ALA A 1 324 ? -7.788 11.880 24.603 1.00 95.88 324 ALA A C 1
ATOM 2580 O O . ALA A 1 324 ? -7.755 11.785 25.832 1.00 95.88 324 ALA A O 1
ATOM 2581 N N . ALA A 1 325 ? -7.023 12.735 23.928 1.00 93.50 325 ALA A N 1
ATOM 2582 C CA . ALA A 1 325 ? -6.060 13.622 24.553 1.00 93.50 325 ALA A CA 1
ATOM 2583 C C . ALA A 1 325 ? -6.742 14.853 25.172 1.00 93.50 325 ALA A C 1
ATOM 2585 O O . ALA A 1 325 ? -7.352 15.672 24.475 1.00 93.50 325 ALA A O 1
ATOM 2586 N N . ASP A 1 326 ? -6.541 15.028 26.475 1.00 90.94 326 ASP A N 1
ATOM 2587 C CA . ASP A 1 326 ? -6.748 16.270 27.204 1.00 90.94 326 ASP A CA 1
ATOM 2588 C C . ASP A 1 326 ? -5.377 16.935 27.403 1.00 90.94 326 ASP A C 1
ATOM 2590 O O . ASP A 1 326 ? -4.506 16.468 28.141 1.00 90.94 326 ASP A O 1
ATOM 2594 N N . ARG A 1 327 ? -5.159 18.061 26.717 1.00 85.38 327 ARG A N 1
ATOM 2595 C CA . ARG A 1 327 ? -3.885 18.800 26.756 1.00 85.38 327 ARG A CA 1
ATOM 2596 C C . ARG A 1 327 ? -3.575 19.443 28.123 1.00 85.38 327 ARG A C 1
ATOM 2598 O O . ARG A 1 327 ? -2.543 20.098 28.248 1.00 85.38 327 ARG A O 1
ATOM 2605 N N . LYS A 1 328 ? -4.446 19.290 29.126 1.00 86.44 328 LYS A N 1
ATOM 2606 C CA . LYS A 1 328 ? -4.243 19.728 30.515 1.00 86.44 328 LYS A CA 1
ATOM 2607 C C . LYS A 1 328 ? -4.030 18.545 31.456 1.00 86.44 328 LYS A C 1
ATOM 2609 O O . LYS A 1 328 ? -3.098 18.580 32.255 1.00 86.44 328 LYS A O 1
ATOM 2614 N N . GLU A 1 329 ? -4.876 17.520 31.371 1.00 88.62 329 GLU A N 1
ATOM 2615 C CA . GLU A 1 329 ? -4.877 16.409 32.335 1.00 88.62 329 GLU A CA 1
ATOM 2616 C C . GLU A 1 329 ? -4.059 15.197 31.865 1.00 88.62 329 GLU A C 1
ATOM 2618 O O . GLU A 1 329 ? -3.431 14.513 32.677 1.00 88.62 329 GLU A O 1
ATOM 2623 N N . GLY A 1 330 ? -3.984 14.957 30.556 1.00 89.50 330 GLY A N 1
ATOM 2624 C CA . GLY A 1 330 ? -3.363 13.775 29.963 1.00 89.50 330 GLY A CA 1
ATOM 2625 C C . GLY A 1 330 ? -4.301 13.064 28.993 1.00 89.50 330 GLY A C 1
ATOM 2626 O O . GLY A 1 330 ? -5.293 13.619 28.546 1.00 89.50 330 GLY A O 1
ATOM 2627 N N . THR A 1 331 ? -3.995 11.821 28.635 1.00 92.75 331 THR A N 1
ATOM 2628 C CA . THR A 1 331 ? -4.874 11.049 27.744 1.00 92.75 331 THR A CA 1
ATOM 2629 C C . THR A 1 331 ? -5.874 10.241 28.558 1.00 92.75 331 THR A C 1
ATOM 2631 O O . THR A 1 331 ? -5.486 9.436 29.405 1.00 92.75 331 THR A O 1
ATOM 2634 N N . HIS A 1 332 ? -7.159 10.440 28.292 1.00 95.00 332 HIS A N 1
ATOM 2635 C CA . HIS A 1 332 ? -8.253 9.741 28.950 1.00 95.00 332 HIS A CA 1
ATOM 2636 C C . HIS A 1 332 ? -8.648 8.475 28.195 1.00 95.00 332 HIS A C 1
ATOM 2638 O O . HIS A 1 332 ? -8.654 8.452 26.967 1.00 95.00 332 HIS A O 1
ATOM 2644 N N . PHE A 1 333 ? -9.040 7.450 28.946 1.00 96.75 333 PHE A N 1
ATOM 2645 C CA . PHE A 1 333 ? -9.650 6.218 28.462 1.00 96.75 333 PHE A CA 1
ATOM 2646 C C . PHE A 1 333 ? -11.100 6.198 28.934 1.00 96.75 333 PHE A C 1
ATOM 2648 O O . PHE A 1 333 ? -11.365 6.022 30.125 1.00 96.75 333 PHE A O 1
ATOM 2655 N N . PHE A 1 334 ? -12.040 6.375 28.017 1.00 98.38 334 PHE A N 1
ATOM 2656 C CA . PHE A 1 334 ? -13.469 6.339 28.299 1.00 98.38 334 PHE A CA 1
ATOM 2657 C C . PHE A 1 334 ? -14.054 5.007 27.850 1.00 98.38 334 PHE A C 1
ATOM 2659 O O . PHE A 1 334 ? -13.902 4.647 26.688 1.00 98.38 334 PHE A O 1
ATOM 2666 N N . LYS A 1 335 ? -14.749 4.293 28.741 1.00 98.56 335 LYS A N 1
ATOM 2667 C CA . LYS A 1 335 ? -15.515 3.100 28.363 1.00 98.56 335 LYS A CA 1
ATOM 2668 C C . LYS A 1 335 ? -16.714 3.517 27.512 1.00 98.56 335 LYS A C 1
ATOM 2670 O O . LYS A 1 335 ? -17.437 4.444 27.896 1.00 98.56 335 LYS A O 1
ATOM 2675 N N . LEU A 1 336 ? -16.926 2.818 26.404 1.00 98.75 336 LEU A N 1
ATOM 2676 C CA . LEU A 1 336 ? -18.122 2.929 25.575 1.00 98.75 336 LEU A CA 1
ATOM 2677 C C . LEU A 1 336 ? -19.200 1.929 26.017 1.00 98.75 336 LEU A C 1
ATOM 2679 O O . LEU A 1 336 ? -18.888 0.905 26.621 1.00 98.75 336 LEU A O 1
ATOM 2683 N N . SER A 1 337 ? -20.459 2.241 25.713 1.00 98.44 337 SER A N 1
ATOM 2684 C CA . SER A 1 337 ? -21.600 1.336 25.888 1.00 98.44 337 SER A CA 1
ATOM 2685 C C . SER A 1 337 ? -21.444 0.071 25.059 1.00 98.44 337 SER A C 1
ATOM 2687 O O . SER A 1 337 ? -20.657 0.055 24.120 1.00 98.44 337 SER A O 1
ATOM 2689 N N . ASP A 1 338 ? -22.231 -0.964 25.343 1.00 97.75 338 ASP A N 1
ATOM 2690 C CA . ASP A 1 338 ? -22.134 -2.256 24.644 1.00 97.75 338 ASP A CA 1
ATOM 2691 C C . ASP A 1 338 ? -22.364 -2.142 23.123 1.00 97.75 338 ASP A C 1
ATOM 2693 O O . ASP A 1 338 ? -21.780 -2.884 22.344 1.00 97.75 338 ASP A O 1
ATOM 2697 N N . ASN A 1 339 ? -23.128 -1.138 22.672 1.00 97.50 339 ASN A N 1
ATOM 2698 C CA . ASN A 1 339 ? -23.306 -0.807 21.249 1.00 97.50 339 ASN A CA 1
ATOM 2699 C C . ASN A 1 339 ? -22.287 0.222 20.700 1.00 97.50 339 ASN A C 1
ATOM 2701 O O . ASN A 1 339 ? -22.447 0.725 19.593 1.00 97.50 339 ASN A O 1
ATOM 2705 N N . TYR A 1 340 ? -21.284 0.596 21.492 1.00 98.56 340 TYR A N 1
ATOM 2706 C CA . TYR A 1 340 ? -20.182 1.521 21.193 1.00 98.56 340 TYR A CA 1
ATOM 2707 C C . TYR A 1 340 ? -20.556 2.979 20.871 1.00 98.56 340 TYR A C 1
ATOM 2709 O O . TYR A 1 340 ? -19.696 3.762 20.459 1.00 98.56 340 TYR A O 1
ATOM 2717 N N . THR A 1 341 ? -21.808 3.390 21.086 1.00 98.44 341 THR A N 1
ATOM 2718 C CA . THR A 1 341 ? -22.287 4.733 20.692 1.00 98.44 341 THR A CA 1
ATOM 2719 C C . THR A 1 341 ? -22.305 5.768 21.817 1.00 98.44 341 THR A C 1
ATOM 2721 O O . THR A 1 341 ? -22.398 6.964 21.546 1.00 98.44 341 THR A O 1
ATOM 2724 N N . VAL A 1 342 ? -22.199 5.351 23.083 1.00 98.25 342 VAL A N 1
ATOM 2725 C CA . VAL A 1 342 ? -22.330 6.238 24.251 1.00 98.25 342 VAL A CA 1
ATOM 2726 C C . VAL A 1 342 ? -21.112 6.122 25.160 1.00 98.25 342 VAL A C 1
ATOM 2728 O O . VAL A 1 342 ? -20.611 5.033 25.405 1.00 98.25 342 VAL A O 1
ATOM 2731 N N . ILE A 1 343 ? -20.662 7.246 25.726 1.00 98.44 343 ILE A N 1
ATOM 2732 C CA . ILE A 1 343 ? -19.626 7.254 26.767 1.00 98.44 343 ILE A CA 1
ATOM 2733 C C . ILE A 1 343 ? -20.237 6.857 28.119 1.00 98.44 343 ILE A C 1
ATOM 2735 O O . ILE A 1 343 ? -20.980 7.633 28.733 1.00 98.44 343 ILE A O 1
ATOM 2739 N N . GLU A 1 344 ? -19.873 5.687 28.642 1.00 98.06 344 GLU A N 1
ATOM 2740 C CA . GLU A 1 344 ? -20.378 5.163 29.916 1.00 98.06 344 GLU A CA 1
ATOM 2741 C C . GLU A 1 344 ? -19.645 5.721 31.130 1.00 98.06 344 GLU A C 1
ATOM 2743 O O . GLU A 1 344 ? -20.284 6.155 32.091 1.00 98.06 344 GLU A O 1
ATOM 2748 N N . SER A 1 345 ? -18.313 5.735 31.101 1.00 98.06 345 SER A N 1
ATOM 2749 C CA . SER A 1 345 ? -17.488 6.149 32.242 1.00 98.06 345 SER A CA 1
ATOM 2750 C C . SER A 1 345 ? -16.065 6.515 31.825 1.00 98.06 345 SER A C 1
ATOM 2752 O O . SER A 1 345 ? -15.569 6.046 30.805 1.00 98.06 345 SER A O 1
ATOM 2754 N N . LEU A 1 346 ? -15.399 7.348 32.628 1.00 97.75 346 LEU A N 1
ATOM 2755 C CA . LEU A 1 346 ? -13.946 7.511 32.578 1.00 97.75 346 LEU A CA 1
ATOM 2756 C C . LEU A 1 346 ? -13.302 6.348 33.346 1.00 97.75 346 LEU A C 1
ATOM 2758 O O . LEU A 1 346 ? -13.636 6.108 34.505 1.00 97.75 346 LEU A O 1
ATOM 2762 N N . VAL A 1 347 ? -12.393 5.627 32.697 1.00 97.19 347 VAL A N 1
ATOM 2763 C CA . VAL A 1 347 ? -11.773 4.399 33.219 1.00 97.19 347 VAL A CA 1
ATOM 2764 C C . VAL A 1 347 ? -10.379 4.663 33.758 1.00 97.19 347 VAL A C 1
ATOM 2766 O O . VAL A 1 347 ? -10.019 4.149 34.816 1.00 97.19 347 VAL A O 1
ATOM 2769 N N . ALA A 1 348 ? -9.593 5.434 33.013 1.00 94.56 348 ALA A N 1
ATOM 2770 C CA . ALA A 1 348 ? -8.229 5.777 33.367 1.00 94.56 348 ALA A CA 1
ATOM 2771 C C . ALA A 1 348 ? -7.833 7.103 32.717 1.00 94.56 348 ALA A C 1
ATOM 2773 O O . ALA A 1 348 ? -8.353 7.473 31.665 1.00 94.56 348 ALA A O 1
ATOM 2774 N N . THR A 1 349 ? -6.865 7.778 33.324 1.00 92.69 349 THR A N 1
ATOM 2775 C CA . THR A 1 349 ? -6.171 8.917 32.725 1.00 92.69 349 THR A CA 1
ATOM 2776 C C . THR A 1 349 ? -4.689 8.630 32.804 1.00 92.69 349 THR A C 1
ATOM 2778 O O . THR A 1 349 ? -4.166 8.392 33.893 1.00 92.69 349 THR A O 1
ATOM 2781 N N . VAL A 1 350 ? -4.008 8.662 31.664 1.00 89.00 350 VAL A N 1
ATOM 2782 C CA . VAL A 1 350 ? -2.552 8.601 31.626 1.00 89.00 350 VAL A CA 1
ATOM 2783 C C . VAL A 1 350 ? -2.031 10.035 31.652 1.00 89.00 350 VAL A C 1
ATOM 2785 O O . VAL A 1 350 ? -2.193 10.759 30.665 1.00 89.00 350 VAL A O 1
ATOM 2788 N N . PRO A 1 351 ? -1.482 10.494 32.791 1.00 84.69 351 PRO A N 1
ATOM 2789 C CA . PRO A 1 351 ? -1.316 11.915 33.031 1.00 84.69 351 PRO A CA 1
ATOM 2790 C C . PRO A 1 351 ? -0.203 12.504 32.170 1.00 84.69 351 PRO A C 1
ATOM 2792 O O . PRO A 1 351 ? 0.832 11.877 31.930 1.00 84.69 351 PRO A O 1
ATOM 2795 N N . TYR A 1 352 ? -0.385 13.762 31.774 1.00 77.62 352 TYR A N 1
ATOM 2796 C CA . TYR A 1 352 ? 0.586 14.515 30.976 1.00 77.62 352 TYR A CA 1
ATOM 2797 C C . TYR A 1 352 ? 2.006 14.474 31.568 1.00 77.62 352 TYR A C 1
ATOM 2799 O O . TYR A 1 352 ? 2.990 14.288 30.847 1.00 77.62 352 TYR A O 1
ATOM 2807 N N . SER A 1 353 ? 2.107 14.612 32.894 1.00 73.69 353 SER A N 1
ATOM 2808 C CA . SER A 1 353 ? 3.368 14.623 33.643 1.00 73.69 353 SER A CA 1
ATOM 2809 C C . SER A 1 353 ? 4.152 13.314 33.544 1.00 73.69 353 SER A C 1
ATOM 2811 O O . SER A 1 353 ? 5.373 13.328 33.681 1.00 73.69 353 SER A O 1
ATOM 2813 N N . PHE A 1 354 ? 3.473 12.196 33.287 1.00 69.38 354 PHE A N 1
ATOM 2814 C CA . PHE A 1 354 ? 4.093 10.879 33.179 1.00 69.38 354 PHE A CA 1
ATOM 2815 C C . PHE A 1 354 ? 4.656 10.606 31.778 1.00 69.38 354 PHE A C 1
ATOM 2817 O O . PHE A 1 354 ? 5.620 9.856 31.637 1.00 69.38 354 PHE A O 1
ATOM 2824 N N . MET A 1 355 ? 4.086 11.233 30.745 1.00 61.41 355 MET A N 1
ATOM 2825 C CA . MET A 1 355 ? 4.386 10.914 29.344 1.00 61.41 355 MET A CA 1
ATOM 2826 C C . MET A 1 355 ? 4.919 12.081 28.517 1.00 61.41 355 MET A C 1
ATOM 2828 O O . MET A 1 355 ? 4.963 11.996 27.293 1.00 61.41 355 MET A O 1
ATOM 2832 N N . SER A 1 356 ? 5.303 13.183 29.167 1.00 61.97 356 SER A N 1
ATOM 2833 C CA . SER A 1 356 ? 5.783 14.388 28.485 1.00 61.97 356 SER A CA 1
ATOM 2834 C C . SER A 1 356 ? 4.867 14.812 27.327 1.00 61.97 356 SER A C 1
ATOM 2836 O O . SER A 1 356 ? 5.381 15.233 26.295 1.00 61.97 356 SER A O 1
ATOM 2838 N N . ALA A 1 357 ? 3.539 14.720 27.498 1.00 60.12 357 ALA A N 1
ATOM 2839 C CA . ALA A 1 357 ? 2.533 15.180 26.528 1.00 60.12 357 ALA A CA 1
ATOM 2840 C C . ALA A 1 357 ? 2.238 14.296 25.299 1.00 60.12 357 ALA A C 1
ATOM 2842 O O . ALA A 1 357 ? 2.414 14.778 24.185 1.00 60.12 357 ALA A O 1
ATOM 2843 N N . LEU A 1 358 ? 1.761 13.052 25.428 1.00 72.94 358 LEU A N 1
ATOM 2844 C CA . LEU A 1 358 ? 1.330 12.333 24.217 1.00 72.94 358 LEU A CA 1
ATOM 2845 C C . LEU A 1 358 ? -0.043 12.819 23.708 1.00 72.94 358 LEU A C 1
ATOM 2847 O O . LEU A 1 358 ? -1.049 12.680 24.398 1.00 72.94 358 LEU A O 1
ATOM 2851 N N . GLU A 1 359 ? -0.065 13.406 22.509 1.00 81.38 359 GLU A N 1
ATOM 2852 C CA . GLU A 1 359 ? -1.227 13.511 21.611 1.00 81.38 359 GLU A CA 1
ATOM 2853 C C . GLU A 1 359 ? -1.111 12.447 20.516 1.00 81.38 359 GLU A C 1
ATOM 2855 O O . GLU A 1 359 ? -0.211 11.602 20.554 1.00 81.38 359 GLU A O 1
ATOM 2860 N N . ALA A 1 360 ? -2.011 12.489 19.534 1.00 93.31 360 ALA A N 1
ATOM 2861 C CA . ALA A 1 360 ? -2.053 11.534 18.439 1.00 93.31 360 ALA A CA 1
ATOM 2862 C C . ALA A 1 360 ? -2.055 10.065 18.927 1.00 93.31 360 ALA A C 1
ATOM 2864 O O . ALA A 1 360 ? -1.186 9.281 18.529 1.00 93.31 360 ALA A O 1
ATOM 2865 N N . PRO A 1 361 ? -2.975 9.703 19.847 1.00 95.00 361 PRO A N 1
ATOM 2866 C CA . PRO A 1 361 ? -2.940 8.412 20.512 1.00 95.00 361 PRO A CA 1
ATOM 2867 C C . PRO A 1 361 ? -3.157 7.277 19.510 1.00 95.00 361 PRO A C 1
ATOM 2869 O O . PRO A 1 361 ? -4.029 7.353 18.650 1.00 95.00 361 PRO A O 1
ATOM 2872 N N . ALA A 1 362 ? -2.404 6.194 19.669 1.00 96.12 362 ALA A N 1
ATOM 2873 C CA . ALA A 1 362 ? -2.702 4.897 19.071 1.00 96.12 362 ALA A CA 1
ATOM 2874 C C . ALA A 1 362 ? -2.481 3.811 20.123 1.00 96.12 362 ALA A C 1
ATOM 2876 O O . ALA A 1 362 ? -1.611 3.939 20.983 1.00 96.12 362 ALA A O 1
ATOM 2877 N N . ILE A 1 363 ? -3.270 2.745 20.083 1.00 95.62 363 ILE A N 1
ATOM 2878 C CA . ILE A 1 363 ? -3.158 1.653 21.044 1.00 95.62 363 ILE A CA 1
ATOM 2879 C C . ILE A 1 363 ? -3.402 0.320 20.355 1.00 95.62 363 ILE A C 1
ATOM 2881 O O . ILE A 1 363 ? -4.237 0.211 19.462 1.00 95.62 363 ILE A O 1
ATOM 2885 N N . VAL A 1 364 ? -2.655 -0.686 20.788 1.00 95.56 364 VAL A N 1
ATOM 2886 C CA . VAL A 1 364 ? -2.787 -2.075 20.357 1.00 95.56 364 VAL A CA 1
ATOM 2887 C C . VAL A 1 364 ? -2.507 -2.976 21.549 1.00 95.56 364 VAL A C 1
ATOM 2889 O O . VAL A 1 364 ? -1.725 -2.616 22.433 1.00 95.56 364 VAL A O 1
ATOM 2892 N N . LYS A 1 365 ? -3.134 -4.147 21.594 1.00 94.56 365 LYS A N 1
ATOM 2893 C CA . LYS A 1 365 ? -2.862 -5.160 22.609 1.00 94.56 365 LYS A CA 1
ATOM 2894 C C . LYS A 1 365 ? -2.283 -6.387 21.929 1.00 94.56 365 LYS A C 1
ATOM 2896 O O . LYS A 1 365 ? -2.872 -6.918 21.002 1.00 94.56 365 LYS A O 1
ATOM 2901 N N . THR A 1 366 ? -1.119 -6.831 22.384 1.00 91.19 366 THR A N 1
ATOM 2902 C CA . THR A 1 366 ? -0.484 -8.053 21.885 1.00 91.19 366 THR A CA 1
ATOM 2903 C C . THR A 1 366 ? 0.122 -8.817 23.050 1.00 91.19 366 THR A C 1
ATOM 2905 O O . THR A 1 366 ? 0.667 -8.220 23.980 1.00 91.19 366 THR A O 1
ATOM 2908 N N . ASN A 1 367 ? -0.030 -10.143 23.048 1.00 89.81 367 ASN A N 1
ATOM 2909 C CA . ASN A 1 367 ? 0.461 -11.027 24.111 1.00 89.81 367 ASN A CA 1
ATOM 2910 C C . ASN A 1 367 ? 0.031 -10.590 25.531 1.00 89.81 367 ASN A C 1
ATOM 2912 O O . ASN A 1 367 ? 0.806 -10.669 26.486 1.00 89.81 367 ASN A O 1
ATOM 2916 N N . GLY A 1 368 ? -1.206 -10.094 25.672 1.00 92.69 368 GLY A N 1
ATOM 2917 C CA . GLY A 1 368 ? -1.765 -9.637 26.951 1.00 92.69 368 GLY A CA 1
ATOM 2918 C C . GLY A 1 368 ? -1.176 -8.323 27.486 1.00 92.69 368 GLY A C 1
ATOM 2919 O O . GLY A 1 368 ? -1.378 -7.996 28.656 1.00 92.69 368 GLY A O 1
ATOM 2920 N N . VAL A 1 369 ? -0.437 -7.579 26.661 1.00 94.62 369 VAL A N 1
ATOM 2921 C CA . VAL A 1 369 ? 0.156 -6.281 27.002 1.00 94.62 369 VAL A CA 1
ATOM 2922 C C . VAL A 1 369 ? -0.425 -5.213 26.083 1.00 94.62 369 VAL A C 1
ATOM 2924 O O . VAL A 1 369 ? -0.426 -5.362 24.864 1.00 94.62 369 VAL A O 1
ATOM 2927 N N . TYR A 1 370 ? -0.910 -4.127 26.676 1.00 95.75 370 TYR A N 1
ATOM 2928 C CA . TYR A 1 370 ? -1.337 -2.927 25.966 1.00 95.75 370 TYR A CA 1
ATOM 2929 C C . TYR A 1 370 ? -0.109 -2.085 25.648 1.00 95.75 370 TYR A C 1
ATOM 2931 O O . TYR A 1 370 ? 0.665 -1.769 26.551 1.00 95.75 370 TYR A O 1
ATOM 2939 N N . TYR A 1 371 ? 0.037 -1.692 24.391 1.00 94.69 371 TYR A N 1
ATOM 2940 C CA . TYR A 1 371 ? 1.050 -0.769 23.904 1.00 94.69 371 TYR A CA 1
ATOM 2941 C C . TYR A 1 371 ? 0.349 0.515 23.489 1.00 94.69 371 TYR A C 1
ATOM 2943 O O . TYR A 1 371 ? -0.447 0.518 22.553 1.00 94.69 371 TYR A O 1
ATOM 2951 N N . PHE A 1 372 ? 0.638 1.600 24.197 1.00 94.12 372 PHE A N 1
ATOM 2952 C CA . PHE A 1 372 ? 0.068 2.914 23.949 1.00 94.12 372 PHE A CA 1
ATOM 2953 C C . PHE A 1 372 ? 1.132 3.835 23.360 1.00 94.12 372 PHE A C 1
ATOM 2955 O O . PHE A 1 372 ? 2.166 4.060 23.986 1.00 94.12 372 PHE A O 1
ATOM 2962 N N . PHE A 1 373 ? 0.871 4.350 22.163 1.00 93.94 373 PHE A N 1
ATOM 2963 C CA . PHE A 1 373 ? 1.749 5.192 21.358 1.00 93.94 373 PHE A CA 1
ATOM 2964 C C . PHE A 1 373 ? 1.200 6.616 21.269 1.00 93.94 373 PHE A C 1
ATOM 2966 O O . PHE A 1 373 ? -0.011 6.829 21.317 1.00 93.94 373 PHE A O 1
ATOM 2973 N N . GLY A 1 374 ? 2.083 7.583 21.038 1.00 92.69 374 GLY A N 1
ATOM 2974 C CA . GLY A 1 374 ? 1.686 8.958 20.739 1.00 92.69 374 GLY A CA 1
ATOM 2975 C C . GLY A 1 374 ? 2.869 9.895 20.513 1.00 92.69 374 GLY A C 1
ATOM 2976 O O . GLY A 1 374 ? 4.033 9.506 20.643 1.00 92.69 374 GLY A O 1
ATOM 2977 N N . SER A 1 375 ? 2.572 11.143 20.165 1.00 91.31 375 SER A N 1
ATOM 2978 C CA . SER A 1 375 ? 3.548 12.201 19.873 1.00 91.31 375 SER A CA 1
ATOM 2979 C C . SER A 1 375 ? 3.548 13.303 20.920 1.00 91.31 375 SER A C 1
ATOM 2981 O O . SER A 1 375 ? 2.496 13.602 21.459 1.00 91.31 375 SER A O 1
ATOM 2983 N N . HIS A 1 376 ? 4.663 14.001 21.121 1.00 89.12 376 HIS A N 1
ATOM 2984 C CA . HIS A 1 376 ? 4.689 15.205 21.963 1.00 89.12 376 HIS A CA 1
ATOM 2985 C C . HIS A 1 376 ? 3.864 16.370 21.373 1.00 89.12 376 HIS A C 1
ATOM 2987 O O . HIS A 1 376 ? 3.673 16.430 20.159 1.00 89.12 376 HIS A O 1
ATOM 2993 N N . PHE A 1 377 ? 3.435 17.333 22.200 1.00 85.50 377 PHE A N 1
ATOM 2994 C CA . PHE A 1 377 ? 2.700 18.527 21.745 1.00 85.50 377 PHE A CA 1
ATOM 2995 C C . PHE A 1 377 ? 3.627 19.549 21.075 1.00 85.50 377 PHE A C 1
ATOM 2997 O O . PHE A 1 377 ? 4.145 20.470 21.712 1.00 85.50 377 PHE A O 1
ATOM 3004 N N . THR A 1 378 ? 3.832 19.409 19.770 1.00 86.06 378 THR A N 1
ATOM 3005 C CA . THR A 1 378 ? 4.632 20.356 18.971 1.00 86.06 378 THR A CA 1
ATOM 3006 C C . THR A 1 378 ? 3.850 20.946 17.798 1.00 86.06 378 THR A C 1
ATOM 3008 O O . THR A 1 378 ? 4.438 21.476 16.848 1.00 86.06 378 THR A O 1
ATOM 3011 N N . GLY A 1 379 ? 2.514 20.881 17.874 1.00 85.81 379 GLY A N 1
ATOM 3012 C CA . GLY A 1 379 ? 1.615 21.282 16.797 1.00 85.81 379 GLY A CA 1
ATOM 3013 C C . GLY A 1 379 ? 1.947 20.513 15.520 1.00 85.81 379 GLY A C 1
ATOM 3014 O O . GLY A 1 379 ? 2.206 19.318 15.556 1.00 85.81 379 GLY A O 1
ATOM 3015 N N . TRP A 1 380 ? 2.046 21.219 14.397 1.00 84.50 380 TRP A N 1
ATOM 3016 C CA . TRP A 1 380 ? 2.393 20.623 13.100 1.00 84.50 380 TRP A CA 1
ATOM 3017 C C . TRP A 1 380 ? 3.844 20.126 12.977 1.00 84.50 380 TRP A C 1
ATOM 3019 O O . TRP A 1 380 ? 4.198 19.517 11.970 1.00 84.50 380 TRP A O 1
ATOM 3029 N N . SER A 1 381 ? 4.720 20.422 13.946 1.00 86.31 381 SER A N 1
ATOM 3030 C CA . SER A 1 381 ? 6.109 19.952 13.897 1.00 86.31 381 SER A CA 1
ATOM 3031 C C . SER A 1 381 ? 6.201 18.511 14.376 1.00 86.31 381 SER A C 1
ATOM 3033 O O . SER A 1 381 ? 5.643 18.163 15.412 1.00 86.31 381 SER A O 1
ATOM 3035 N N . THR A 1 382 ? 6.973 17.690 13.675 1.00 88.50 382 THR A N 1
ATOM 3036 C CA . THR A 1 382 ? 7.232 16.297 14.055 1.00 88.50 382 THR A CA 1
ATOM 3037 C C . THR A 1 382 ? 8.222 16.214 15.221 1.00 88.50 382 THR A C 1
ATOM 3039 O O . THR A 1 382 ? 9.078 17.087 15.416 1.00 88.50 382 THR A O 1
ATOM 3042 N N . ASN A 1 383 ? 8.119 15.149 16.014 1.00 89.62 383 ASN A N 1
ATOM 3043 C CA . ASN A 1 383 ? 8.940 14.911 17.201 1.00 89.62 383 ASN A CA 1
ATOM 3044 C C . ASN A 1 383 ? 9.237 13.414 17.375 1.00 89.62 383 ASN A C 1
ATOM 3046 O O . ASN A 1 383 ? 8.779 12.589 16.593 1.00 89.62 383 ASN A O 1
ATOM 3050 N N . GLY A 1 384 ? 10.057 13.058 18.366 1.00 90.06 384 GLY A N 1
ATOM 3051 C CA . GLY A 1 384 ? 10.295 11.656 18.710 1.00 90.06 384 GLY A CA 1
ATOM 3052 C C . GLY A 1 384 ? 9.082 11.080 19.430 1.00 90.06 384 GLY A C 1
ATOM 3053 O O . GLY A 1 384 ? 8.968 11.244 20.636 1.00 90.06 384 GLY A O 1
ATOM 3054 N N . ASN A 1 385 ? 8.182 10.438 18.691 1.00 91.88 385 ASN A N 1
ATOM 3055 C CA . ASN A 1 385 ? 7.014 9.765 19.253 1.00 91.88 385 ASN A CA 1
ATOM 3056 C C . ASN A 1 385 ? 7.458 8.611 20.162 1.00 91.88 385 ASN A C 1
ATOM 3058 O O . ASN A 1 385 ? 8.500 7.979 19.946 1.00 91.88 385 ASN A O 1
ATOM 3062 N N . GLN A 1 386 ? 6.643 8.337 21.173 1.00 92.06 386 GLN A N 1
ATOM 3063 C CA . GLN A 1 386 ? 6.951 7.375 22.221 1.00 92.06 386 GLN A CA 1
ATOM 3064 C C . GLN A 1 386 ? 5.853 6.335 22.348 1.00 92.06 386 GLN A C 1
ATOM 3066 O O . GLN A 1 386 ? 4.727 6.536 21.893 1.00 92.06 386 GLN A O 1
ATOM 3071 N N . TYR A 1 387 ? 6.199 5.231 22.996 1.00 92.56 387 TYR A N 1
ATOM 3072 C CA . TYR A 1 387 ? 5.245 4.252 23.474 1.00 92.56 387 TYR A CA 1
ATOM 3073 C C . TYR A 1 387 ? 5.466 3.956 24.956 1.00 92.56 387 TYR A C 1
ATOM 3075 O O . TYR A 1 387 ? 6.560 4.134 25.495 1.00 92.56 387 TYR A O 1
ATOM 3083 N N . THR A 1 388 ? 4.418 3.488 25.615 1.00 92.19 388 THR A N 1
ATOM 3084 C CA . THR A 1 388 ? 4.433 2.926 26.965 1.00 92.19 388 THR A CA 1
ATOM 3085 C C . THR A 1 388 ? 3.564 1.672 26.990 1.00 92.19 388 THR A C 1
ATOM 3087 O O . THR A 1 388 ? 2.742 1.460 26.099 1.00 92.19 388 THR A O 1
ATOM 3090 N N . THR A 1 389 ? 3.758 0.821 27.993 1.00 93.88 389 THR A N 1
ATOM 3091 C CA . THR A 1 389 ? 3.069 -0.462 28.097 1.00 93.88 389 THR A CA 1
ATOM 3092 C C . THR A 1 389 ? 2.394 -0.657 29.441 1.00 93.88 389 THR A C 1
ATOM 3094 O O . THR A 1 389 ? 2.847 -0.138 30.460 1.00 93.88 389 THR A O 1
ATOM 3097 N N . THR A 1 390 ? 1.324 -1.442 29.465 1.00 94.75 390 THR A N 1
ATOM 3098 C CA . THR A 1 390 ? 0.733 -1.945 30.706 1.00 94.75 390 THR A CA 1
ATOM 3099 C C . THR A 1 390 ? 0.082 -3.306 30.483 1.00 94.75 390 THR A C 1
ATOM 3101 O O . THR A 1 390 ? -0.180 -3.701 29.354 1.00 94.75 390 THR A O 1
ATOM 3104 N N . LYS A 1 391 ? -0.197 -4.035 31.564 1.00 95.88 391 LYS A N 1
ATOM 3105 C CA . LYS A 1 391 ? -1.038 -5.247 31.541 1.00 95.88 391 LYS A CA 1
ATOM 3106 C C . LYS A 1 391 ? -2.494 -4.963 31.914 1.00 95.88 391 LYS A C 1
ATOM 3108 O O . LYS A 1 391 ? -3.324 -5.859 31.867 1.00 95.88 391 LYS A O 1
ATOM 3113 N N . ASN A 1 392 ? -2.794 -3.739 32.341 1.00 93.88 392 ASN A N 1
ATOM 3114 C CA . ASN A 1 392 ? -4.126 -3.317 32.749 1.00 93.88 392 ASN A CA 1
ATOM 3115 C C . ASN A 1 392 ? -4.240 -1.810 32.520 1.00 93.88 392 ASN A C 1
ATOM 3117 O O . ASN A 1 392 ? -3.494 -1.054 33.134 1.00 93.88 392 ASN A O 1
ATOM 3121 N N . VAL A 1 393 ? -5.186 -1.366 31.693 1.00 91.25 393 VAL A N 1
ATOM 3122 C CA . VAL A 1 393 ? -5.383 0.061 31.372 1.00 91.25 393 VAL A CA 1
ATOM 3123 C C . VAL A 1 393 ? -5.644 0.943 32.603 1.00 91.25 393 VAL A C 1
ATOM 3125 O O . VAL A 1 393 ? -5.305 2.123 32.588 1.00 91.25 393 VAL A O 1
ATOM 3128 N N . LYS A 1 394 ? -6.184 0.372 33.693 1.00 91.00 394 LYS A N 1
ATOM 3129 C CA . LYS A 1 394 ? -6.373 1.043 34.999 1.00 91.00 394 LYS A CA 1
ATOM 3130 C C . LYS A 1 394 ? -5.121 1.026 35.882 1.00 91.00 394 LYS A C 1
ATOM 3132 O O . LYS A 1 394 ? -5.110 1.624 36.955 1.00 91.00 394 LYS A O 1
ATOM 3137 N N . GLY A 1 395 ? -4.121 0.245 35.497 1.00 86.06 395 GLY A N 1
ATOM 3138 C CA . GLY A 1 395 ? -2.902 0.018 36.252 1.00 86.06 395 GLY A CA 1
ATOM 3139 C C . GLY A 1 395 ? -1.809 1.030 35.931 1.00 86.06 395 GLY A C 1
ATOM 3140 O O . GLY A 1 395 ? -2.011 2.042 35.263 1.00 86.06 395 GLY A O 1
ATOM 3141 N N . SER A 1 396 ? -0.611 0.725 36.416 1.00 88.38 396 SER A N 1
ATOM 3142 C CA . SER A 1 396 ? 0.572 1.522 36.123 1.00 88.38 396 SER A CA 1
ATOM 3143 C C . SER A 1 396 ? 1.069 1.253 34.708 1.00 88.38 396 SER A C 1
ATOM 3145 O O . SER A 1 396 ? 1.115 0.107 34.252 1.00 88.38 396 SER A O 1
ATOM 3147 N N . TRP A 1 397 ? 1.489 2.319 34.045 1.00 91.62 397 TRP A N 1
ATOM 3148 C CA . TRP A 1 397 ? 2.127 2.273 32.739 1.00 91.62 397 TRP A CA 1
ATOM 3149 C C . TRP A 1 397 ? 3.650 2.252 32.902 1.00 91.62 397 TRP A C 1
ATOM 3151 O O . TRP A 1 397 ? 4.189 2.743 33.897 1.00 91.62 397 TRP A O 1
ATOM 3161 N N . SER A 1 398 ? 4.361 1.644 31.956 1.00 92.06 398 SER A N 1
ATOM 3162 C CA . SER A 1 398 ? 5.822 1.616 31.954 1.00 92.06 398 SER A CA 1
ATOM 3163 C C . SER A 1 398 ? 6.392 3.005 31.670 1.00 92.06 398 SER A C 1
ATOM 3165 O O . SER A 1 398 ? 5.713 3.897 31.157 1.00 92.06 398 SER A O 1
ATOM 3167 N N . LYS A 1 399 ? 7.681 3.203 31.951 1.00 89.69 399 LYS A N 1
ATOM 3168 C CA . LYS A 1 399 ? 8.362 4.418 31.495 1.00 89.69 399 LYS A CA 1
ATOM 3169 C C . LYS A 1 399 ? 8.255 4.519 29.959 1.00 89.69 399 LYS A C 1
ATOM 3171 O O . LYS A 1 399 ? 8.487 3.499 29.302 1.00 89.69 399 LYS A O 1
ATOM 3176 N N . PRO A 1 400 ? 7.925 5.695 29.394 1.00 89.38 400 PRO A N 1
ATOM 3177 C CA . PRO A 1 400 ? 7.894 5.880 27.949 1.00 89.38 400 PRO A CA 1
ATOM 3178 C C . PRO A 1 400 ? 9.253 5.614 27.293 1.00 89.38 400 PRO A C 1
ATOM 3180 O O . PRO A 1 400 ? 10.303 5.937 27.859 1.00 89.38 400 PRO A O 1
ATOM 3183 N N . ALA A 1 401 ? 9.223 5.057 26.086 1.00 89.75 401 ALA A N 1
ATOM 3184 C CA . ALA A 1 401 ? 10.394 4.792 25.260 1.00 89.75 401 ALA A CA 1
ATOM 3185 C C . ALA A 1 401 ? 10.148 5.218 23.806 1.00 89.75 401 ALA A C 1
ATOM 3187 O O . ALA A 1 401 ? 9.024 5.165 23.311 1.00 89.75 401 ALA A O 1
ATOM 3188 N N . ASN A 1 402 ? 11.207 5.624 23.104 1.00 89.69 402 ASN A N 1
ATOM 3189 C CA . ASN A 1 402 ? 11.135 5.889 21.665 1.00 89.69 402 ASN A CA 1
ATOM 3190 C C . ASN A 1 402 ? 11.038 4.556 20.903 1.00 89.69 402 ASN A C 1
ATOM 3192 O O . ASN A 1 402 ? 11.714 3.593 21.263 1.00 89.69 402 ASN A O 1
ATOM 3196 N N . PHE A 1 403 ? 10.253 4.517 19.825 1.00 88.88 403 PHE A N 1
ATOM 3197 C CA . PHE A 1 403 ? 10.142 3.346 18.934 1.00 88.88 403 PHE A CA 1
ATOM 3198 C C . PHE A 1 403 ? 10.744 3.574 17.537 1.00 88.88 403 PHE A C 1
ATOM 3200 O O . PHE A 1 403 ? 10.668 2.702 16.674 1.00 88.88 403 PHE A O 1
ATOM 3207 N N . ALA A 1 404 ? 11.344 4.745 17.317 1.00 85.88 404 ALA A N 1
ATOM 3208 C CA . ALA A 1 404 ? 12.029 5.127 16.088 1.00 85.88 404 ALA A CA 1
ATOM 3209 C C . ALA A 1 404 ? 13.432 5.677 16.408 1.00 85.88 404 ALA A C 1
ATOM 3211 O O . ALA A 1 404 ? 13.652 6.148 17.533 1.00 85.88 404 ALA A O 1
ATOM 3212 N N . PRO A 1 405 ? 14.372 5.681 15.441 1.00 81.56 405 PRO A N 1
ATOM 3213 C CA . PRO A 1 405 ? 15.723 6.188 15.653 1.00 81.56 405 PRO A CA 1
ATOM 3214 C C . PRO A 1 405 ? 15.740 7.594 16.253 1.00 81.56 405 PRO A C 1
ATOM 3216 O O . PRO A 1 405 ? 15.049 8.502 15.774 1.00 81.56 405 PRO A O 1
ATOM 3219 N N . THR A 1 406 ? 16.558 7.793 17.286 1.00 82.44 406 THR A N 1
ATOM 3220 C CA . THR A 1 406 ? 16.752 9.102 17.919 1.00 82.44 406 THR A CA 1
ATOM 3221 C C . THR A 1 406 ? 17.138 10.149 16.872 1.00 82.44 406 THR A C 1
ATOM 3223 O O . THR A 1 406 ? 18.011 9.921 16.041 1.00 82.44 406 THR A O 1
ATOM 3226 N N . GLY A 1 407 ? 16.471 11.305 16.898 1.00 80.88 407 GLY A N 1
ATOM 3227 C CA . GLY A 1 407 ? 16.701 12.391 15.938 1.00 80.88 407 GLY A CA 1
ATOM 3228 C C . GLY A 1 407 ? 15.941 12.258 14.613 1.00 80.88 407 GLY A C 1
ATOM 3229 O O . GLY A 1 407 ? 15.793 13.260 13.920 1.00 80.88 407 GLY A O 1
ATOM 3230 N N . SER A 1 408 ? 15.367 11.091 14.292 1.00 83.00 408 SER A N 1
ATOM 3231 C CA . SER A 1 408 ? 14.541 10.920 13.082 1.00 83.00 408 SER A CA 1
ATOM 3232 C C . SER A 1 408 ? 13.205 11.663 13.139 1.00 83.00 408 SER A C 1
ATOM 3234 O O . SER A 1 408 ? 12.547 11.795 12.109 1.00 83.00 408 SER A O 1
ATOM 3236 N N . LYS A 1 409 ? 12.790 12.111 14.336 1.00 87.81 409 LYS A N 1
ATOM 3237 C CA . LYS A 1 409 ? 11.446 12.647 14.611 1.00 87.81 409 LYS A CA 1
ATOM 3238 C C . LYS A 1 409 ? 10.360 11.686 14.119 1.00 87.81 409 LYS A C 1
ATOM 3240 O O . LYS A 1 409 ? 9.482 12.072 13.353 1.00 87.81 409 LYS A O 1
ATOM 3245 N N . THR A 1 410 ? 10.542 10.411 14.468 1.00 88.50 410 THR A N 1
ATOM 3246 C CA . THR A 1 410 ? 9.706 9.293 14.022 1.00 88.50 410 THR A CA 1
ATOM 3247 C C . THR A 1 410 ? 9.583 9.270 12.506 1.00 88.50 410 THR A C 1
ATOM 3249 O O . THR A 1 410 ? 8.504 9.389 11.958 1.00 88.50 410 THR A O 1
ATOM 3252 N N . CYS A 1 411 ? 10.719 9.191 11.805 1.00 85.50 411 CYS A N 1
ATOM 3253 C CA . CYS A 1 411 ? 10.758 9.236 10.334 1.00 85.50 411 CYS A CA 1
ATOM 3254 C C . CYS A 1 411 ? 10.077 10.484 9.728 1.00 85.50 411 CYS A C 1
ATOM 3256 O O . CYS A 1 411 ? 9.483 10.418 8.643 1.00 85.50 411 CYS A O 1
ATOM 3258 N N . ASN A 1 412 ? 10.205 11.615 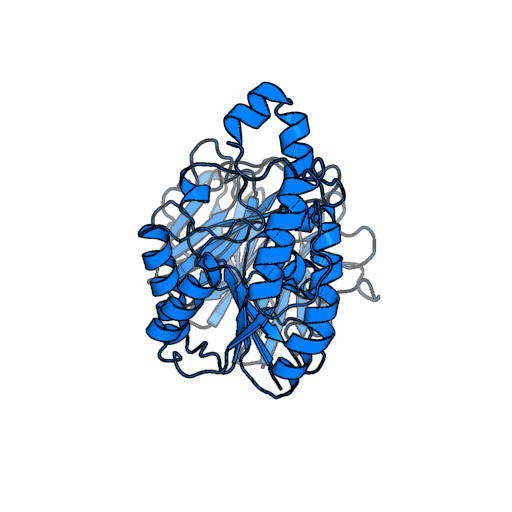10.429 1.00 87.69 412 ASN A N 1
ATOM 3259 C CA . ASN A 1 412 ? 9.549 12.884 10.147 1.00 87.69 412 ASN A CA 1
ATOM 3260 C C . ASN A 1 412 ? 8.025 12.746 9.997 1.00 87.69 412 ASN A C 1
ATOM 3262 O O . ASN A 1 412 ? 7.460 13.269 9.037 1.00 87.69 412 ASN A O 1
ATOM 3266 N N . SER A 1 413 ? 7.369 12.051 10.929 1.00 90.88 413 SER A N 1
ATOM 3267 C CA . SER A 1 413 ? 5.910 11.911 10.976 1.00 90.88 413 SER A CA 1
ATOM 3268 C C . SER A 1 413 ? 5.344 12.005 12.392 1.00 90.88 413 SER A C 1
ATOM 3270 O O . SER A 1 413 ? 6.075 12.080 13.382 1.00 90.88 413 SER A O 1
ATOM 3272 N N . GLN A 1 414 ? 4.017 12.022 12.478 1.00 94.12 414 GLN A N 1
ATOM 3273 C CA . GLN A 1 414 ? 3.243 11.939 13.709 1.00 94.12 414 GLN A CA 1
ATOM 3274 C C . GLN A 1 414 ? 2.362 10.688 13.672 1.00 94.12 414 GLN A C 1
ATOM 3276 O O . GLN A 1 414 ? 1.785 10.383 12.633 1.00 94.12 414 GLN A O 1
ATOM 3281 N N . THR A 1 415 ? 2.262 9.959 14.785 1.00 94.75 415 THR A N 1
ATOM 3282 C CA . THR A 1 415 ? 1.380 8.788 14.916 1.00 94.75 415 THR A CA 1
ATOM 3283 C C . THR A 1 415 ? -0.045 9.079 14.434 1.00 94.75 415 THR A C 1
ATOM 3285 O O . THR A 1 415 ? -0.604 10.141 14.698 1.00 94.75 415 THR A O 1
ATOM 3288 N N . THR A 1 416 ? -0.652 8.117 13.741 1.00 94.81 416 THR A N 1
ATOM 3289 C CA . THR A 1 416 ? -2.084 8.159 13.409 1.00 94.81 416 THR A CA 1
ATOM 3290 C C . THR A 1 416 ? -2.787 6.856 13.776 1.00 94.81 416 THR A C 1
ATOM 3292 O O . THR A 1 416 ? -3.877 6.877 14.352 1.00 94.81 416 THR A O 1
ATOM 3295 N N . PHE A 1 417 ? -2.128 5.719 13.529 1.00 95.44 417 PHE A N 1
ATOM 3296 C CA . PHE A 1 417 ? -2.625 4.392 13.876 1.00 95.44 417 PHE A CA 1
ATOM 3297 C C . PHE A 1 417 ? -1.467 3.396 14.024 1.00 95.44 417 PHE A C 1
ATOM 3299 O O . PHE A 1 417 ? -0.384 3.600 13.473 1.00 95.44 417 PHE A O 1
ATOM 3306 N N . VAL A 1 418 ? -1.688 2.308 14.761 1.00 94.38 418 VAL A N 1
ATOM 3307 C CA . VAL A 1 418 ? -0.767 1.165 14.810 1.00 94.38 418 VAL A CA 1
ATOM 3308 C C . VAL A 1 418 ? -1.580 -0.082 14.512 1.00 94.38 418 VAL A C 1
ATOM 3310 O O . VAL A 1 418 ? -2.441 -0.467 15.298 1.00 94.38 418 VAL A O 1
ATOM 3313 N N . LEU A 1 419 ? -1.322 -0.688 13.358 1.00 90.44 419 LEU A N 1
ATOM 3314 C CA . LEU A 1 419 ? -2.024 -1.881 12.907 1.00 90.44 419 LEU A CA 1
ATOM 3315 C C . LEU A 1 419 ? -1.287 -3.127 13.395 1.00 90.44 419 LEU A C 1
ATOM 3317 O O . LEU A 1 419 ? -0.083 -3.248 13.179 1.00 90.44 419 LEU A O 1
ATOM 3321 N N . GLN A 1 420 ? -2.004 -4.080 13.984 1.00 87.12 420 GLN A N 1
ATOM 3322 C CA . GLN A 1 420 ? -1.487 -5.433 14.152 1.00 87.12 420 GLN A CA 1
ATOM 3323 C C . GLN A 1 420 ? -1.859 -6.274 12.933 1.00 87.12 420 GLN A C 1
ATOM 3325 O O . GLN A 1 420 ? -3.026 -6.408 12.577 1.00 87.12 420 GLN A O 1
ATOM 3330 N N . THR A 1 421 ? -0.848 -6.824 12.280 1.00 79.00 421 THR A N 1
ATOM 3331 C CA . THR A 1 421 ? -1.010 -7.766 11.168 1.00 79.00 421 THR A CA 1
ATOM 3332 C C . THR A 1 421 ? -1.382 -9.157 11.685 1.00 79.00 421 THR A C 1
ATOM 3334 O O . THR A 1 421 ? -1.160 -9.482 12.852 1.00 79.00 421 THR A O 1
ATOM 3337 N N . ALA A 1 422 ? -1.931 -10.006 10.812 1.00 72.00 422 ALA A N 1
ATOM 3338 C CA . ALA A 1 422 ? -2.374 -11.353 11.181 1.00 72.00 422 ALA A CA 1
ATOM 3339 C C . ALA A 1 422 ? -1.245 -12.259 11.716 1.00 72.00 422 ALA A C 1
ATOM 3341 O O . ALA A 1 422 ? -1.515 -13.167 12.496 1.00 72.00 422 ALA A O 1
ATOM 3342 N N . ASP A 1 423 ? 0.015 -12.012 11.332 1.00 75.00 423 ASP A N 1
ATOM 3343 C CA . ASP A 1 423 ? 1.191 -12.723 11.860 1.00 75.00 423 ASP A CA 1
ATOM 3344 C C . ASP A 1 423 ? 1.733 -12.110 13.169 1.00 75.00 423 ASP A C 1
ATOM 3346 O O . ASP A 1 423 ? 2.783 -12.515 13.669 1.00 75.00 423 ASP A O 1
ATOM 3350 N N . GLY A 1 424 ? 1.004 -11.150 13.743 1.00 78.12 424 GLY A N 1
ATOM 3351 C CA . GLY A 1 424 ? 1.277 -10.545 15.039 1.00 78.12 424 GLY A CA 1
ATOM 3352 C C . GLY A 1 424 ? 2.219 -9.344 15.002 1.00 78.12 424 GLY A C 1
ATOM 3353 O O . GLY A 1 424 ? 2.405 -8.728 16.052 1.00 78.12 424 GLY A O 1
ATOM 3354 N N . LYS A 1 425 ? 2.782 -8.972 13.841 1.00 83.12 425 LYS A N 1
ATOM 3355 C CA . LYS A 1 425 ? 3.663 -7.797 13.730 1.00 83.12 425 LYS A CA 1
ATOM 3356 C C . LYS A 1 425 ? 2.876 -6.502 13.825 1.00 83.12 425 LYS A C 1
ATOM 3358 O O . LYS A 1 425 ? 1.771 -6.392 13.288 1.00 83.12 425 LYS A O 1
ATOM 3363 N N . LEU A 1 426 ? 3.496 -5.495 14.425 1.00 88.06 426 LEU A N 1
ATOM 3364 C CA . LEU A 1 426 ? 2.957 -4.144 14.460 1.00 88.06 426 LEU A CA 1
ATOM 3365 C C . LEU A 1 426 ? 3.444 -3.339 13.250 1.00 88.06 426 LEU A C 1
ATOM 3367 O O . LEU A 1 426 ? 4.618 -3.376 12.889 1.00 88.06 426 LEU A O 1
ATOM 3371 N N . VAL A 1 427 ? 2.541 -2.582 12.635 1.00 88.19 427 VAL A N 1
ATOM 3372 C CA . VAL A 1 427 ? 2.821 -1.619 11.569 1.00 88.19 427 VAL A CA 1
ATOM 3373 C C . VAL A 1 427 ? 2.447 -0.240 12.091 1.00 88.19 427 VAL A C 1
ATOM 3375 O O . VAL A 1 427 ? 1.276 0.072 12.303 1.00 88.19 427 VAL A O 1
ATOM 3378 N N . TYR A 1 428 ? 3.457 0.595 12.302 1.00 90.94 428 TYR A N 1
ATOM 3379 C CA . TYR A 1 428 ? 3.281 2.012 12.572 1.00 90.94 428 TYR A CA 1
ATOM 3380 C C . TYR A 1 428 ? 2.762 2.712 11.320 1.00 90.94 428 TYR A C 1
ATOM 3382 O O . TYR A 1 428 ? 3.364 2.585 10.253 1.00 90.94 428 TYR A O 1
ATOM 3390 N N . MET A 1 429 ? 1.700 3.495 11.476 1.00 92.94 429 MET A N 1
ATOM 3391 C CA . MET A 1 429 ? 1.192 4.414 10.469 1.00 92.94 429 MET A CA 1
ATOM 3392 C C . MET A 1 429 ? 1.259 5.834 11.028 1.00 92.94 429 MET A C 1
ATOM 3394 O O . MET A 1 429 ? 0.805 6.102 12.148 1.00 92.94 429 MET A O 1
ATOM 3398 N N . GLY A 1 430 ? 1.812 6.755 10.243 1.00 90.94 430 GLY A N 1
ATOM 3399 C CA . GLY A 1 430 ? 1.898 8.161 10.618 1.00 90.94 430 GLY A CA 1
ATOM 3400 C C . GLY A 1 430 ? 1.748 9.124 9.450 1.00 90.94 430 GLY A C 1
ATOM 3401 O O . GLY A 1 430 ? 1.985 8.765 8.295 1.00 90.94 430 GLY A O 1
ATOM 3402 N N . ASP A 1 431 ? 1.410 10.363 9.791 1.00 91.31 431 ASP A N 1
ATOM 3403 C CA . ASP A 1 431 ? 1.200 11.473 8.866 1.00 91.31 431 ASP A CA 1
ATOM 3404 C C . ASP A 1 431 ? 2.430 12.392 8.832 1.00 91.31 431 ASP A C 1
ATOM 3406 O O . ASP A 1 431 ? 3.034 12.714 9.861 1.00 91.31 431 ASP A O 1
ATOM 3410 N N . ARG A 1 432 ? 2.817 12.825 7.633 1.00 88.25 432 ARG A N 1
ATOM 3411 C CA . ARG A 1 432 ? 3.853 13.830 7.372 1.00 88.25 432 ARG A CA 1
ATOM 3412 C C . ARG A 1 432 ? 3.182 15.146 7.016 1.00 88.25 432 ARG A C 1
ATOM 3414 O O . ARG A 1 432 ? 3.033 15.484 5.841 1.00 88.25 432 ARG A O 1
ATOM 3421 N N . TRP A 1 433 ? 2.775 15.874 8.046 1.00 87.38 433 TRP A N 1
ATOM 3422 C CA . TRP A 1 433 ? 2.017 17.106 7.880 1.00 87.38 433 TRP A CA 1
ATOM 3423 C C . TRP A 1 433 ? 2.767 18.179 7.089 1.00 87.38 433 TRP A C 1
ATOM 3425 O O . TRP A 1 433 ? 3.877 18.580 7.452 1.00 87.38 433 TRP A O 1
ATOM 3435 N N . ASN A 1 434 ? 2.107 18.714 6.062 1.00 88.62 434 ASN A N 1
ATOM 3436 C CA . ASN A 1 434 ? 2.504 19.948 5.398 1.00 88.62 434 ASN A CA 1
ATOM 3437 C C . ASN A 1 434 ? 1.504 21.055 5.748 1.00 88.62 434 ASN A C 1
ATOM 3439 O O . ASN A 1 434 ? 0.502 21.251 5.073 1.00 88.62 434 ASN A O 1
ATOM 3443 N N . LYS A 1 435 ? 1.787 21.817 6.810 1.00 88.69 435 LYS A N 1
ATOM 3444 C CA . LYS A 1 435 ? 0.875 22.861 7.319 1.00 88.69 435 LYS A CA 1
ATOM 3445 C C . LYS A 1 435 ? 0.518 23.963 6.308 1.00 88.69 435 LYS A C 1
ATOM 3447 O O . LYS A 1 435 ? -0.424 24.708 6.549 1.00 88.69 435 LYS A O 1
ATOM 3452 N N . ASN A 1 436 ? 1.315 24.128 5.250 1.00 88.31 436 ASN A N 1
ATOM 3453 C CA . ASN A 1 436 ? 1.090 25.154 4.232 1.00 88.31 436 ASN A CA 1
ATOM 3454 C C . ASN A 1 436 ? 0.245 24.622 3.060 1.00 88.31 436 ASN A C 1
ATOM 3456 O O . ASN A 1 436 ? -0.377 25.417 2.365 1.00 88.31 436 ASN A O 1
ATOM 3460 N N . GLU A 1 437 ? 0.228 23.302 2.849 1.00 87.06 437 GLU A N 1
ATOM 3461 C CA . GLU A 1 437 ? -0.490 22.602 1.775 1.00 87.06 437 GLU A CA 1
ATOM 3462 C C . GLU A 1 437 ? -0.994 21.263 2.338 1.00 87.06 437 GLU A C 1
ATOM 3464 O O . GLU A 1 437 ? -0.376 20.214 2.146 1.00 87.06 437 GLU A O 1
ATOM 3469 N N . LEU A 1 438 ? -2.062 21.317 3.142 1.00 83.56 438 LEU A N 1
ATOM 3470 C CA . LEU A 1 438 ? -2.524 20.172 3.940 1.00 83.56 438 LEU A CA 1
ATOM 3471 C C . LEU A 1 438 ? -2.924 18.966 3.080 1.00 83.56 438 LEU A C 1
ATOM 3473 O O . LEU A 1 438 ? -2.677 17.834 3.488 1.00 83.56 438 LEU A O 1
ATOM 3477 N N . ASP A 1 439 ? -3.464 19.215 1.888 1.00 78.88 439 ASP A N 1
ATOM 3478 C CA . ASP A 1 439 ? -3.815 18.229 0.860 1.00 78.88 439 ASP A CA 1
ATOM 3479 C C . ASP A 1 439 ? -2.601 17.469 0.303 1.00 78.88 439 ASP A C 1
ATOM 3481 O O . ASP A 1 439 ? -2.746 16.357 -0.196 1.00 78.88 439 ASP A O 1
ATOM 3485 N N . LYS A 1 440 ? -1.395 18.031 0.444 1.00 78.75 440 LYS A N 1
ATOM 3486 C CA . LYS A 1 440 ? -0.121 17.403 0.061 1.00 78.75 440 LYS A CA 1
ATOM 3487 C C . LYS A 1 440 ? 0.609 16.751 1.234 1.00 78.75 440 LYS A C 1
ATOM 3489 O O . LYS A 1 440 ? 1.791 16.415 1.117 1.00 78.75 440 LYS A O 1
ATOM 3494 N N . SER A 1 441 ? -0.042 16.609 2.389 1.00 80.06 441 SER A N 1
ATOM 3495 C CA . SER A 1 441 ? 0.536 15.865 3.509 1.00 80.06 441 SER A CA 1
ATOM 3496 C C . SER A 1 441 ? 0.727 14.403 3.101 1.00 80.06 441 SER A C 1
ATOM 3498 O O . SER A 1 441 ? -0.185 13.766 2.586 1.00 80.06 441 SER A O 1
ATOM 3500 N N . GLY A 1 442 ? 1.931 13.871 3.309 1.00 77.88 442 GLY A N 1
ATOM 3501 C CA . GLY A 1 442 ? 2.238 12.477 2.983 1.00 77.88 442 GLY A CA 1
ATOM 3502 C C . GLY A 1 442 ? 1.939 11.536 4.146 1.00 77.88 442 GLY A C 1
ATOM 3503 O O . GLY A 1 442 ? 1.722 11.976 5.271 1.00 77.88 442 GLY A O 1
ATOM 3504 N N . THR A 1 443 ? 2.044 10.231 3.914 1.00 82.12 443 THR A N 1
ATOM 3505 C CA . THR A 1 443 ? 1.985 9.212 4.973 1.00 82.12 443 THR A CA 1
ATOM 3506 C C . THR A 1 443 ? 3.299 8.432 5.063 1.00 82.12 443 THR A C 1
ATOM 3508 O O . THR A 1 443 ? 4.165 8.493 4.183 1.00 82.12 443 THR A O 1
ATOM 3511 N N . THR A 1 444 ? 3.511 7.720 6.168 1.00 77.25 444 THR A N 1
ATOM 3512 C CA . THR A 1 444 ? 4.622 6.774 6.316 1.00 77.25 444 THR A CA 1
ATOM 3513 C C . THR A 1 444 ? 4.195 5.559 7.115 1.00 77.25 444 THR A C 1
ATOM 3515 O O . THR A 1 444 ? 3.753 5.677 8.258 1.00 77.25 444 THR A O 1
ATOM 3518 N N . TRP A 1 445 ? 4.323 4.383 6.505 1.00 83.81 445 TRP A N 1
ATOM 3519 C CA . TRP A 1 445 ? 3.980 3.107 7.124 1.00 83.81 445 TRP A CA 1
ATOM 3520 C C . TRP A 1 445 ? 5.258 2.279 7.289 1.00 83.81 445 TRP A C 1
ATOM 3522 O O . TRP A 1 445 ? 6.041 2.137 6.342 1.00 83.81 445 TRP A O 1
ATOM 3532 N N . LYS A 1 446 ? 5.543 1.816 8.510 1.00 74.38 446 LYS A N 1
ATOM 3533 C CA . LYS A 1 446 ? 6.813 1.163 8.877 1.00 74.38 446 LYS A CA 1
ATOM 3534 C C . LYS A 1 446 ? 6.600 0.081 9.928 1.00 74.38 446 LYS A C 1
ATOM 3536 O O . LYS A 1 446 ? 5.734 0.211 10.782 1.00 74.38 446 LYS A O 1
ATOM 3541 N N . LEU A 1 447 ? 7.453 -0.939 9.921 1.00 74.06 447 LEU A N 1
ATOM 3542 C CA . LEU A 1 447 ? 7.616 -1.803 11.091 1.00 74.06 447 LEU A CA 1
ATOM 3543 C C . LEU A 1 447 ? 8.364 -1.007 12.176 1.00 74.06 447 LEU A C 1
ATOM 3545 O O . LEU A 1 447 ? 9.390 -0.400 11.851 1.00 74.06 447 LEU A O 1
ATOM 3549 N N . PRO A 1 448 ? 7.885 -0.958 13.431 1.00 67.00 448 PRO A N 1
ATOM 3550 C CA . PRO A 1 448 ? 8.631 -0.348 14.523 1.00 67.00 448 PRO A CA 1
ATOM 3551 C C . PRO A 1 448 ? 9.978 -1.061 14.706 1.00 67.00 448 PRO A C 1
ATOM 3553 O O . PRO A 1 448 ? 10.037 -2.284 14.796 1.00 67.00 448 PRO A O 1
ATOM 3556 N N . GLU A 1 449 ? 11.077 -0.311 14.779 1.00 60.25 449 GLU A N 1
ATOM 3557 C CA . GLU A 1 449 ? 12.425 -0.904 14.854 1.00 60.25 449 GLU A CA 1
ATOM 3558 C C . GLU A 1 449 ? 12.748 -1.497 16.237 1.00 60.25 449 GLU A C 1
ATOM 3560 O O . GLU A 1 449 ? 13.705 -2.255 16.386 1.00 60.25 449 GLU A O 1
ATOM 3565 N N . ALA A 1 450 ? 11.951 -1.182 17.262 1.00 55.62 450 ALA A N 1
ATOM 3566 C CA . ALA A 1 450 ? 12.231 -1.512 18.660 1.00 55.62 450 ALA A CA 1
ATOM 3567 C C . ALA A 1 450 ? 11.950 -2.979 19.065 1.00 55.62 450 ALA A C 1
ATOM 3569 O O . ALA A 1 450 ? 11.706 -3.241 20.241 1.00 55.62 450 ALA A O 1
ATOM 3570 N N . GLY A 1 451 ? 11.991 -3.932 18.127 1.00 51.44 451 GLY A N 1
ATOM 3571 C CA . GLY A 1 451 ? 11.676 -5.344 18.398 1.00 51.44 451 GLY A CA 1
ATOM 3572 C C . GLY A 1 451 ? 10.257 -5.560 18.942 1.00 51.44 451 GLY A C 1
ATOM 3573 O O . GLY A 1 451 ? 10.051 -6.480 19.732 1.00 51.44 451 GLY A O 1
ATOM 3574 N N . LEU A 1 452 ? 9.336 -4.661 18.571 1.00 52.25 452 LEU A N 1
ATOM 3575 C CA . LEU A 1 452 ? 7.934 -4.620 18.993 1.00 52.25 452 LEU A CA 1
ATOM 3576 C C . LEU A 1 452 ? 7.041 -5.542 18.165 1.00 52.25 452 LEU A C 1
ATOM 3578 O O . LEU A 1 452 ? 7.284 -5.653 16.940 1.00 52.25 452 LEU A O 1
#

pLDDT: mean 89.44, std 10.0, range [48.75, 98.75]

Foldseek 3Di:
DKFKEKEAEQFAWPCVVQQADAFQPQTAHDPRRLVLLLVLLLVCQVVVLQFQEEEEEPHHRLVSSVCNSCVSVVNNPHYYHYDNLQTGFHQACRGPPHLVVVCVVVNPVVSCCCQQAQFDKHDFHDPVVLVVSCVVVVVVVDPDNDGRIDGLPRSLVSLVCCCVPPVVVCRVVVTNYYYRGHFSNVLSVCCVQLVDDRNRSSPDGDDHSHMDMFMADPVSHTDDDPVPRDDDDADQDACPDDAPQSHPQKDWDQKEWDAQPVVLKIKIKTFTAHPVRPQQWIWIWIDNDPRDHTHTPHIDQQVVAGFGAWYKDQDPVRWIWIWGARQQFAIWTFTADSNRGHGDGTQDGPGCVQQVAFGLWEWDDDPLKIKIKGAHPPPLFAAQIWIWIDNDRNDDIHRIDGQDDPPCSNVQWTFSYWDQDPVGFIKTKTWNADPVCRVPIDIDIGGRPPPD

Secondary structure (DSSP, 8-state):
--EEEEEEEPPPBHHHHTTB--TT--PPBPHHHHHHHHHHHHHHHHTT---SEEEE-SSHHHHHHHHHHHHHTT-TTS-EEE-GGGSPPP-GGGTT-BHHHHHHHH-HHHHHHHHH-SSPPPPPPPHHHHHHHHHHHHHTT------S---HHHHHHHHHHHIIIIIHHHHHTT--EEEEE-HHHHHHHHHHHTT--HHHHHH----SS-EEEEEE-TT-PBP--SSS-------SS---SS-GGGSTT-EEEEEEEEEETTTTEEEEEEEEE-TTS-S-EEEEEEESSTTS--EEEEEE-GGG----SEEEEE-TTS-EEEEEEETTTEEEEEEEPTTSSSEEEEEEEEEHHHHT--EEEEEEEETTEEEEEEE-S-TTS----EEEEESSTTSPPPPPEESS-TTSHHHH-EEEEEEEPTTS-EEEEEEE--TTSGGG-EEEEE--SS--